Protein AF-A0A6J7C8T5-F1 (afdb_monomer)

Organism: NCBI:txid449393

InterPro domains:
  IPR000182 GNAT domain [PF00583] (188-233)
  IPR016181 Acyl-CoA N-acyltransferase [SSF55729] (185-236)

Sequence (479 aa):
MRAAEFSKDITLSQLYSDGLPDRDELFWEYVGSMDLDTPLEVRTMPKQTVMILLLSQYRVEHIDELTSRLNGERRRILQGYMKNPNLSNEVIVICDGRILDGNHRALAAALKGVSIQYVNLSDLESEEIDETVNDKLFWTGYDKKKPILDGQYVLVASAGYVGYGAKPDFKSKQFRIVAKSAKTGGEIGWVNFEINDNGFGPQNRKLEALDLVIQPEHRRRGIATEMYRFARELGNDIKPSTLQTSMGKKFWAKKDHSKEVAEEIIDEMPLPADWDATQYSPTVSYKQRLAYALERAKKIGSGSSRVAMTIEYQGRQTVLKVAKNKKGMAQNAVEAETLSDGYASQLGILIPIIDYDTQNPEPTWVHTELAQKASEKQLCAIMKCRNLQELVNLAHGITGKKSWYTYNGQVENMRIRGASEEDIETATEYANTLADLNNSFEIELGDFSRKANWGLYHGKPVILDVGFNSNVLQKHYSE

Solvent-accessible surface area (backbone atoms only — not comparable to full-atom values): 27120 Å² total; per-residue (Å²): 136,80,80,79,77,76,81,50,68,46,24,52,50,66,76,36,71,91,56,73,79,66,90,89,42,73,51,62,81,79,49,58,90,74,53,33,74,43,77,34,65,54,42,78,44,51,32,68,55,48,40,52,43,53,31,61,73,70,71,46,95,51,74,65,60,59,62,70,71,47,51,78,65,59,45,50,55,27,51,52,42,58,68,41,90,60,48,49,74,41,69,29,36,29,42,93,83,36,76,63,43,43,65,53,52,48,50,25,25,38,75,69,65,36,38,32,24,29,35,53,53,63,61,63,64,76,65,67,81,72,60,31,46,45,72,68,46,18,25,36,84,39,76,49,75,45,71,38,80,93,51,53,27,33,38,38,39,29,36,18,90,70,64,94,86,64,58,73,77,41,72,35,70,24,30,27,40,36,38,20,33,57,88,74,65,46,78,47,30,38,36,35,31,32,68,54,77,91,56,96,60,83,91,66,46,34,30,29,53,78,47,79,47,60,42,79,95,59,53,95,69,55,59,68,60,51,51,56,51,49,48,36,78,62,45,30,39,75,45,84,43,93,81,57,49,78,66,50,50,60,62,65,67,53,81,83,93,83,88,86,86,86,82,84,90,85,78,80,76,93,56,40,93,88,57,69,70,72,53,71,37,92,88,44,51,62,70,55,36,50,48,60,46,57,76,75,27,52,75,75,46,71,61,97,31,35,38,31,25,41,38,62,47,97,92,38,72,24,30,40,38,38,36,69,44,72,68,16,14,56,22,30,37,44,31,47,59,49,40,69,31,78,67,54,51,68,66,62,42,55,49,54,58,75,51,60,41,80,90,41,101,50,13,51,31,36,30,29,58,58,55,44,88,49,53,59,70,59,48,19,67,72,43,46,33,94,40,47,52,56,38,41,44,37,12,41,13,67,60,58,82,43,90,88,35,45,37,70,60,48,55,49,54,40,47,80,72,67,50,49,72,69,34,49,50,49,24,45,52,58,13,49,55,50,26,50,44,33,71,76,67,53,37,49,58,75,60,61,43,39,54,88,34,40,23,29,48,96,84,38,66,20,38,73,64,65,34,61,29,63,66,54,42,67,73,71,66,64,129

Radius of gyration: 31.09 Å; Cα contacts (8 Å, |Δi|>4): 750; chains: 1; bounding box: 86×59×72 Å

Nearest PDB structures (foldseek):
  3t90-assembly1_A-2  TM=6.837E-01  e=1.930E-03  Arabidopsis thaliana
  1i12-assembly2_D  TM=6.461E-01  e=1.644E-03  Saccharomyces cerevisiae
  1i1d-assembly2_B  TM=6.499E-01  e=2.147E-03  Saccharomyces cerevisiae
  1i21-assembly1_B  TM=6.337E-01  e=5.616E-03  Saccharomyces cerevisiae
  1i12-assembly1_C  TM=6.596E-01  e=9.082E-03  Saccharomyces cerevisiae

Foldseek 3Di:
DPDPDPFDWDFLCRLCVPNDDDPPACVVVLDDPVRRGPIFTKDKAALVLLVVLLCVQVVHPDLVVVQVPDDPVLNVVLVVLLPDPVLQAREFEEEPSHTRGDSSSSSSCNVVNHIHIYTYSVVVVVPPVLPLADQVLQAAPDWDWDQPDVNQKIKIKHHPDDPPPDDNGDGHQKIKIFIAGSVPRDTFWMWIWGFDPPDPDPVDTATETDDTDGHPVCPPPCPSVVNVVVNVVSPHHYDYDPPDDPVSCVVVPPPDDDDPPPDDDDDDDQDAPPDDPVCVDPPHDLVSNVVSDVVQWAFDDDDPFWTWTWHDTPNDIWIKIFTPDPLNLLLLQLCQVQQVDPVNVVLVQAFHWPDFDPVDPRTRMTITGDFAQDDQVLQCVQQLHPAQVLLLLCLCLVLCPDVVRHNVVSLVVCVVVPRDVVSNVSSNSSSVSLNCCCVVRVFDSVVRSDSVQWGADVNHIHGNGRSDHPVSCVPPVDD

Secondary structure (DSSP, 8-state):
--------EE-HHHHHTT-PPPTTSTHHHH--TTGGGS-EE-EEE-HHHHHHHHHHHHT-S-HHHHHHT--HHHHHHHHHHHH-TTGGG-EEEEETTEEEE-HHHHHHHHHHT--EEEEEGGGGGGG----SB-GGGGBTT--EEEEETTTTEEEEEEES-PPTT--TT-B-SEEEEEEEETTT--EEEEEEEEE---SSSGGG--EEEEEEEE-GGGTTSSHHHHHHHHHHHTTB-EE--TT--HHHHHHHTS--SSSS-SS-------S-TTS-GGGGSTTS-HHHHHHHHHHHSEEEEE-SSEEEEEEEETTEEEEEEEESSHHHHHHHHHHHHHHH-HHHHHTS-BPPEEEE--SSSS-SEEEEE-PEE--HHHHHHHHT-SSHHHHHHHHHHHH---TT--HHHHHHHHHHTT--HHHHHHHHHHHHHHHHHHHHH-B-GGGGGSGGGEEEETTEEEES----BHHHHHHHT--

Mean predicted aligned error: 20.45 Å

Structure (mmCIF, N/CA/C/O backbone):
data_AF-A0A6J7C8T5-F1
#
_entry.id   AF-A0A6J7C8T5-F1
#
loop_
_atom_site.group_PDB
_atom_site.id
_atom_site.type_symbol
_atom_site.label_atom_id
_atom_site.label_alt_id
_atom_site.label_comp_id
_atom_site.label_asym_id
_atom_site.label_entity_id
_atom_site.label_seq_id
_atom_site.pdbx_PDB_ins_code
_atom_site.Cartn_x
_atom_site.Cartn_y
_atom_site.Cartn_z
_atom_site.occupancy
_atom_site.B_iso_or_equiv
_atom_site.auth_seq_id
_atom_site.auth_comp_id
_atom_site.auth_asym_id
_atom_site.auth_atom_id
_atom_site.pdbx_PDB_model_num
ATOM 1 N N . MET A 1 1 ? -45.599 26.171 -9.124 1.00 32.31 1 MET A N 1
ATOM 2 C CA . MET A 1 1 ? -45.558 26.158 -7.648 1.00 32.31 1 MET A CA 1
ATOM 3 C C . MET A 1 1 ? -45.603 24.707 -7.200 1.00 32.31 1 MET A C 1
ATOM 5 O O . MET A 1 1 ? -46.667 24.111 -7.270 1.00 32.31 1 MET A O 1
ATOM 9 N N . ARG A 1 2 ? -44.457 24.102 -6.861 1.00 31.64 2 ARG A N 1
ATOM 10 C CA . ARG A 1 2 ? -44.452 22.829 -6.124 1.00 31.64 2 ARG A CA 1
ATOM 11 C C . ARG A 1 2 ? -44.634 23.184 -4.653 1.00 31.64 2 ARG A C 1
ATOM 13 O O . ARG A 1 2 ? -43.931 24.066 -4.168 1.00 31.64 2 ARG A O 1
ATOM 20 N N . ALA A 1 3 ? -45.635 22.582 -4.018 1.00 32.09 3 ALA A N 1
ATOM 21 C CA . ALA A 1 3 ? -45.851 22.700 -2.587 1.00 32.09 3 ALA A CA 1
ATOM 22 C C . ALA A 1 3 ? -44.585 22.210 -1.876 1.00 32.09 3 ALA A C 1
ATOM 24 O O . ALA A 1 3 ? -44.087 21.134 -2.199 1.00 32.09 3 ALA A O 1
ATOM 25 N N . ALA A 1 4 ? -44.044 23.030 -0.978 1.00 33.84 4 ALA A N 1
ATOM 26 C CA . ALA A 1 4 ? -43.029 22.581 -0.044 1.00 33.84 4 ALA A CA 1
ATOM 27 C C . ALA A 1 4 ? -43.690 21.522 0.845 1.00 33.84 4 ALA A C 1
ATOM 29 O O . ALA A 1 4 ? -44.626 21.835 1.584 1.00 33.84 4 ALA A O 1
ATOM 30 N N . GLU A 1 5 ? -43.277 20.266 0.702 1.00 41.22 5 GLU A N 1
ATOM 31 C CA . GLU A 1 5 ? -43.583 19.241 1.692 1.00 41.22 5 GLU A CA 1
ATOM 32 C C . GLU A 1 5 ? -42.916 19.692 2.992 1.00 41.22 5 GLU A C 1
ATOM 34 O O . GLU A 1 5 ? -41.698 19.840 3.066 1.00 41.22 5 GLU A O 1
ATOM 39 N N . PHE A 1 6 ? -43.733 20.026 3.988 1.00 42.47 6 PHE A N 1
ATOM 40 C CA . PHE A 1 6 ? -43.244 20.269 5.334 1.00 42.47 6 PHE A CA 1
ATOM 41 C C . PHE A 1 6 ? -42.702 18.937 5.860 1.00 42.47 6 PHE A C 1
ATOM 43 O O . PHE A 1 6 ? -43.489 18.031 6.140 1.00 42.47 6 PHE A O 1
ATOM 50 N N . SER A 1 7 ? -41.375 18.824 5.965 1.00 53.50 7 SER A N 1
ATOM 51 C CA . SER A 1 7 ? -40.721 17.792 6.772 1.00 53.50 7 SER A CA 1
ATOM 52 C C . SER A 1 7 ? -41.328 17.818 8.171 1.00 53.50 7 SER A C 1
ATOM 54 O O . SER A 1 7 ? -41.453 18.889 8.774 1.00 53.50 7 SER A O 1
ATOM 56 N N . LYS A 1 8 ? -41.754 16.656 8.666 1.00 76.56 8 LYS A N 1
ATOM 57 C CA . LYS A 1 8 ? -42.145 16.496 10.062 1.00 76.56 8 LYS A CA 1
ATOM 58 C C . LYS A 1 8 ? -40.995 15.792 10.760 1.00 76.56 8 LYS A C 1
ATOM 60 O O . LYS A 1 8 ? -40.736 14.630 10.468 1.00 76.56 8 LYS A O 1
ATOM 65 N N . ASP A 1 9 ? -40.362 16.488 11.688 1.00 85.19 9 ASP A N 1
ATOM 66 C CA . ASP A 1 9 ? -39.297 15.910 12.498 1.00 85.19 9 ASP A CA 1
ATOM 67 C C . ASP A 1 9 ? -39.916 15.224 13.731 1.00 85.19 9 ASP A C 1
ATOM 69 O O . ASP A 1 9 ? -40.935 15.682 14.267 1.00 85.19 9 ASP A O 1
ATOM 73 N N . ILE A 1 10 ? -39.335 14.107 14.165 1.00 89.12 10 ILE A N 1
ATOM 74 C CA . ILE A 1 10 ? -39.730 13.363 15.370 1.00 89.12 10 ILE A CA 1
ATOM 75 C C . ILE A 1 10 ? -38.480 12.915 16.128 1.00 89.12 10 ILE A C 1
ATOM 77 O O . ILE A 1 10 ? -37.477 12.597 15.504 1.00 89.12 10 ILE A O 1
ATOM 81 N N . THR A 1 11 ? -38.520 12.855 17.457 1.00 89.06 11 THR A N 1
ATOM 82 C CA . THR A 1 11 ? -37.438 12.225 18.239 1.00 89.06 11 THR A CA 1
ATOM 83 C C . THR A 1 11 ? -37.766 10.763 18.545 1.00 89.06 11 THR A C 1
ATOM 85 O O . THR A 1 11 ? -38.939 10.372 18.553 1.00 89.06 11 THR A O 1
ATOM 88 N N . LEU A 1 12 ? -36.764 9.931 18.839 1.00 84.75 12 LEU A N 1
ATOM 89 C CA . LEU A 1 12 ? -37.021 8.544 19.250 1.00 84.75 12 LEU A CA 1
ATOM 90 C C . LEU A 1 12 ? -37.808 8.494 20.572 1.00 84.75 12 LEU A C 1
ATOM 92 O O . LEU A 1 12 ? -38.727 7.688 20.702 1.00 84.75 12 LEU A O 1
ATOM 96 N N . SER A 1 13 ? -37.551 9.412 21.509 1.00 84.38 13 SER A N 1
ATOM 97 C CA . SER A 1 13 ? -38.344 9.582 22.736 1.00 84.38 13 SER A CA 1
ATOM 98 C C . SER A 1 13 ? -39.827 9.829 22.435 1.00 84.38 13 SER A C 1
ATOM 100 O O . SER A 1 13 ? -40.703 9.236 23.065 1.00 84.38 13 SER A O 1
ATOM 102 N N . GLN A 1 14 ? -40.132 10.669 21.438 1.00 87.88 14 GLN A N 1
ATOM 103 C CA . GLN A 1 14 ? -41.509 10.919 21.002 1.00 87.88 14 GLN A CA 1
ATOM 104 C C . GLN A 1 14 ? -42.124 9.693 20.317 1.00 87.88 14 GLN A C 1
ATOM 106 O O . GLN A 1 14 ? -43.292 9.384 20.557 1.00 87.88 14 GLN A O 1
ATOM 111 N N . LEU A 1 15 ? -41.345 8.986 19.491 1.00 85.88 15 LEU A N 1
ATOM 112 C CA . LEU A 1 15 ? -41.788 7.779 18.794 1.00 85.88 15 LEU A CA 1
ATOM 113 C C . LEU A 1 15 ? -42.182 6.664 19.774 1.00 85.88 15 LEU A C 1
ATOM 115 O O . LEU A 1 15 ? -43.188 5.991 19.556 1.00 85.88 15 LEU A O 1
ATOM 119 N N . TYR A 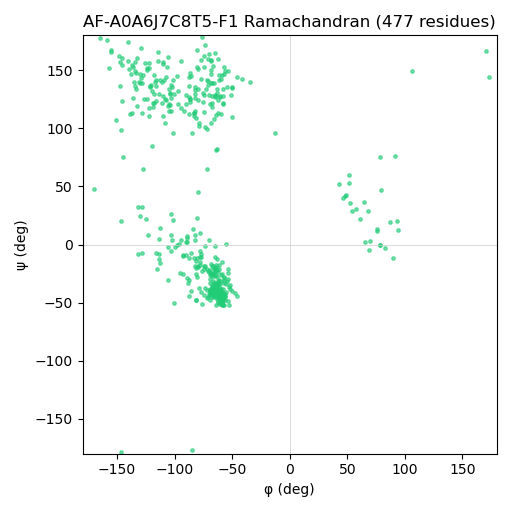1 16 ? -41.428 6.503 20.862 1.00 83.44 16 TYR A N 1
ATOM 120 C CA . TYR A 1 16 ? -41.639 5.431 21.835 1.00 83.44 16 TYR A CA 1
ATOM 121 C C . TYR A 1 16 ? -42.536 5.802 23.022 1.00 83.44 16 TYR A C 1
ATOM 123 O O . TYR A 1 16 ? -42.940 4.899 23.746 1.00 83.44 16 TYR A O 1
ATOM 131 N N . SER A 1 17 ? -42.914 7.078 23.200 1.00 64.06 17 SER A N 1
ATOM 132 C CA . SER A 1 17 ? -43.972 7.519 24.136 1.00 64.06 17 SER A CA 1
ATOM 133 C C . SER A 1 17 ? -43.918 6.803 25.509 1.00 64.06 17 SER A C 1
ATOM 135 O O . SER A 1 17 ? -44.909 6.219 25.945 1.00 64.06 17 SER A O 1
ATOM 137 N N . ASP A 1 18 ? -42.738 6.822 26.148 1.00 57.41 18 ASP A N 1
ATOM 138 C CA . ASP A 1 18 ? -42.365 6.206 27.445 1.00 57.41 18 ASP A CA 1
ATOM 139 C C . ASP A 1 18 ? -42.083 4.684 27.476 1.00 57.41 18 ASP A C 1
ATOM 141 O O . ASP A 1 18 ? -41.708 4.149 28.522 1.00 57.41 18 ASP A O 1
ATOM 145 N N . GLY A 1 19 ? -42.199 3.975 26.350 1.00 68.38 19 GLY A N 1
ATOM 146 C CA . GLY A 1 19 ? -41.909 2.541 26.230 1.00 68.38 19 GLY A CA 1
ATOM 147 C C . GLY A 1 19 ? -40.802 2.256 25.220 1.00 68.38 19 GLY A C 1
ATOM 148 O O . GLY A 1 19 ? -41.086 1.977 24.058 1.00 68.38 19 GLY A O 1
ATOM 149 N N . LEU A 1 20 ? -39.546 2.336 25.662 1.00 70.06 20 LEU A N 1
ATOM 150 C CA . LEU A 1 20 ? -38.392 2.014 24.821 1.00 70.06 20 LEU A CA 1
ATOM 151 C C . LEU A 1 20 ? -38.353 0.512 24.465 1.00 70.06 20 LEU A C 1
ATOM 153 O O . LEU A 1 20 ? -38.849 -0.297 25.255 1.00 70.06 20 LEU A O 1
ATOM 157 N N . PRO A 1 21 ? -37.737 0.132 23.328 1.00 69.06 21 PRO A N 1
ATOM 158 C CA . PRO A 1 21 ? -37.507 -1.270 22.980 1.00 69.06 21 PRO A CA 1
ATOM 159 C C . PRO A 1 21 ? -36.779 -2.040 24.090 1.00 69.06 21 PRO A C 1
ATOM 161 O O . PRO A 1 21 ? -35.962 -1.465 24.820 1.00 69.06 21 PRO A O 1
ATOM 164 N N . ASP A 1 22 ? -37.037 -3.344 24.213 1.00 62.25 22 ASP A N 1
ATOM 165 C CA . ASP A 1 22 ? -36.357 -4.185 25.204 1.00 62.25 22 ASP A CA 1
ATOM 166 C C . ASP A 1 22 ? -34.828 -4.165 24.982 1.00 62.25 22 ASP A C 1
ATOM 168 O O . ASP A 1 22 ? -34.336 -4.015 23.861 1.00 62.25 22 ASP A O 1
ATOM 172 N N . ARG A 1 23 ? -34.039 -4.247 26.067 1.00 56.81 23 ARG A N 1
ATOM 173 C CA . ARG A 1 23 ? -32.568 -4.056 26.030 1.00 56.81 23 ARG A CA 1
ATOM 174 C C . ARG A 1 23 ? -31.792 -5.113 25.235 1.00 56.81 23 ARG A C 1
ATOM 176 O O . ARG A 1 23 ? -30.595 -4.943 25.032 1.00 56.81 23 ARG A O 1
ATOM 183 N N . ASP A 1 24 ? -32.443 -6.199 24.846 1.00 49.16 24 ASP A N 1
ATOM 184 C CA . ASP A 1 24 ? -31.904 -7.296 24.044 1.00 49.16 24 ASP A CA 1
ATOM 185 C C . ASP A 1 24 ? -32.183 -7.147 22.536 1.00 49.16 24 ASP A C 1
ATOM 187 O O . ASP A 1 24 ? -31.806 -8.020 21.753 1.00 49.16 24 ASP A O 1
ATOM 191 N N . GLU A 1 25 ? -32.799 -6.043 22.105 1.00 59.78 25 GLU A N 1
ATOM 192 C CA . GLU A 1 25 ? -32.997 -5.736 20.690 1.00 59.78 25 GLU A CA 1
ATOM 193 C C . GLU A 1 25 ? -31.789 -5.018 20.067 1.00 59.78 25 GLU A C 1
ATOM 195 O O . GLU A 1 25 ? -31.169 -4.150 20.684 1.00 59.78 25 GLU A O 1
ATOM 200 N N . LEU A 1 26 ? -31.515 -5.325 18.788 1.00 62.53 26 LEU A N 1
ATOM 201 C CA . LEU A 1 26 ? -30.447 -4.704 17.985 1.00 62.53 26 LEU A CA 1
ATOM 202 C C . LEU A 1 26 ? -30.534 -3.170 17.963 1.00 62.53 26 LEU A C 1
ATOM 204 O O . LEU A 1 26 ? -29.534 -2.516 17.722 1.00 62.53 26 LEU A O 1
ATOM 208 N N . PHE A 1 27 ? -31.703 -2.587 18.249 1.00 71.81 27 PHE A N 1
ATOM 209 C CA . PHE A 1 27 ? -31.906 -1.144 18.394 1.00 71.81 27 PHE A CA 1
ATOM 210 C C . PHE A 1 27 ? -30.846 -0.470 19.286 1.00 71.81 27 PHE A C 1
ATOM 212 O O . PHE A 1 27 ? -30.327 0.584 18.926 1.00 71.81 27 PHE A O 1
ATOM 219 N N . TRP A 1 28 ? -30.473 -1.090 20.409 1.00 68.69 28 TRP A N 1
ATOM 220 C CA . TRP A 1 28 ? -29.510 -0.516 21.358 1.00 68.69 28 TRP A CA 1
ATOM 221 C C . TRP A 1 28 ? -28.049 -0.621 20.919 1.00 68.69 28 TRP A C 1
ATOM 223 O O . TRP A 1 28 ? -27.191 0.010 21.532 1.00 68.69 28 TRP A O 1
ATOM 233 N N . GLU A 1 29 ? -27.758 -1.387 19.866 1.00 67.38 29 GLU A N 1
ATOM 234 C CA . GLU A 1 29 ? -26.436 -1.388 19.231 1.00 67.38 29 GLU A CA 1
ATOM 235 C C . GLU A 1 29 ? -26.213 -0.118 18.392 1.00 67.38 29 GLU A C 1
ATOM 237 O O . GLU A 1 29 ? -25.067 0.256 18.166 1.00 67.38 29 GLU A O 1
ATOM 242 N N . TYR A 1 30 ? -27.294 0.569 17.990 1.00 63.09 30 TYR A N 1
ATOM 243 C CA . TYR A 1 30 ? -27.265 1.745 17.106 1.00 63.09 30 TYR A CA 1
ATOM 244 C C . TYR A 1 30 ? -27.710 3.052 17.776 1.00 63.09 30 TYR A C 1
ATOM 246 O O . TYR A 1 30 ? -27.623 4.107 17.159 1.00 63.09 30 TYR A O 1
ATOM 254 N N . VAL A 1 31 ? -28.237 3.003 19.005 1.00 66.25 31 VAL A N 1
ATOM 255 C CA . VAL A 1 31 ? -28.833 4.169 19.677 1.00 66.25 31 VAL A CA 1
ATOM 256 C C . VAL A 1 31 ? -28.227 4.349 21.063 1.00 66.25 31 VAL A C 1
ATOM 258 O O . VAL A 1 31 ? -28.450 3.547 21.974 1.00 66.25 31 VAL A O 1
ATOM 261 N N . GLY A 1 32 ? -27.484 5.438 21.238 1.00 65.19 32 GLY A N 1
ATOM 262 C CA . GLY A 1 32 ? -27.005 5.913 22.524 1.00 65.19 32 GLY A CA 1
ATOM 263 C C . GLY A 1 32 ? -28.072 6.697 23.290 1.00 65.19 32 GLY A C 1
ATOM 264 O O . GLY A 1 32 ? -29.101 7.118 22.767 1.00 65.19 32 GLY A O 1
ATOM 265 N N . SER A 1 33 ? -27.816 6.956 24.575 1.00 66.56 33 SER A N 1
ATOM 266 C CA . SER A 1 33 ? -28.755 7.711 25.418 1.00 66.56 33 SER A CA 1
ATOM 267 C C . SER A 1 33 ? -28.955 9.164 24.974 1.00 66.56 33 SER A C 1
ATOM 269 O O . SER A 1 33 ? -29.942 9.773 25.368 1.00 66.56 33 SER A O 1
ATOM 271 N N . MET A 1 34 ? -28.007 9.731 24.218 1.00 62.34 34 MET A N 1
ATOM 272 C CA . MET A 1 34 ? -28.089 11.105 23.708 1.00 62.34 34 MET A CA 1
ATOM 273 C C . MET A 1 34 ? -28.944 11.205 22.439 1.00 62.34 34 MET A C 1
ATOM 275 O O . MET A 1 34 ? -29.558 12.241 22.212 1.00 62.34 34 MET A O 1
ATOM 279 N N . ASP A 1 35 ? -29.060 10.118 21.677 1.00 75.88 35 ASP A N 1
ATOM 280 C CA . ASP A 1 35 ? -29.749 10.100 20.382 1.00 75.88 35 ASP A CA 1
ATOM 281 C C . ASP A 1 35 ? -31.275 10.060 20.513 1.00 75.88 35 ASP A C 1
ATOM 283 O O . ASP A 1 35 ? -32.012 10.318 19.562 1.00 75.88 35 ASP A O 1
ATOM 287 N N . LEU A 1 36 ? -31.770 9.741 21.713 1.00 78.69 36 LEU A N 1
ATOM 288 C CA . LEU A 1 36 ? -33.196 9.581 21.972 1.00 78.69 36 LEU A CA 1
ATOM 289 C C . LEU A 1 36 ? -33.985 10.877 21.739 1.00 78.69 36 LEU A C 1
ATOM 291 O O . LEU A 1 36 ? -35.121 10.836 21.262 1.00 78.69 36 LEU A O 1
ATOM 295 N N . ASP A 1 37 ? -33.369 12.023 22.024 1.00 82.88 37 ASP A N 1
ATOM 296 C CA . ASP A 1 37 ? -33.993 13.341 21.904 1.00 82.88 37 ASP A CA 1
ATOM 297 C C . ASP A 1 37 ? -33.560 14.106 20.641 1.00 82.88 37 ASP A C 1
ATOM 299 O O . ASP A 1 37 ? -33.996 15.241 20.430 1.00 82.88 37 ASP A O 1
ATOM 303 N N . THR A 1 38 ? -32.756 13.484 19.774 1.00 80.75 38 THR A N 1
ATOM 304 C CA . THR A 1 38 ? -32.316 14.076 18.506 1.00 80.75 38 THR A CA 1
ATOM 305 C C . THR A 1 38 ? -33.465 14.077 17.488 1.00 80.75 38 THR A C 1
ATOM 307 O O . THR A 1 38 ? -34.099 13.037 17.278 1.00 80.75 38 THR A O 1
ATOM 310 N N . PRO A 1 39 ? -33.784 15.224 16.850 1.00 86.56 39 PRO A N 1
ATOM 311 C CA . PRO A 1 39 ? -34.802 15.280 15.804 1.00 86.56 39 PRO A CA 1
ATOM 312 C C . PRO A 1 39 ? -34.392 14.474 14.567 1.00 86.56 39 PRO A C 1
ATOM 314 O O . PRO A 1 39 ? -33.320 14.687 14.009 1.00 86.56 39 PRO A O 1
ATOM 317 N N . LEU A 1 40 ? -35.278 13.591 14.113 1.00 85.62 40 LEU A N 1
ATOM 318 C CA . LEU A 1 40 ? -35.129 12.783 12.908 1.00 85.62 40 LEU A CA 1
ATOM 319 C C . LEU A 1 40 ? -36.190 13.135 11.872 1.00 85.62 40 LEU A C 1
ATOM 321 O O . LEU A 1 40 ? -37.376 13.249 12.194 1.00 85.62 40 LEU A O 1
ATOM 325 N N . GLU A 1 41 ? -35.765 13.251 10.615 1.00 90.56 41 GLU A N 1
ATOM 326 C CA . GLU A 1 41 ? -36.667 13.477 9.489 1.00 90.56 41 GLU A CA 1
ATOM 327 C C . GLU A 1 41 ? -37.548 12.240 9.263 1.00 90.56 41 GLU A C 1
ATOM 329 O O . GLU A 1 41 ? -37.060 11.137 8.996 1.00 90.56 41 GLU A O 1
ATOM 334 N N . VAL A 1 42 ? -38.870 12.422 9.317 1.00 91.31 42 VAL A N 1
ATOM 335 C CA . VAL A 1 42 ? -39.812 11.364 8.946 1.00 91.31 42 VAL A CA 1
ATOM 336 C C . VAL A 1 42 ? -39.997 11.353 7.434 1.00 91.31 42 VAL A C 1
ATOM 338 O O . VAL A 1 42 ? -40.602 12.253 6.849 1.00 91.31 42 VAL A O 1
ATOM 341 N N . ARG A 1 43 ? -39.537 10.278 6.797 1.00 92.31 43 ARG A N 1
ATOM 342 C CA . ARG A 1 43 ? -39.641 10.064 5.350 1.00 92.31 43 ARG A CA 1
ATOM 343 C C . ARG A 1 43 ? -40.710 9.028 5.024 1.00 92.31 43 ARG A C 1
ATOM 345 O O . ARG A 1 43 ? -41.116 8.234 5.866 1.00 92.31 43 ARG A O 1
ATOM 352 N N . THR A 1 44 ? -41.181 9.014 3.778 1.00 93.75 44 THR A N 1
ATOM 353 C CA . THR A 1 44 ? -42.150 8.011 3.301 1.00 93.75 44 THR A CA 1
ATOM 354 C C . THR A 1 44 ? -41.461 6.989 2.405 1.00 93.75 44 THR A C 1
ATOM 356 O O . THR A 1 44 ? -40.929 7.335 1.352 1.00 93.75 44 THR A O 1
ATOM 359 N N . MET A 1 45 ? -41.511 5.714 2.789 1.00 91.25 45 MET A N 1
ATOM 360 C CA . MET A 1 45 ? -40.985 4.603 2.003 1.00 91.25 45 MET A CA 1
ATOM 361 C C . MET A 1 45 ? -42.044 4.099 1.006 1.00 91.25 45 MET A C 1
ATOM 363 O O . MET A 1 45 ? -43.135 3.685 1.420 1.00 91.25 45 MET A O 1
ATOM 367 N N . PRO A 1 46 ? -41.754 4.090 -0.312 1.00 93.25 46 PRO A N 1
ATOM 368 C CA . PRO A 1 46 ? -42.659 3.531 -1.312 1.00 93.25 46 PRO A CA 1
ATOM 369 C C . PRO A 1 46 ? -42.911 2.035 -1.091 1.00 93.25 46 PRO A C 1
ATOM 371 O O . PRO A 1 46 ? -42.006 1.290 -0.721 1.00 93.25 46 PRO A O 1
ATOM 374 N N . LYS A 1 47 ? -44.126 1.564 -1.401 1.00 90.00 47 LYS A N 1
ATOM 375 C CA . LYS A 1 47 ? -44.550 0.165 -1.183 1.00 90.00 47 LYS A CA 1
ATOM 376 C C . LYS A 1 47 ? -43.610 -0.887 -1.795 1.00 90.00 47 LYS A C 1
ATOM 378 O O . LYS A 1 47 ? -43.418 -1.949 -1.212 1.00 90.00 47 LYS A O 1
ATOM 383 N N . GLN A 1 48 ? -43.024 -0.608 -2.963 1.00 88.25 48 GLN A N 1
ATOM 384 C CA . GLN A 1 48 ? -42.079 -1.517 -3.619 1.00 88.25 48 GLN A CA 1
ATOM 385 C C . GLN A 1 48 ? -40.770 -1.620 -2.831 1.00 88.25 48 GLN A C 1
ATOM 387 O O . GLN A 1 48 ? -40.225 -2.710 -2.691 1.00 88.25 48 GLN A O 1
ATOM 392 N N . THR A 1 49 ? -40.300 -0.502 -2.276 1.00 90.50 49 THR A N 1
ATOM 393 C CA . THR A 1 49 ? -39.083 -0.442 -1.465 1.00 90.50 49 THR A CA 1
ATOM 394 C C . THR A 1 49 ? -39.254 -1.211 -0.159 1.00 90.50 49 THR A C 1
ATOM 396 O O . THR A 1 49 ? -38.378 -1.995 0.182 1.00 90.50 49 THR A O 1
ATOM 399 N N . VAL A 1 50 ? -40.408 -1.084 0.513 1.00 91.69 50 VAL A N 1
ATOM 400 C CA . VAL A 1 50 ? -40.721 -1.867 1.729 1.00 91.69 50 VAL A CA 1
ATOM 401 C C . VAL A 1 50 ? -40.640 -3.372 1.449 1.00 91.69 50 VAL A C 1
ATOM 403 O O . VAL A 1 50 ? -40.070 -4.126 2.235 1.00 91.69 50 VAL A O 1
ATOM 406 N N . MET A 1 51 ? -41.185 -3.810 0.308 1.00 89.00 51 MET A N 1
ATOM 407 C CA . MET A 1 51 ? -41.140 -5.212 -0.112 1.00 89.00 51 MET A CA 1
ATOM 408 C C . MET A 1 51 ? -39.697 -5.690 -0.330 1.00 89.00 51 MET A C 1
ATOM 410 O O . MET A 1 51 ? -39.303 -6.709 0.228 1.00 89.00 51 MET A O 1
ATOM 414 N N . ILE A 1 52 ? -38.899 -4.942 -1.100 1.00 86.00 52 ILE A N 1
ATOM 415 C CA . ILE A 1 52 ? -37.490 -5.273 -1.380 1.00 86.00 52 ILE A CA 1
ATOM 416 C C . ILE A 1 52 ? -36.679 -5.355 -0.082 1.00 86.00 52 ILE A C 1
ATOM 418 O O . ILE A 1 52 ? -35.904 -6.294 0.098 1.00 86.00 52 ILE A O 1
ATOM 422 N N . LEU A 1 53 ? -36.895 -4.406 0.831 1.00 89.06 53 LEU A N 1
ATOM 423 C CA . LEU A 1 53 ? -36.208 -4.330 2.116 1.00 89.06 53 LEU A CA 1
ATOM 424 C C . LEU A 1 53 ? -36.435 -5.596 2.957 1.00 89.06 53 LEU A C 1
ATOM 426 O O . LEU A 1 53 ? -35.479 -6.208 3.426 1.00 89.06 53 LEU A O 1
ATOM 430 N N . LEU A 1 54 ? -37.691 -6.041 3.078 1.00 90.62 54 LEU A N 1
ATOM 431 C CA . LEU A 1 54 ? -38.055 -7.248 3.829 1.00 90.62 54 LEU A CA 1
ATOM 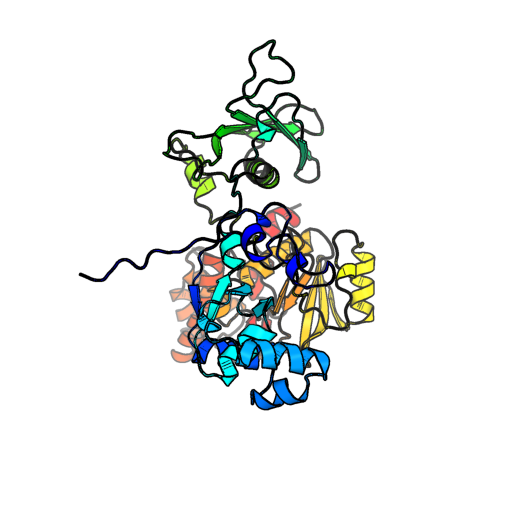432 C C . LEU A 1 54 ? -37.501 -8.532 3.199 1.00 90.62 54 LEU A C 1
ATOM 434 O O . LEU A 1 54 ? -36.966 -9.381 3.912 1.00 90.62 54 LEU A O 1
ATOM 438 N N . LEU A 1 55 ? -37.621 -8.685 1.876 1.00 87.12 55 LEU A N 1
ATOM 439 C CA . LEU A 1 55 ? -37.112 -9.868 1.173 1.00 87.12 55 LEU A CA 1
ATOM 440 C C . LEU A 1 55 ? -35.585 -9.976 1.308 1.00 87.12 55 LEU A C 1
ATOM 442 O O . LEU A 1 55 ? -35.068 -11.058 1.589 1.00 87.12 55 LEU A O 1
ATOM 446 N N . SER A 1 56 ? -34.880 -8.844 1.189 1.00 87.25 56 SER A N 1
ATOM 447 C CA . SER A 1 56 ? -33.426 -8.756 1.363 1.00 87.25 56 SER A CA 1
ATOM 448 C C . SER A 1 56 ? -32.999 -9.104 2.793 1.00 87.25 56 SER A C 1
ATOM 450 O O . SER A 1 56 ? -32.181 -10.003 2.997 1.00 87.25 56 SER A O 1
ATOM 452 N N . GLN A 1 57 ? -33.604 -8.460 3.797 1.00 90.50 57 GLN A N 1
ATOM 453 C CA . GLN A 1 57 ? -33.239 -8.635 5.205 1.00 90.50 57 GLN A CA 1
ATOM 454 C C . GLN A 1 57 ? -33.424 -10.075 5.694 1.00 90.50 57 GLN A C 1
ATOM 456 O O . GLN A 1 57 ? -32.593 -10.588 6.442 1.00 90.50 57 GLN A O 1
ATOM 461 N N . TYR A 1 58 ? -34.491 -10.747 5.258 1.00 88.31 58 TYR A N 1
ATOM 462 C CA . TYR A 1 58 ? -34.793 -12.115 5.680 1.00 88.31 58 TYR A CA 1
ATOM 463 C C . TYR A 1 58 ? -34.338 -13.196 4.692 1.00 88.31 58 TYR A C 1
ATOM 465 O O . TYR A 1 58 ? -34.515 -14.381 4.983 1.00 88.31 58 TYR A O 1
ATOM 473 N N . ARG A 1 59 ? -33.733 -12.802 3.562 1.00 88.81 59 ARG A N 1
ATOM 474 C CA . ARG A 1 59 ? -33.232 -13.690 2.501 1.00 88.81 59 ARG A CA 1
ATOM 475 C C . ARG A 1 59 ? -34.288 -14.693 2.027 1.00 88.81 59 ARG A C 1
ATOM 477 O O . ARG A 1 59 ? -34.055 -15.901 2.026 1.00 88.81 59 ARG A O 1
ATOM 484 N N . VAL A 1 60 ? -35.460 -14.181 1.664 1.00 88.00 60 VAL A N 1
ATOM 485 C CA . VAL A 1 60 ? -36.574 -14.972 1.117 1.00 88.00 60 VAL A CA 1
ATOM 486 C C . VAL A 1 60 ? -37.000 -14.422 -0.238 1.00 88.00 60 VAL A C 1
ATOM 488 O O . VAL A 1 60 ? -36.854 -13.229 -0.499 1.00 88.00 60 VAL A O 1
ATOM 491 N N . GLU A 1 61 ? -37.544 -15.280 -1.098 1.00 86.75 61 GLU A N 1
ATOM 492 C CA . GLU A 1 61 ? -37.971 -14.885 -2.446 1.00 86.75 61 GLU A CA 1
ATOM 493 C C . GLU A 1 61 ? -39.409 -14.349 -2.449 1.00 86.75 61 GLU A C 1
ATOM 495 O O . GLU A 1 61 ? -39.751 -13.458 -3.231 1.00 86.75 61 GLU A O 1
ATOM 500 N N . HIS A 1 62 ? -40.248 -14.849 -1.534 1.00 90.81 62 HIS A N 1
ATOM 501 C CA . HIS A 1 62 ? -41.659 -14.485 -1.447 1.00 90.81 62 HIS A CA 1
ATOM 502 C C . HIS A 1 62 ? -42.077 -14.043 -0.042 1.00 90.81 62 HIS A C 1
ATOM 504 O O . HIS A 1 62 ? -41.730 -14.657 0.966 1.00 90.81 62 HIS A O 1
ATOM 510 N N . ILE A 1 63 ? -42.910 -12.999 0.032 1.00 88.50 63 ILE A N 1
ATOM 511 C CA . ILE A 1 63 ? -43.381 -12.437 1.309 1.00 88.50 63 ILE A CA 1
ATOM 512 C C . ILE A 1 63 ? -44.215 -13.439 2.127 1.00 88.50 63 ILE A C 1
ATOM 514 O O . ILE A 1 63 ? -44.203 -13.408 3.359 1.00 88.50 63 ILE A O 1
ATOM 518 N N . ASP A 1 64 ? -44.883 -14.377 1.451 1.00 88.69 64 ASP A N 1
ATOM 519 C CA . ASP A 1 64 ? -45.669 -15.440 2.080 1.00 88.69 64 ASP A CA 1
ATOM 520 C C . ASP A 1 64 ? -44.801 -16.343 2.966 1.00 88.69 64 ASP A C 1
ATOM 522 O O . ASP A 1 64 ? -45.256 -16.796 4.023 1.00 88.69 64 ASP A O 1
ATOM 526 N N . GLU A 1 65 ? -43.521 -16.520 2.622 1.00 90.06 65 GLU A N 1
ATOM 527 C CA . GLU A 1 65 ? -42.570 -17.258 3.452 1.00 90.06 65 GLU A CA 1
ATOM 528 C C . GLU A 1 65 ? -42.401 -16.602 4.825 1.00 90.06 65 GLU A C 1
ATOM 530 O O . GLU A 1 65 ? -42.375 -17.304 5.836 1.00 90.06 65 GLU A O 1
ATOM 535 N N . LEU A 1 66 ? -42.378 -15.266 4.901 1.00 88.31 66 LEU A N 1
ATOM 536 C CA . LEU A 1 66 ? -42.301 -14.558 6.184 1.00 88.31 66 LEU A CA 1
ATOM 537 C C . LEU A 1 66 ? -43.568 -14.766 7.006 1.00 88.31 66 LEU A C 1
ATOM 539 O O . LEU A 1 66 ? -43.490 -15.035 8.204 1.00 88.31 66 LEU A O 1
ATOM 543 N N . THR A 1 67 ? -44.740 -14.710 6.370 1.00 88.12 67 THR A N 1
ATOM 544 C CA . THR A 1 67 ? -46.021 -14.890 7.074 1.00 88.12 67 THR A CA 1
ATOM 545 C C . THR A 1 67 ? -46.199 -16.305 7.632 1.00 88.12 67 THR A C 1
ATOM 547 O O . THR A 1 67 ? -46.782 -16.482 8.711 1.00 88.12 67 THR A O 1
ATOM 550 N N . SER A 1 68 ? -45.655 -17.313 6.941 1.00 88.56 68 SER A N 1
ATOM 551 C CA . SER A 1 68 ? -45.699 -18.711 7.381 1.00 88.56 68 SER A CA 1
ATOM 552 C C . SER A 1 68 ? -44.829 -18.969 8.617 1.00 88.56 68 SER A C 1
ATOM 554 O O . SER A 1 68 ? -45.198 -19.788 9.459 1.00 88.56 68 SER A O 1
ATOM 556 N N . ARG A 1 69 ? -43.737 -18.208 8.782 1.00 88.00 69 ARG A N 1
ATOM 557 C CA . ARG A 1 69 ? -42.818 -18.285 9.931 1.00 88.00 69 ARG A CA 1
ATOM 558 C C . ARG A 1 69 ? -43.351 -17.601 11.199 1.00 88.00 69 ARG A C 1
ATOM 560 O O . ARG A 1 69 ? -42.773 -17.775 12.270 1.00 88.00 69 ARG A O 1
ATOM 567 N N . LEU A 1 70 ? -44.443 -16.832 11.120 1.00 87.75 70 LEU A N 1
ATOM 568 C CA . LEU A 1 70 ? -45.011 -16.150 12.288 1.00 87.75 70 LEU A CA 1
ATOM 569 C C . LEU A 1 70 ? -45.772 -17.113 13.208 1.00 87.75 70 LEU A C 1
ATOM 571 O O . LEU A 1 70 ? -46.677 -17.833 12.779 1.00 87.75 70 LEU A O 1
ATOM 575 N N . ASN A 1 71 ? -45.464 -17.052 14.506 1.00 88.06 71 ASN A N 1
ATOM 576 C CA . ASN A 1 71 ? -46.224 -17.744 15.545 1.00 88.06 71 ASN A CA 1
ATOM 577 C C . ASN A 1 71 ? -47.586 -17.058 15.810 1.00 88.06 71 ASN A C 1
ATOM 579 O O . ASN A 1 71 ? -47.884 -15.980 15.287 1.00 88.06 71 ASN A O 1
ATOM 583 N N . GLY A 1 72 ? -48.441 -17.692 16.619 1.00 84.44 72 GLY A N 1
ATOM 584 C CA . GLY A 1 72 ? -49.819 -17.235 16.847 1.00 84.44 72 GLY A CA 1
ATOM 585 C C . GLY A 1 72 ? -49.941 -15.824 17.435 1.00 84.44 72 GLY A C 1
ATOM 586 O O . GLY A 1 72 ? -50.894 -15.119 17.114 1.00 84.44 72 GLY A O 1
ATOM 587 N N . GLU A 1 73 ? -48.982 -15.394 18.249 1.00 86.12 73 GLU A N 1
ATOM 588 C CA . GLU A 1 73 ? -48.949 -14.056 18.844 1.00 86.12 73 GLU A CA 1
ATOM 589 C C . GLU A 1 73 ? -48.521 -12.998 17.822 1.00 86.12 73 GLU A C 1
ATOM 591 O O . GLU A 1 73 ? -49.261 -12.046 17.565 1.00 86.12 73 GLU A O 1
ATOM 596 N N . ARG A 1 74 ? -47.402 -13.226 17.127 1.00 85.31 74 ARG A N 1
ATOM 597 C CA . ARG A 1 74 ? -46.906 -12.330 16.071 1.00 85.31 74 ARG A CA 1
ATOM 598 C C . ARG A 1 74 ? -47.896 -12.185 14.917 1.00 85.31 74 ARG A C 1
ATOM 600 O O . ARG A 1 74 ? -48.054 -11.101 14.358 1.00 85.31 74 ARG A O 1
ATOM 607 N N . ARG A 1 75 ? -48.642 -13.248 14.595 1.00 88.62 75 ARG A N 1
ATOM 608 C CA . ARG A 1 75 ? -49.721 -13.203 13.596 1.00 88.62 75 ARG A CA 1
ATOM 609 C C . ARG A 1 75 ? -50.887 -12.312 14.036 1.00 88.62 75 ARG A C 1
ATOM 611 O O . ARG A 1 75 ? -51.454 -11.624 13.192 1.00 88.62 75 ARG A O 1
ATOM 618 N N . ARG A 1 76 ? -51.240 -12.283 15.329 1.00 88.25 76 ARG A N 1
ATOM 619 C CA . ARG A 1 76 ? -52.268 -11.360 15.852 1.00 88.25 76 ARG A CA 1
ATOM 620 C C . ARG A 1 76 ? -51.804 -9.909 15.764 1.00 88.25 76 ARG A C 1
ATOM 622 O O . ARG A 1 76 ? -52.588 -9.068 15.334 1.00 88.25 76 ARG A O 1
ATOM 629 N N . ILE A 1 77 ? -50.541 -9.641 16.099 1.00 88.56 77 ILE A N 1
ATOM 630 C CA . ILE A 1 77 ? -49.932 -8.307 15.980 1.00 88.56 77 ILE A CA 1
ATOM 631 C C . ILE A 1 77 ? -49.967 -7.839 14.518 1.00 88.56 77 ILE A C 1
ATOM 633 O O . ILE A 1 77 ? -50.489 -6.763 14.225 1.00 88.56 77 ILE A O 1
ATOM 637 N N . LEU A 1 78 ? -49.518 -8.685 13.582 1.00 90.94 78 LEU A N 1
ATOM 638 C CA . LEU A 1 78 ? -49.577 -8.400 12.146 1.00 90.94 78 LEU A CA 1
ATOM 639 C C . LEU A 1 78 ? -51.011 -8.101 11.676 1.00 90.94 78 LEU A C 1
ATOM 641 O O . LEU A 1 78 ? -51.245 -7.110 10.987 1.00 90.94 78 LEU A O 1
ATOM 645 N N . GLN A 1 79 ? -51.988 -8.927 12.064 1.00 91.12 79 GLN A N 1
ATOM 646 C CA . GLN A 1 79 ? -53.395 -8.708 11.708 1.00 91.12 79 GLN A CA 1
ATOM 647 C C . GLN A 1 79 ? -53.956 -7.402 12.285 1.00 91.12 79 GLN A C 1
ATOM 649 O O . GLN A 1 79 ? -54.791 -6.768 11.638 1.00 91.12 79 GLN A O 1
ATOM 654 N N . GLY A 1 80 ? -53.507 -6.995 13.475 1.00 91.62 80 GLY A N 1
ATOM 655 C CA . GLY A 1 80 ? -53.830 -5.696 14.064 1.00 91.62 80 GLY A CA 1
ATOM 656 C C . GLY A 1 80 ? -53.398 -4.550 13.151 1.00 91.62 80 GLY A C 1
ATOM 657 O O . GLY A 1 80 ? -54.229 -3.733 12.755 1.00 91.62 80 GLY A O 1
ATOM 658 N N . TYR A 1 81 ? -52.138 -4.559 12.712 1.00 94.00 81 TYR A N 1
ATOM 659 C CA . TYR A 1 81 ? -51.622 -3.561 11.772 1.00 94.00 81 TYR A CA 1
ATOM 660 C C . TYR A 1 81 ? -52.300 -3.624 10.400 1.00 94.00 81 TYR A C 1
ATOM 662 O O . TYR A 1 81 ? -52.612 -2.588 9.817 1.00 94.00 81 TYR A O 1
ATOM 670 N N . MET A 1 82 ? -52.630 -4.817 9.896 1.00 92.00 82 MET A N 1
ATOM 671 C CA . MET A 1 82 ? -53.368 -4.938 8.635 1.00 92.00 82 MET A CA 1
ATOM 672 C C . MET A 1 82 ? -54.771 -4.305 8.704 1.00 92.00 82 MET A C 1
ATOM 674 O O . MET A 1 82 ? -55.270 -3.774 7.707 1.00 92.00 82 MET A O 1
ATOM 678 N N . LYS A 1 83 ? -55.413 -4.317 9.876 1.00 93.56 83 LYS A N 1
ATOM 679 C CA . LYS A 1 83 ? -56.715 -3.669 10.095 1.00 93.56 83 LYS A CA 1
ATOM 680 C C . LYS A 1 83 ? -56.611 -2.165 10.352 1.00 93.56 83 LYS A C 1
ATOM 682 O O . LYS A 1 83 ? -57.629 -1.488 10.247 1.00 93.56 83 LYS A O 1
ATOM 687 N N . ASN A 1 84 ? -55.419 -1.636 10.632 1.00 91.94 84 ASN A N 1
ATOM 688 C CA . ASN A 1 84 ? -55.214 -0.206 10.844 1.00 91.94 84 ASN A CA 1
ATOM 689 C C . ASN A 1 84 ? -55.449 0.569 9.524 1.00 91.94 84 ASN A C 1
ATOM 691 O O . ASN A 1 84 ? -54.744 0.319 8.533 1.00 91.94 84 ASN A O 1
ATOM 695 N N . PRO A 1 85 ? -56.438 1.487 9.461 1.00 91.25 85 PRO A N 1
ATOM 696 C CA . PRO A 1 85 ? -56.659 2.326 8.283 1.00 91.25 85 PRO A CA 1
ATOM 697 C C . PRO A 1 85 ? -55.542 3.361 8.080 1.00 91.25 85 PRO A C 1
ATOM 699 O O . PRO A 1 85 ? -55.321 3.781 6.950 1.00 91.25 85 PRO A O 1
ATOM 702 N N . ASN A 1 86 ? -54.801 3.705 9.136 1.00 92.62 86 ASN A N 1
ATOM 703 C CA . ASN A 1 86 ? -53.731 4.704 9.129 1.00 92.62 86 ASN A CA 1
ATOM 704 C C . ASN A 1 86 ? -52.329 4.082 9.066 1.00 92.62 86 ASN A C 1
ATOM 706 O O . ASN A 1 86 ? -51.357 4.739 9.418 1.00 92.62 86 ASN A O 1
ATOM 710 N N . LEU A 1 87 ? -52.207 2.831 8.606 1.00 92.25 87 LEU A N 1
ATOM 711 C CA . LEU A 1 87 ? -50.927 2.116 8.547 1.00 92.25 87 LEU A CA 1
ATOM 712 C C . LEU A 1 87 ? -49.830 2.888 7.791 1.00 92.25 87 LEU A C 1
ATOM 714 O O . LEU A 1 87 ? -48.660 2.761 8.122 1.00 92.25 87 LEU A O 1
ATOM 718 N N . SER A 1 88 ? -50.196 3.710 6.805 1.00 92.00 88 SER A N 1
ATOM 719 C CA . SER A 1 88 ? -49.236 4.532 6.059 1.00 92.00 88 SER A CA 1
ATOM 720 C C . SER A 1 88 ? -48.568 5.630 6.883 1.00 92.00 88 SER A C 1
ATOM 722 O O . SER A 1 88 ? -47.540 6.146 6.462 1.00 92.00 88 SER A O 1
ATOM 724 N N . ASN A 1 89 ? -49.161 5.990 8.022 1.00 92.25 89 ASN A N 1
ATOM 725 C CA . ASN A 1 89 ? -48.660 7.010 8.941 1.00 92.25 89 ASN A CA 1
ATOM 726 C C . ASN A 1 89 ? -47.919 6.390 10.133 1.00 92.25 89 ASN A C 1
ATOM 728 O O . ASN A 1 89 ? -47.445 7.116 11.000 1.00 92.25 89 ASN A O 1
ATOM 732 N N . GLU A 1 90 ? -47.868 5.059 10.209 1.00 92.75 90 GLU A N 1
ATOM 733 C CA . GLU A 1 90 ? -47.032 4.368 11.181 1.00 92.75 90 GLU A CA 1
ATOM 734 C C . GLU A 1 90 ? -45.570 4.514 10.768 1.00 92.75 90 GLU A C 1
ATOM 736 O O . GLU A 1 90 ? -45.246 4.441 9.580 1.00 92.75 90 GLU A O 1
ATOM 741 N N . VAL A 1 91 ? -44.700 4.699 11.757 1.00 92.81 91 VAL A N 1
ATOM 742 C CA . VAL A 1 91 ? -43.267 4.903 11.548 1.00 92.81 91 VAL A CA 1
ATOM 743 C C . VAL A 1 91 ? -42.521 3.604 11.860 1.00 92.81 91 VAL A C 1
ATOM 745 O O . VAL A 1 91 ? -42.811 2.927 12.850 1.00 92.81 91 VAL A O 1
ATOM 748 N N . ILE A 1 92 ? -41.574 3.239 11.000 1.00 92.88 92 ILE A N 1
ATOM 749 C CA . ILE A 1 92 ? -40.579 2.188 11.257 1.00 92.88 92 ILE A CA 1
ATOM 750 C C . ILE A 1 92 ? -39.192 2.804 11.439 1.00 92.88 92 ILE A C 1
ATOM 752 O O . ILE A 1 92 ? -38.928 3.900 10.944 1.00 92.88 92 ILE A O 1
ATOM 756 N N . VAL A 1 93 ? -38.300 2.090 12.120 1.00 90.62 93 VAL A N 1
ATOM 757 C CA . VAL A 1 93 ? -36.916 2.529 12.329 1.00 90.62 93 VAL A CA 1
ATOM 758 C C . VAL A 1 93 ? -35.999 1.675 11.467 1.00 90.62 93 VAL A C 1
ATOM 760 O O . VAL A 1 93 ? -36.030 0.444 11.561 1.00 90.62 93 VAL A O 1
ATOM 763 N N . ILE A 1 94 ? -35.195 2.320 10.623 1.00 88.44 94 ILE A N 1
ATOM 764 C CA . ILE A 1 94 ? -34.215 1.643 9.769 1.00 88.44 94 ILE A CA 1
ATOM 765 C C . ILE A 1 94 ? -32.800 2.158 10.034 1.00 88.44 94 ILE A C 1
ATOM 767 O O . ILE A 1 94 ? -32.641 3.283 10.487 1.00 88.44 94 ILE A O 1
ATOM 771 N N . CYS A 1 95 ? -31.791 1.353 9.721 1.00 83.50 95 CYS A N 1
ATOM 772 C CA . CYS A 1 95 ? -30.386 1.756 9.639 1.00 83.50 95 CYS A CA 1
ATOM 773 C C . CYS A 1 95 ? -29.708 0.909 8.557 1.00 83.50 95 CYS A C 1
ATOM 775 O O . CYS A 1 95 ? -30.004 -0.285 8.461 1.00 83.50 95 CYS A O 1
ATOM 777 N N . ASP A 1 96 ? -28.882 1.511 7.702 1.00 80.06 96 ASP A N 1
ATOM 778 C CA . ASP A 1 96 ? -28.091 0.827 6.660 1.00 80.06 96 ASP A CA 1
ATOM 779 C C . ASP A 1 96 ? -28.880 -0.172 5.802 1.00 80.06 96 ASP A C 1
ATOM 781 O O . ASP A 1 96 ? -28.458 -1.295 5.507 1.00 80.06 96 ASP A O 1
ATOM 785 N N . GLY A 1 97 ? -30.096 0.222 5.417 1.00 80.94 97 GLY A N 1
ATOM 786 C CA . GLY A 1 97 ? -30.970 -0.632 4.615 1.00 80.94 97 GLY A CA 1
ATOM 787 C C . GLY A 1 97 ? -31.469 -1.876 5.361 1.00 80.94 97 GLY A C 1
ATOM 788 O O . GLY A 1 97 ? -31.755 -2.893 4.728 1.00 80.94 97 GLY A O 1
ATOM 789 N N . ARG A 1 98 ? -31.604 -1.809 6.690 1.00 84.44 98 ARG A N 1
ATOM 790 C CA . ARG A 1 98 ? -32.225 -2.837 7.539 1.00 84.44 98 ARG A CA 1
ATOM 791 C C . ARG A 1 98 ? -33.276 -2.224 8.454 1.00 84.44 98 ARG A C 1
ATOM 793 O O . ARG A 1 98 ? -33.103 -1.125 8.960 1.00 84.44 98 ARG A O 1
ATOM 800 N N . ILE A 1 99 ? -34.361 -2.952 8.690 1.00 88.19 99 ILE A N 1
ATOM 801 C CA . ILE A 1 99 ? -35.405 -2.604 9.654 1.00 88.19 99 ILE A CA 1
ATOM 802 C C . ILE A 1 99 ? -34.949 -3.061 11.037 1.00 88.19 99 ILE A C 1
ATOM 804 O O . ILE A 1 99 ? -34.849 -4.268 11.290 1.00 88.19 99 ILE A O 1
ATOM 808 N N . LEU A 1 100 ? -34.705 -2.095 11.918 1.00 85.19 100 LEU A N 1
ATOM 809 C CA . LEU A 1 100 ? -34.320 -2.327 13.307 1.00 85.19 100 LEU A CA 1
ATOM 810 C C . LEU A 1 100 ? -35.551 -2.482 14.197 1.00 85.19 100 LEU A C 1
ATOM 812 O O . LEU A 1 100 ? -35.626 -3.432 14.968 1.00 85.19 100 LEU A O 1
ATOM 816 N N . ASP A 1 101 ? -36.552 -1.618 14.007 1.00 87.81 101 ASP A N 1
ATOM 817 C CA . ASP A 1 101 ? -37.844 -1.705 14.689 1.00 87.81 101 ASP A CA 1
ATOM 818 C C . ASP A 1 101 ? -39.020 -1.514 13.714 1.00 87.81 101 ASP A C 1
ATOM 820 O O . ASP A 1 101 ? -38.946 -0.804 12.708 1.00 87.81 101 ASP A O 1
ATOM 824 N N . GLY A 1 102 ? -40.142 -2.171 14.019 1.00 90.25 102 GLY A N 1
ATOM 825 C CA . GLY A 1 102 ? -41.372 -2.069 13.239 1.00 90.25 102 GLY A CA 1
ATOM 826 C C . GLY A 1 102 ? -41.529 -3.137 12.157 1.00 90.25 102 GLY A C 1
ATOM 827 O O . GLY A 1 102 ? -42.360 -2.976 11.263 1.00 90.25 102 GLY A O 1
ATOM 828 N N . ASN A 1 103 ? -40.817 -4.266 12.249 1.00 90.50 103 ASN A N 1
ATOM 829 C CA . ASN A 1 103 ? -40.902 -5.377 11.284 1.00 90.50 103 ASN A CA 1
ATOM 830 C C . ASN A 1 103 ? -42.347 -5.832 10.989 1.00 90.50 103 ASN A C 1
ATOM 832 O O . ASN A 1 103 ? -42.712 -6.060 9.837 1.00 90.50 103 ASN A O 1
ATOM 836 N N . HIS A 1 104 ? -43.216 -5.899 12.005 1.00 91.88 104 HIS A N 1
ATOM 837 C CA . HIS A 1 104 ? -44.629 -6.253 11.813 1.00 91.88 104 HIS A CA 1
ATOM 838 C C . HIS A 1 104 ? -45.431 -5.161 11.079 1.00 91.88 104 HIS A C 1
ATOM 840 O O . HIS A 1 104 ? -46.336 -5.491 10.310 1.00 91.88 104 HIS A O 1
ATOM 846 N N . ARG A 1 105 ? -45.096 -3.877 11.281 1.00 94.19 105 ARG A N 1
ATOM 847 C CA . ARG A 1 105 ? -45.705 -2.741 10.567 1.00 94.19 105 ARG A CA 1
ATOM 848 C C . ARG A 1 105 ? -45.286 -2.747 9.097 1.00 94.19 105 ARG A C 1
ATOM 850 O O . ARG A 1 105 ? -46.146 -2.686 8.221 1.00 94.19 105 ARG A O 1
ATOM 857 N N . ALA A 1 106 ? -43.989 -2.917 8.833 1.00 94.31 106 ALA A N 1
ATOM 858 C CA . ALA A 1 106 ? -43.439 -3.026 7.484 1.00 94.31 106 ALA A CA 1
ATOM 859 C C . ALA A 1 106 ? -44.041 -4.217 6.723 1.00 94.31 106 ALA A C 1
ATOM 861 O O . ALA A 1 106 ? -44.498 -4.066 5.589 1.00 94.31 106 ALA A O 1
ATOM 862 N N . LEU A 1 107 ? -44.128 -5.387 7.367 1.00 94.69 107 LEU A N 1
ATOM 863 C CA . LEU A 1 107 ? -44.742 -6.576 6.777 1.00 94.69 107 LEU A CA 1
ATOM 864 C C . LEU A 1 107 ? -46.233 -6.360 6.471 1.00 94.69 107 LEU A C 1
ATOM 866 O O . LEU A 1 107 ? -46.696 -6.723 5.391 1.00 94.69 107 LEU A O 1
ATOM 870 N N . ALA A 1 108 ? -46.990 -5.721 7.371 1.00 94.75 108 ALA A N 1
ATOM 871 C CA . ALA A 1 108 ? -48.387 -5.370 7.106 1.00 94.75 108 ALA A CA 1
ATOM 872 C C . ALA A 1 108 ? -48.525 -4.397 5.923 1.00 94.75 108 ALA A C 1
ATOM 874 O O . ALA A 1 108 ? -49.443 -4.546 5.111 1.00 94.75 108 ALA A O 1
ATOM 875 N N . ALA A 1 109 ? -47.625 -3.414 5.813 1.00 95.12 109 ALA A N 1
ATOM 876 C CA . ALA A 1 109 ? -47.638 -2.427 4.737 1.00 95.12 109 ALA A CA 1
ATOM 877 C C . ALA A 1 109 ? -47.333 -3.072 3.379 1.00 95.12 109 ALA A C 1
ATOM 879 O O . ALA A 1 109 ? -48.059 -2.829 2.411 1.00 95.12 109 ALA A O 1
ATOM 880 N N . ALA A 1 110 ? -46.342 -3.969 3.335 1.00 95.31 110 ALA A N 1
ATOM 881 C CA . ALA A 1 110 ? -46.005 -4.761 2.156 1.00 95.31 110 ALA A CA 1
ATOM 882 C C . ALA A 1 110 ? -47.191 -5.621 1.687 1.00 95.31 110 ALA A C 1
ATOM 884 O O . ALA A 1 110 ? -47.539 -5.594 0.507 1.00 95.31 110 ALA A O 1
ATOM 885 N N . LEU A 1 111 ? -47.872 -6.313 2.610 1.00 93.69 111 LEU A N 1
ATOM 886 C CA . LEU A 1 111 ? -49.039 -7.148 2.296 1.00 93.69 111 LEU A CA 1
ATOM 887 C C . LEU A 1 111 ? -50.260 -6.335 1.835 1.00 93.69 111 LEU A C 1
ATOM 889 O O . LEU A 1 111 ? -51.011 -6.790 0.974 1.00 93.69 111 LEU A O 1
ATOM 893 N N . LYS A 1 112 ? -50.473 -5.130 2.380 1.00 94.69 112 LYS A N 1
ATOM 894 C CA . LYS A 1 112 ? -51.550 -4.222 1.935 1.00 94.69 112 LYS A CA 1
ATOM 895 C C . LYS A 1 112 ? -51.199 -3.429 0.677 1.00 94.69 112 LYS A C 1
ATOM 897 O O . LYS A 1 112 ? -52.081 -2.784 0.112 1.00 94.69 112 LYS A O 1
ATOM 902 N N . GLY A 1 113 ? -49.937 -3.441 0.253 1.00 94.19 113 GLY A N 1
ATOM 903 C CA . GLY A 1 113 ? -49.457 -2.654 -0.878 1.00 94.19 113 GLY A CA 1
ATOM 904 C C . GLY A 1 113 ? -49.542 -1.144 -0.642 1.00 94.19 113 GLY A C 1
ATOM 905 O O . GLY A 1 113 ? -49.850 -0.403 -1.579 1.00 94.19 113 GLY A O 1
ATOM 906 N N . VAL A 1 114 ? -49.289 -0.690 0.589 1.00 94.69 114 VAL A N 1
ATOM 907 C CA . VAL A 1 114 ? -49.272 0.733 0.971 1.00 94.69 114 VAL A CA 1
ATOM 908 C C . VAL A 1 114 ? -47.848 1.199 1.284 1.00 94.69 114 VAL A C 1
ATOM 910 O O . VAL A 1 114 ? -46.983 0.386 1.602 1.00 94.69 114 VAL A O 1
ATOM 913 N N . SER A 1 115 ? -47.589 2.501 1.158 1.00 94.25 115 SER A N 1
ATOM 914 C CA . SER A 1 115 ? -46.364 3.117 1.685 1.00 94.25 115 SER A CA 1
ATOM 915 C C . SER A 1 115 ? -46.388 3.143 3.213 1.00 94.25 115 SER A C 1
ATOM 917 O O . SER A 1 115 ? -47.455 3.000 3.810 1.00 94.25 115 SER A O 1
ATOM 919 N N . ILE A 1 116 ? -45.232 3.355 3.834 1.00 95.69 116 ILE A N 1
ATOM 920 C CA . ILE A 1 116 ? -45.094 3.492 5.290 1.00 95.69 116 ILE A CA 1
ATOM 921 C C . ILE A 1 116 ? -44.101 4.606 5.617 1.00 95.69 116 ILE A C 1
ATOM 923 O O . ILE A 1 116 ? -43.210 4.877 4.810 1.00 95.69 116 ILE A O 1
ATOM 927 N N . GLN A 1 117 ? -44.253 5.266 6.762 1.00 95.75 117 GLN A N 1
ATOM 928 C CA . GLN A 1 117 ? -43.275 6.249 7.213 1.00 95.75 117 GLN A CA 1
ATOM 929 C C . GLN A 1 117 ? -42.075 5.555 7.852 1.00 95.75 117 GLN A C 1
ATOM 931 O O . GLN A 1 117 ? -42.194 4.463 8.405 1.00 95.75 117 GLN A O 1
ATOM 936 N N . TYR A 1 118 ? -40.908 6.179 7.772 1.00 94.25 118 TYR A N 1
ATOM 937 C CA . TYR A 1 118 ? -39.707 5.693 8.428 1.00 94.25 118 TYR A CA 1
ATOM 938 C C . TYR A 1 118 ? -38.831 6.841 8.910 1.00 94.25 118 TYR A C 1
ATOM 940 O O . TYR A 1 118 ? -38.859 7.934 8.344 1.00 94.25 118 TYR A O 1
ATOM 948 N N . VAL A 1 119 ? -38.036 6.548 9.931 1.00 91.50 119 VAL A N 1
ATOM 949 C CA . VAL A 1 119 ? -36.861 7.331 10.318 1.00 91.50 119 VAL A CA 1
ATOM 950 C C . VAL A 1 119 ? -35.620 6.485 10.058 1.00 91.50 119 VAL A C 1
ATOM 952 O O . VAL A 1 119 ? -35.653 5.262 10.236 1.00 91.50 119 VAL A O 1
ATOM 955 N N . ASN A 1 120 ? -34.550 7.117 9.585 1.00 87.25 120 ASN A N 1
ATOM 956 C CA . ASN A 1 120 ? -33.283 6.452 9.312 1.00 87.25 120 ASN A CA 1
ATOM 957 C C . ASN A 1 120 ? -32.272 6.815 10.399 1.00 87.25 120 ASN A C 1
ATOM 959 O O . ASN A 1 120 ? -31.958 7.988 10.558 1.00 87.25 120 ASN A O 1
ATOM 963 N N . LEU A 1 121 ? -31.767 5.831 11.138 1.00 80.12 121 LEU A N 1
ATOM 964 C CA . LEU A 1 121 ? -30.767 6.065 12.176 1.00 80.12 121 LEU A CA 1
ATOM 965 C C . LEU A 1 121 ? -29.396 6.408 11.595 1.00 80.12 121 LEU A C 1
ATOM 967 O O . LEU A 1 121 ? -28.657 7.107 12.270 1.00 80.12 121 LEU A O 1
ATOM 971 N N . SER A 1 122 ? -29.092 6.063 10.338 1.00 74.56 122 SER A N 1
ATOM 972 C CA . SER A 1 122 ? -27.903 6.615 9.667 1.00 74.56 122 SER A CA 1
ATOM 973 C C . SER A 1 122 ? -27.999 8.146 9.503 1.00 74.56 122 SER A C 1
ATOM 975 O O . SER A 1 122 ? -27.016 8.804 9.193 1.00 74.56 122 SER A O 1
ATOM 977 N N . ASP A 1 123 ? -29.175 8.757 9.723 1.00 69.12 123 ASP A N 1
ATOM 978 C CA . ASP A 1 123 ? -29.301 10.216 9.790 1.00 69.12 123 ASP A CA 1
ATOM 979 C C . ASP A 1 123 ? -28.892 10.760 11.185 1.00 69.12 123 ASP A C 1
ATOM 981 O O . ASP A 1 123 ? -28.533 11.934 11.287 1.00 69.12 123 ASP A O 1
ATOM 985 N N . LEU A 1 124 ? -28.878 9.931 12.246 1.00 60.56 124 LEU A N 1
ATOM 986 C CA . LEU A 1 124 ? -28.255 10.270 13.543 1.00 60.56 124 LEU A CA 1
ATOM 987 C C . LEU A 1 124 ? -26.730 10.354 13.431 1.00 60.56 124 LEU A C 1
ATOM 989 O O . LEU A 1 124 ? -26.104 11.097 14.180 1.00 60.56 124 LEU A O 1
ATOM 993 N N . GLU A 1 125 ? -26.138 9.667 12.452 1.00 47.12 125 GLU A N 1
ATOM 994 C CA . GLU A 1 125 ? -24.704 9.749 12.144 1.00 47.12 125 GLU A CA 1
ATOM 995 C C . GLU A 1 125 ? -24.305 11.109 11.531 1.00 47.12 125 GLU A C 1
ATOM 997 O O . GLU A 1 125 ? -23.144 11.333 11.200 1.00 47.12 125 GLU A O 1
ATOM 1002 N N . SER A 1 126 ? -25.239 12.067 11.420 1.00 40.38 126 SER A N 1
ATOM 1003 C CA . SER A 1 126 ? -24.956 13.428 10.942 1.00 40.38 126 SER A CA 1
ATOM 1004 C C . SER A 1 126 ? -24.560 14.447 12.020 1.00 40.38 126 SER A C 1
ATOM 1006 O O . SER A 1 126 ? -24.333 15.613 11.696 1.00 40.38 126 SER A O 1
ATOM 1008 N N . GLU A 1 127 ? -24.349 14.015 13.264 1.00 36.97 127 GLU A N 1
ATOM 1009 C CA . GLU A 1 127 ? -23.472 14.728 14.199 1.00 36.97 127 GLU A CA 1
ATOM 1010 C C . GLU A 1 127 ? -22.423 13.772 14.781 1.00 36.97 127 GLU A C 1
ATOM 1012 O O . GLU A 1 127 ? -22.323 13.569 15.992 1.00 36.97 127 GLU A O 1
ATOM 1017 N N . GLU A 1 128 ? -21.536 13.256 13.919 1.00 31.73 128 GLU A N 1
ATOM 1018 C CA . GLU A 1 128 ? -20.142 13.200 14.352 1.00 31.73 128 GLU A CA 1
ATOM 1019 C C . GLU A 1 128 ? -19.802 14.604 14.862 1.00 31.73 128 GLU A C 1
ATOM 1021 O O . GLU A 1 128 ? -19.736 15.575 14.101 1.00 31.73 128 GLU A O 1
ATOM 1026 N N . ILE A 1 129 ? -19.621 14.736 16.175 1.00 32.59 129 ILE A N 1
ATOM 1027 C CA . ILE A 1 129 ? -18.873 15.849 16.738 1.00 32.59 129 ILE A CA 1
ATOM 1028 C C . ILE A 1 129 ? -17.451 15.674 16.201 1.00 32.59 129 ILE A C 1
ATOM 1030 O O . ILE A 1 129 ? -16.572 15.131 16.867 1.00 32.59 129 ILE A O 1
ATOM 1034 N N . ASP A 1 130 ? -17.236 16.133 14.970 1.00 37.50 130 ASP A N 1
ATOM 1035 C CA . ASP A 1 130 ? -15.933 16.381 14.381 1.00 37.50 130 ASP A CA 1
ATOM 1036 C C . ASP A 1 130 ? -15.379 17.634 15.073 1.00 37.50 130 ASP A C 1
ATOM 1038 O O . ASP A 1 130 ? -15.211 18.717 14.498 1.00 37.50 130 ASP A O 1
ATOM 1042 N N . GLU A 1 131 ? -15.133 17.511 16.384 1.00 43.31 131 GLU A N 1
ATOM 1043 C CA . GLU A 1 131 ? -14.156 18.344 17.063 1.00 43.31 131 GLU A CA 1
ATOM 1044 C C . GLU A 1 131 ? -12.799 17.990 16.448 1.00 43.31 131 GLU A C 1
ATOM 1046 O O . GLU A 1 131 ? -11.974 17.267 16.999 1.00 43.31 131 GLU A O 1
ATOM 1051 N N . THR A 1 132 ? -12.554 18.591 15.287 1.00 61.28 132 THR A N 1
ATOM 1052 C CA . THR A 1 132 ? -11.293 18.659 14.543 1.00 61.28 132 THR A CA 1
ATOM 1053 C C . THR A 1 132 ? -10.140 19.233 15.388 1.00 61.28 132 THR A C 1
ATOM 1055 O O . THR A 1 132 ? -9.014 19.366 14.912 1.00 61.28 132 THR A O 1
ATOM 1058 N N . VAL A 1 133 ? -10.371 19.582 16.658 1.00 63.06 133 VAL A N 1
ATOM 1059 C CA . VAL A 1 133 ? -9.380 20.050 17.627 1.00 63.06 133 VAL A CA 1
ATOM 1060 C C . VAL A 1 133 ? -9.742 19.548 19.024 1.00 63.06 133 VAL A C 1
ATOM 1062 O O . VAL A 1 133 ? -10.785 19.896 19.566 1.00 63.06 133 VAL A O 1
ATOM 1065 N N . ASN A 1 134 ? -8.824 18.829 19.667 1.00 77.38 134 ASN A N 1
ATOM 1066 C CA . ASN A 1 134 ? -8.931 18.447 21.069 1.00 77.38 134 ASN A CA 1
ATOM 1067 C C . ASN A 1 134 ? -8.727 19.664 21.984 1.00 77.38 134 ASN A C 1
ATOM 1069 O O . ASN A 1 134 ? -7.606 20.050 22.337 1.00 77.38 134 ASN A O 1
ATOM 1073 N N . ASP A 1 135 ? -9.839 20.225 22.445 1.00 74.25 135 ASP A N 1
ATOM 1074 C CA . ASP A 1 135 ? -9.889 21.428 23.273 1.00 74.25 135 ASP A CA 1
ATOM 1075 C C . ASP A 1 135 ? -9.171 21.286 24.637 1.00 74.25 135 ASP A C 1
ATOM 1077 O O . ASP A 1 135 ? -8.805 22.289 25.263 1.00 74.25 135 ASP A O 1
ATOM 1081 N N . LYS A 1 136 ? -8.904 20.054 25.106 1.00 77.12 136 LYS A N 1
ATOM 1082 C CA . LYS A 1 136 ? -8.194 19.792 26.376 1.00 77.12 136 LYS A CA 1
ATOM 1083 C C . LYS A 1 136 ? -6.712 20.171 26.316 1.00 77.12 136 LYS A C 1
ATOM 1085 O O . LYS A 1 136 ? -6.128 20.468 27.355 1.00 77.12 136 LYS A O 1
ATOM 1090 N N . LEU A 1 137 ? -6.117 20.210 25.119 1.00 76.62 137 LEU A N 1
ATOM 1091 C CA . LEU A 1 137 ? -4.701 20.547 24.903 1.00 76.62 137 LEU A CA 1
ATOM 1092 C C . LEU A 1 137 ? -4.326 21.969 25.315 1.00 76.62 137 LEU A C 1
ATOM 1094 O O . LEU A 1 137 ? -3.158 22.275 25.558 1.00 76.62 137 LEU A O 1
ATOM 1098 N N . PHE A 1 138 ? -5.325 22.838 25.365 1.00 79.75 138 PHE A N 1
ATOM 1099 C CA . PHE A 1 138 ? -5.151 24.262 25.579 1.00 79.75 138 PHE A CA 1
ATOM 1100 C C . PHE A 1 138 ? -5.119 24.643 27.055 1.00 79.75 138 PHE A C 1
ATOM 1102 O O . PHE A 1 138 ? -4.738 25.763 27.381 1.00 79.75 138 PHE A O 1
ATOM 1109 N N . TRP A 1 139 ? -5.483 23.733 27.956 1.00 79.44 139 TRP A N 1
ATOM 1110 C CA . TRP A 1 139 ? -5.510 24.000 29.389 1.00 79.44 139 TRP A CA 1
ATOM 1111 C C . TRP A 1 139 ? -4.150 23.724 30.033 1.00 79.44 139 TRP A C 1
ATOM 1113 O O . TRP A 1 139 ? -3.493 22.715 29.753 1.00 79.44 139 TRP A O 1
ATOM 1123 N N . THR A 1 140 ? -3.709 24.621 30.917 1.00 67.06 140 THR A N 1
ATOM 1124 C CA . THR A 1 140 ? -2.523 24.378 31.745 1.00 67.06 140 THR A CA 1
ATOM 1125 C C . THR A 1 140 ? -2.692 23.095 32.569 1.00 67.06 140 THR A C 1
ATOM 1127 O O . THR A 1 140 ? -3.794 22.700 32.929 1.00 67.06 140 THR A O 1
ATOM 1130 N N . GLY A 1 141 ? -1.589 22.375 32.802 1.00 68.62 141 GLY A N 1
ATOM 1131 C CA . GLY A 1 141 ? -1.613 21.057 33.456 1.00 68.62 141 GLY A CA 1
ATOM 1132 C C . GLY A 1 141 ? -1.769 19.863 32.505 1.00 68.62 141 GLY A C 1
ATOM 1133 O O . GLY A 1 141 ? -1.511 18.734 32.922 1.00 68.62 141 GLY A O 1
ATOM 1134 N N . TYR A 1 142 ? -2.095 20.084 31.227 1.00 77.44 142 TYR A N 1
ATOM 1135 C CA . TYR A 1 142 ? -1.999 19.039 30.209 1.00 77.44 142 TYR A CA 1
ATOM 1136 C C . TYR A 1 142 ? -0.529 18.684 29.923 1.00 77.44 142 TYR A C 1
ATOM 1138 O O . TYR A 1 142 ? 0.250 19.541 29.502 1.00 77.44 142 TYR A O 1
ATOM 1146 N N . ASP A 1 143 ? -0.158 17.418 30.135 1.00 74.75 143 ASP A N 1
ATOM 1147 C CA . ASP A 1 143 ? 1.159 16.867 29.794 1.00 74.75 143 ASP A CA 1
ATOM 1148 C C . ASP A 1 143 ? 0.981 15.485 29.152 1.00 74.75 143 ASP A C 1
ATOM 1150 O O . ASP A 1 143 ? 0.547 14.521 29.795 1.00 74.75 143 ASP A O 1
ATOM 1154 N N . LYS A 1 144 ? 1.320 15.378 27.866 1.00 87.44 144 LYS A N 1
ATOM 1155 C CA . LYS A 1 144 ? 1.487 14.087 27.191 1.00 87.44 144 LYS A CA 1
ATOM 1156 C C . LYS A 1 144 ? 2.889 13.983 26.630 1.00 87.44 144 LYS A C 1
ATOM 1158 O O . LYS A 1 144 ? 3.404 14.905 26.000 1.00 87.44 144 LYS A O 1
ATOM 1163 N N . LYS A 1 145 ? 3.488 12.813 26.831 1.00 91.88 145 LYS A N 1
ATOM 1164 C CA . LYS A 1 145 ? 4.840 12.510 26.373 1.00 91.88 145 LYS A CA 1
ATOM 1165 C C . LYS A 1 145 ? 4.815 11.331 25.425 1.00 91.88 145 LYS A C 1
ATOM 1167 O O . LYS A 1 145 ? 4.149 10.338 25.705 1.00 91.88 145 LYS A O 1
ATOM 1172 N N . LYS A 1 146 ? 5.579 11.432 24.344 1.00 89.69 146 LYS A N 1
ATOM 1173 C CA . LYS A 1 146 ? 5.760 10.348 23.380 1.00 89.69 146 LYS A CA 1
ATOM 1174 C C . LYS A 1 146 ? 7.247 10.174 23.071 1.00 89.69 146 LYS A C 1
ATOM 1176 O O . LYS A 1 146 ? 7.868 11.126 22.591 1.00 89.69 146 LYS A O 1
ATOM 1181 N N . PRO A 1 147 ? 7.847 9.004 23.345 1.00 89.31 147 PRO A N 1
ATOM 1182 C CA . PRO A 1 147 ? 9.182 8.710 22.851 1.00 89.31 147 PRO A CA 1
ATOM 1183 C C . PRO A 1 147 ? 9.133 8.550 21.328 1.00 89.31 147 PRO A C 1
ATOM 1185 O O . PRO A 1 147 ? 8.211 7.942 20.789 1.00 89.31 147 PRO A O 1
ATOM 1188 N N . ILE A 1 148 ? 10.130 9.086 20.633 1.00 82.81 148 ILE A N 1
ATOM 1189 C CA . ILE A 1 148 ? 10.249 8.985 19.175 1.00 82.81 148 ILE A CA 1
ATOM 1190 C C . ILE A 1 148 ? 11.671 8.580 18.793 1.00 82.81 148 ILE A C 1
ATOM 1192 O O . ILE A 1 148 ? 12.604 8.760 19.581 1.00 82.81 148 ILE A O 1
ATOM 1196 N N . LEU A 1 149 ? 11.835 8.058 17.573 1.00 76.88 149 LEU A N 1
ATOM 1197 C CA . LEU A 1 149 ? 13.134 7.676 17.004 1.00 76.88 149 LEU A CA 1
ATOM 1198 C C . LEU A 1 149 ? 13.926 6.771 17.964 1.00 76.88 149 LEU A C 1
ATOM 1200 O O . LEU A 1 149 ? 15.000 7.136 18.440 1.00 76.88 149 LEU A O 1
ATOM 1204 N N . ASP A 1 150 ? 13.343 5.616 18.298 1.00 79.50 150 ASP A N 1
ATOM 1205 C CA . ASP A 1 150 ? 13.913 4.625 19.224 1.00 79.50 150 ASP A CA 1
ATOM 1206 C C . ASP A 1 150 ? 14.221 5.174 20.630 1.00 79.50 150 ASP A C 1
ATOM 1208 O O . ASP A 1 150 ? 15.150 4.734 21.304 1.00 79.50 150 ASP A O 1
ATOM 1212 N N . GLY A 1 151 ? 13.446 6.166 21.077 1.00 83.50 151 GLY A N 1
ATOM 1213 C CA . GLY A 1 151 ? 13.612 6.783 22.392 1.00 83.50 151 GLY A CA 1
ATOM 1214 C C . GLY A 1 151 ? 14.801 7.737 22.482 1.00 83.50 151 GLY A C 1
ATOM 1215 O O . GLY A 1 151 ? 15.141 8.168 23.578 1.00 83.50 151 GLY A O 1
ATOM 1216 N N . GLN A 1 152 ? 15.425 8.107 21.358 1.00 85.88 152 GLN A N 1
ATOM 1217 C CA . GLN A 1 152 ? 16.468 9.139 21.333 1.00 85.88 152 GLN A CA 1
ATOM 1218 C C . GLN A 1 152 ? 15.921 10.523 21.694 1.00 85.88 152 GLN A C 1
ATOM 1220 O O . GLN A 1 152 ? 16.656 11.367 22.218 1.00 85.88 152 GLN A O 1
ATOM 1225 N N . TYR A 1 153 ? 14.632 10.750 21.434 1.00 92.19 153 TYR A N 1
ATOM 1226 C CA . TYR A 1 153 ? 13.946 11.991 21.758 1.00 92.19 153 TYR A CA 1
ATOM 1227 C C . TYR A 1 153 ? 12.595 11.718 22.408 1.00 92.19 153 TYR A C 1
ATOM 1229 O O . TYR A 1 153 ? 11.988 10.663 22.223 1.00 92.19 153 TYR A O 1
ATOM 1237 N N . VAL A 1 154 ? 12.114 12.709 23.147 1.00 95.06 154 VAL A N 1
ATOM 1238 C CA . VAL A 1 154 ? 10.782 12.717 23.745 1.00 95.06 154 VAL A CA 1
ATOM 1239 C C . VAL A 1 154 ? 10.061 13.965 23.264 1.00 95.06 154 VAL A C 1
ATOM 1241 O O . VAL A 1 154 ? 10.569 15.077 23.420 1.00 95.06 154 VAL A O 1
ATOM 1244 N N . LEU A 1 155 ? 8.885 13.776 22.674 1.00 94.62 155 LEU A N 1
ATOM 1245 C CA . LEU A 1 155 ? 7.947 14.855 22.407 1.00 94.62 155 LEU A CA 1
ATOM 1246 C C . LEU A 1 155 ? 7.142 15.128 23.670 1.00 94.62 155 LEU A C 1
ATOM 1248 O O . LEU A 1 155 ? 6.649 14.191 24.294 1.00 94.62 155 LEU A O 1
ATOM 1252 N N . VAL A 1 156 ? 7.018 16.398 24.037 1.00 93.25 156 VAL A N 1
ATOM 1253 C CA . VAL A 1 156 ? 6.238 16.859 25.187 1.00 93.25 156 VAL A CA 1
ATOM 1254 C C . VAL A 1 156 ? 5.192 17.840 24.686 1.00 93.25 156 VAL A C 1
ATOM 1256 O O . VAL A 1 156 ? 5.540 18.879 24.132 1.00 93.25 156 VAL A O 1
ATOM 1259 N N . ALA A 1 157 ? 3.932 17.473 24.866 1.00 90.75 157 ALA A N 1
ATOM 1260 C CA . ALA A 1 157 ? 2.749 18.226 24.496 1.00 90.75 157 ALA A CA 1
ATOM 1261 C C . ALA A 1 157 ? 2.224 18.986 25.719 1.00 90.75 157 ALA A C 1
ATOM 1263 O O . ALA A 1 157 ? 1.876 18.356 26.716 1.00 90.75 157 ALA A O 1
ATOM 1264 N N . SER A 1 158 ? 2.144 20.315 25.634 1.00 87.62 158 SER A N 1
ATOM 1265 C CA . SER A 1 158 ? 1.629 21.177 26.704 1.00 87.62 158 SER A CA 1
ATOM 1266 C C . SER A 1 158 ? 0.888 22.393 26.150 1.00 87.62 158 SER A C 1
ATOM 1268 O O . SER A 1 158 ? 1.139 22.801 25.015 1.00 87.62 158 SER A O 1
ATOM 1270 N N . ALA A 1 159 ? 0.051 23.037 26.967 1.00 83.19 159 ALA A N 1
ATOM 1271 C CA . ALA A 1 159 ? -0.530 24.335 26.620 1.00 83.19 159 ALA A CA 1
ATOM 1272 C C . ALA A 1 159 ? 0.562 25.326 26.153 1.00 83.19 159 ALA A C 1
ATOM 1274 O O . ALA A 1 159 ? 1.648 25.407 26.736 1.00 83.19 159 ALA A O 1
ATOM 1275 N N . GLY A 1 160 ? 0.293 26.030 25.052 1.00 72.56 160 GLY A N 1
ATOM 1276 C CA . GLY A 1 160 ? 1.177 27.028 24.444 1.00 72.56 160 GLY A CA 1
ATOM 1277 C C . GLY A 1 160 ? 1.171 28.344 25.225 1.00 72.56 160 GLY A C 1
ATOM 1278 O O . GLY A 1 160 ? 0.453 28.453 26.213 1.00 72.56 160 GLY A O 1
ATOM 1279 N N . TYR A 1 161 ? 1.965 29.331 24.781 1.00 66.81 161 TYR A N 1
ATOM 1280 C CA . TYR A 1 161 ? 2.315 30.584 25.485 1.00 66.81 161 TYR A CA 1
ATOM 1281 C C . TYR A 1 161 ? 1.464 30.900 26.730 1.00 66.81 161 TYR A C 1
ATOM 1283 O O . TYR A 1 161 ? 0.381 31.480 26.648 1.00 66.81 161 TYR A O 1
ATOM 1291 N N . VAL A 1 162 ? 1.982 30.517 27.896 1.00 60.44 162 VAL A N 1
ATOM 1292 C CA . VAL A 1 162 ? 1.409 30.858 29.196 1.00 60.44 162 VAL A CA 1
ATOM 1293 C C . VAL A 1 162 ? 2.266 31.964 29.796 1.00 60.44 162 VAL A C 1
ATOM 1295 O O . VAL A 1 162 ? 3.471 31.781 29.974 1.00 60.44 162 VAL A O 1
ATOM 1298 N N . GLY A 1 163 ? 1.674 33.127 30.071 1.00 55.25 163 GLY A N 1
ATOM 1299 C CA . GLY A 1 163 ? 2.381 34.222 30.737 1.00 55.25 163 GLY A CA 1
ATOM 1300 C C . GLY A 1 163 ? 2.967 33.775 32.084 1.00 55.25 163 GLY A C 1
ATOM 1301 O O . GLY A 1 163 ? 2.418 32.896 32.753 1.00 55.25 163 GLY A O 1
ATOM 1302 N N . TYR A 1 164 ? 4.090 34.371 32.491 1.00 49.97 164 TYR A N 1
ATOM 1303 C CA . TYR A 1 164 ? 4.735 34.046 33.767 1.00 49.97 164 TYR A CA 1
ATOM 1304 C C . TYR A 1 164 ? 3.749 34.291 34.927 1.00 49.97 164 TYR A C 1
ATOM 1306 O O . TYR A 1 164 ? 3.250 35.403 35.082 1.00 49.97 164 TYR A O 1
ATOM 1314 N N . GLY A 1 165 ? 3.445 33.256 35.719 1.00 57.66 165 GLY A N 1
ATOM 1315 C CA . GLY A 1 165 ? 2.461 33.323 36.813 1.00 57.66 165 GLY A CA 1
ATOM 1316 C C . GLY A 1 165 ? 1.028 32.891 36.463 1.00 57.66 165 GLY A C 1
ATOM 1317 O O . GLY A 1 165 ? 0.117 33.136 37.253 1.00 57.66 165 GLY A O 1
ATOM 1318 N N . ALA A 1 166 ? 0.802 32.254 35.308 1.00 58.06 166 ALA A N 1
ATOM 1319 C CA . ALA A 1 166 ? -0.505 31.699 34.955 1.00 58.06 166 ALA A CA 1
ATOM 1320 C C . ALA A 1 166 ? -0.975 30.606 35.935 1.00 58.06 166 ALA A C 1
ATOM 1322 O O . ALA A 1 166 ? -0.187 29.786 36.411 1.00 58.06 166 ALA A O 1
ATOM 1323 N N . LYS A 1 167 ? -2.280 30.598 36.228 1.00 60.69 167 LYS A N 1
ATOM 1324 C CA . LYS A 1 167 ? -2.912 29.621 37.121 1.00 60.69 167 LYS A CA 1
ATOM 1325 C C . LYS A 1 167 ? -2.982 28.214 36.476 1.00 60.69 167 LYS A C 1
ATOM 1327 O O . LYS A 1 167 ? -2.902 28.106 35.248 1.00 60.69 167 LYS A O 1
ATOM 1332 N N . PRO A 1 168 ? -3.138 27.133 37.270 1.00 57.34 168 PRO A N 1
ATOM 1333 C CA . PRO A 1 168 ? -3.229 25.745 36.781 1.00 57.34 168 PRO A CA 1
ATOM 1334 C C . PRO A 1 168 ? -4.459 25.409 35.915 1.00 57.34 168 PRO A C 1
ATOM 1336 O O . PRO A 1 168 ? -4.578 24.276 35.473 1.00 57.34 168 PRO A O 1
ATOM 1339 N N . ASP A 1 169 ? -5.353 26.368 35.682 1.00 63.44 169 ASP A N 1
ATOM 1340 C CA . ASP A 1 169 ? -6.611 26.267 34.932 1.00 63.44 169 ASP A CA 1
ATOM 1341 C C . ASP A 1 169 ? -6.705 27.297 33.787 1.00 63.44 169 ASP A C 1
ATOM 1343 O O . ASP A 1 169 ? -7.784 27.661 33.329 1.00 63.44 169 ASP A O 1
ATOM 1347 N N . PHE A 1 170 ? -5.575 27.819 33.318 1.00 70.31 170 PHE A N 1
ATOM 1348 C CA . PHE A 1 170 ? -5.538 28.793 32.235 1.00 70.31 170 PHE A CA 1
ATOM 1349 C C . PHE A 1 170 ? -5.696 28.106 30.869 1.00 70.31 170 PHE A C 1
ATOM 1351 O O . PHE A 1 170 ? -4.897 27.240 30.514 1.00 70.31 170 PHE A O 1
ATOM 1358 N N . LYS A 1 171 ? -6.689 28.531 30.076 1.00 75.19 171 LYS A N 1
ATOM 1359 C CA . LYS A 1 171 ? -6.863 28.112 28.675 1.00 75.19 171 LYS A CA 1
ATOM 1360 C C . LYS A 1 171 ? -6.063 29.029 27.743 1.00 75.19 171 LYS A C 1
ATOM 1362 O O . LYS A 1 171 ? -6.381 30.208 27.595 1.00 75.19 171 LYS A O 1
ATOM 1367 N N . SER A 1 172 ? -5.030 28.489 27.110 1.00 75.50 172 SER A N 1
ATOM 1368 C CA . SER A 1 172 ? -4.268 29.140 26.044 1.00 75.50 172 SER A CA 1
ATOM 1369 C C . SER A 1 172 ? -5.037 29.110 24.717 1.00 75.50 172 SER A C 1
ATOM 1371 O O . SER A 1 172 ? -5.912 28.277 24.514 1.00 75.50 172 SER A O 1
ATOM 1373 N N . LYS A 1 173 ? -4.705 30.002 23.780 1.00 73.69 173 LYS A N 1
ATOM 1374 C CA . LYS A 1 173 ? -5.155 29.877 22.375 1.00 73.69 173 LYS A CA 1
ATOM 1375 C C . LYS A 1 173 ? -4.234 28.987 21.544 1.00 73.69 173 LYS A C 1
ATOM 1377 O O . LYS A 1 173 ? -4.525 28.683 20.390 1.00 73.69 173 LYS A O 1
ATOM 1382 N N . GLN A 1 174 ? -3.113 28.589 22.140 1.00 83.19 174 GLN A N 1
ATOM 1383 C CA . GLN A 1 174 ? -2.065 27.831 21.493 1.00 83.19 174 GLN A CA 1
ATOM 1384 C C . GLN A 1 174 ? -1.761 26.562 22.274 1.00 83.19 174 GLN A C 1
ATOM 1386 O O . GLN A 1 174 ? -1.948 26.481 23.487 1.00 83.19 174 GLN A O 1
ATOM 1391 N N . PHE A 1 175 ? -1.217 25.588 21.570 1.00 87.75 175 PHE A N 1
ATOM 1392 C CA . PHE A 1 175 ? -0.678 24.360 22.120 1.00 87.75 175 PHE A CA 1
ATOM 1393 C C . PHE A 1 175 ? 0.720 24.144 21.531 1.00 87.75 175 PHE A C 1
ATOM 1395 O O . PHE A 1 175 ? 0.958 24.434 20.359 1.00 87.75 175 PHE A O 1
ATOM 1402 N N . ARG A 1 176 ? 1.670 23.677 22.345 1.00 90.88 176 ARG A N 1
ATOM 1403 C CA . ARG A 1 176 ? 3.073 23.519 21.949 1.00 90.88 176 ARG A CA 1
ATOM 1404 C C . ARG A 1 176 ? 3.516 22.072 22.098 1.00 90.88 176 ARG A C 1
ATOM 1406 O O . ARG A 1 176 ? 3.308 21.452 23.139 1.00 90.88 176 ARG A O 1
ATOM 1413 N N . ILE A 1 177 ? 4.220 21.577 21.084 1.00 92.88 177 ILE A N 1
ATOM 1414 C CA . ILE A 1 177 ? 4.992 20.335 21.174 1.00 92.88 177 ILE A CA 1
ATOM 1415 C C . ILE A 1 177 ? 6.473 20.686 21.189 1.00 92.88 177 ILE A C 1
ATOM 1417 O O . ILE A 1 177 ? 6.970 21.342 20.276 1.00 92.88 177 ILE A O 1
ATOM 1421 N N . VAL A 1 178 ? 7.190 20.217 22.206 1.00 94.25 178 VAL A N 1
ATOM 1422 C CA . VAL A 1 178 ? 8.642 20.372 22.340 1.00 94.25 178 VAL A CA 1
ATOM 1423 C C . VAL A 1 178 ? 9.319 19.022 22.143 1.00 94.25 178 VAL A C 1
ATOM 1425 O O . VAL A 1 178 ? 8.981 18.059 22.827 1.00 94.25 178 VAL A O 1
ATOM 1428 N N . ALA A 1 179 ? 10.306 18.946 21.249 1.00 94.75 179 ALA A N 1
ATOM 1429 C CA . ALA A 1 179 ? 11.221 17.812 21.179 1.00 94.75 179 ALA A CA 1
ATOM 1430 C C . ALA A 1 179 ? 12.384 18.038 22.142 1.00 94.75 179 ALA A C 1
ATOM 1432 O O . ALA A 1 179 ? 13.102 19.039 22.059 1.00 94.75 179 ALA A O 1
ATOM 1433 N N . LYS A 1 180 ? 12.603 17.066 23.024 1.00 95.31 180 LYS A N 1
ATOM 1434 C CA . LYS A 1 180 ? 13.735 17.035 23.948 1.00 95.31 180 LYS A CA 1
ATOM 1435 C C . LYS A 1 180 ? 14.624 15.840 23.652 1.00 95.31 180 LYS A C 1
ATOM 1437 O O . LYS A 1 180 ? 14.135 14.753 23.355 1.00 95.31 180 LYS A O 1
ATOM 1442 N N . SER A 1 181 ? 15.932 16.030 23.760 1.00 92.44 181 SER A N 1
ATOM 1443 C CA . SER A 1 181 ? 16.903 14.934 23.772 1.00 92.44 181 SER A CA 1
ATOM 1444 C C . SER A 1 181 ? 16.647 14.043 24.984 1.00 92.44 181 SER A C 1
ATOM 1446 O O . SER A 1 181 ? 16.678 14.525 26.114 1.00 92.44 181 SER A O 1
ATOM 1448 N N . ALA A 1 182 ? 16.438 12.742 24.780 1.00 86.75 182 ALA A N 1
ATOM 1449 C CA . ALA A 1 182 ? 16.262 11.808 25.892 1.00 86.75 182 ALA A CA 1
ATOM 1450 C C . ALA A 1 182 ? 17.544 11.658 26.729 1.00 86.75 182 ALA A C 1
ATOM 1452 O O . ALA A 1 182 ? 17.482 11.361 27.917 1.00 86.75 182 ALA A O 1
ATOM 1453 N N . LYS A 1 183 ? 18.711 11.911 26.118 1.00 86.19 183 LYS A N 1
ATOM 1454 C CA . LYS A 1 183 ? 20.021 11.820 26.776 1.00 86.19 183 LYS A CA 1
ATOM 1455 C C . LYS A 1 183 ? 20.322 13.019 27.674 1.00 86.19 183 LYS A C 1
ATOM 1457 O O . LYS A 1 183 ? 20.923 12.852 28.727 1.00 86.19 183 LYS A O 1
ATOM 1462 N N . THR A 1 184 ? 19.982 14.228 27.229 1.00 89.56 184 THR A N 1
ATOM 1463 C CA . THR A 1 184 ? 20.385 15.473 27.912 1.00 89.56 184 THR A CA 1
ATOM 1464 C C . THR A 1 184 ? 19.214 16.239 28.516 1.00 89.56 184 THR A C 1
ATOM 1466 O O . THR A 1 184 ? 19.434 17.194 29.250 1.00 89.56 184 THR A O 1
ATOM 1469 N N . GLY A 1 185 ? 17.973 15.884 28.174 1.00 89.50 185 GLY A N 1
ATOM 1470 C CA . GLY A 1 185 ? 16.769 16.648 28.515 1.00 89.50 185 GLY A CA 1
ATOM 1471 C C . GLY A 1 185 ? 16.650 17.994 27.789 1.00 89.50 185 GLY A C 1
ATOM 1472 O O . GLY A 1 185 ? 15.628 18.666 27.923 1.00 89.50 185 GLY A O 1
ATOM 1473 N N . GLY A 1 186 ? 17.673 18.385 27.019 1.00 92.81 186 GLY A N 1
ATOM 1474 C CA . GLY A 1 186 ? 17.733 19.661 26.317 1.00 92.81 186 GLY A CA 1
ATOM 1475 C C . GLY A 1 186 ? 16.697 19.749 25.203 1.00 92.81 186 GLY A C 1
ATOM 1476 O O . GLY A 1 186 ? 16.477 18.780 24.473 1.00 92.81 186 GLY A O 1
ATOM 1477 N N . GLU A 1 187 ? 16.071 20.915 25.078 1.00 94.94 187 GLU A N 1
ATOM 1478 C CA . GLU A 1 187 ? 15.175 21.241 23.972 1.00 94.94 187 GLU A CA 1
ATOM 1479 C C . GLU A 1 187 ? 15.969 21.347 22.668 1.00 94.94 187 GLU A C 1
ATOM 1481 O O . GLU A 1 187 ? 16.968 22.060 22.593 1.00 94.94 187 GLU A O 1
ATOM 1486 N N . ILE A 1 188 ? 15.515 20.622 21.648 1.00 93.44 188 ILE A N 1
ATOM 1487 C CA . ILE A 1 188 ? 16.151 20.571 20.324 1.00 93.44 188 ILE A CA 1
ATOM 1488 C C . ILE A 1 188 ? 15.255 21.125 19.212 1.00 93.44 188 ILE A C 1
ATOM 1490 O O . ILE A 1 188 ? 15.677 21.267 18.061 1.00 93.44 188 ILE A O 1
ATOM 1494 N N . GLY A 1 189 ? 14.002 21.423 19.542 1.00 91.88 189 GLY A N 1
ATOM 1495 C CA . GLY A 1 189 ? 13.042 22.005 18.626 1.00 91.88 189 GLY A CA 1
ATOM 1496 C C . GLY A 1 189 ? 11.633 22.028 19.193 1.00 91.88 189 GLY A C 1
ATOM 1497 O O . GLY A 1 189 ? 11.332 21.351 20.177 1.00 91.88 189 GLY A O 1
ATOM 1498 N N . TRP A 1 190 ? 10.764 22.790 18.547 1.00 93.44 19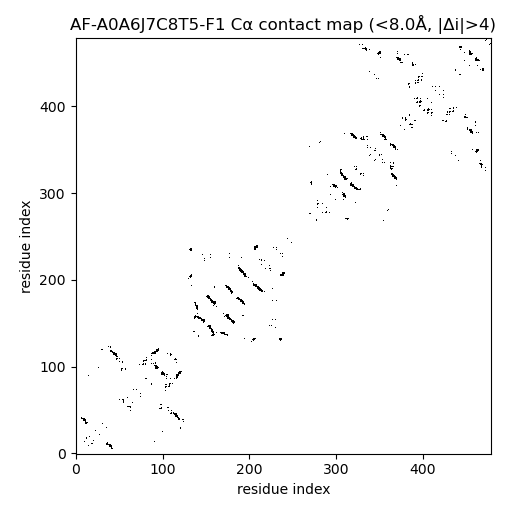0 TRP A N 1
ATOM 1499 C CA . TRP A 1 190 ? 9.370 22.944 18.924 1.00 93.44 190 TRP A CA 1
ATOM 1500 C C . TRP A 1 190 ? 8.479 23.192 17.710 1.00 93.44 190 TRP A C 1
ATOM 1502 O O . TRP A 1 190 ? 8.947 23.594 16.643 1.00 93.44 190 TRP A O 1
ATOM 1512 N N . VAL A 1 191 ? 7.182 22.979 17.910 1.00 90.12 191 VAL A N 1
ATOM 1513 C CA . VAL A 1 191 ? 6.124 23.506 17.053 1.00 90.12 191 VAL A CA 1
ATOM 1514 C C . VAL A 1 191 ? 5.022 24.126 17.908 1.00 90.12 191 VAL A C 1
ATOM 1516 O O . VAL A 1 191 ? 4.604 23.530 18.903 1.00 90.12 191 VAL A O 1
ATOM 1519 N N . ASN A 1 192 ? 4.569 25.320 17.527 1.00 89.00 192 ASN A N 1
ATOM 1520 C CA . ASN A 1 192 ? 3.379 25.956 18.094 1.00 89.00 192 ASN A CA 1
ATOM 1521 C C . ASN A 1 192 ? 2.191 25.773 17.148 1.00 89.00 192 ASN A C 1
ATOM 1523 O O . ASN A 1 192 ? 2.292 26.090 15.961 1.00 89.00 192 ASN A O 1
ATOM 1527 N N . PHE A 1 193 ? 1.076 25.295 17.690 1.00 87.31 193 PHE A N 1
ATOM 1528 C CA . PHE A 1 193 ? -0.213 25.205 17.018 1.00 87.31 193 PHE A CA 1
ATOM 1529 C C . PHE A 1 193 ? -1.178 26.223 17.613 1.00 87.31 193 PHE A C 1
ATOM 1531 O O . PHE A 1 193 ? -1.192 26.420 18.827 1.00 87.31 193 PHE A O 1
ATOM 1538 N N . GLU A 1 194 ? -1.995 26.843 16.774 1.00 85.50 194 GLU A N 1
ATOM 1539 C CA . GLU A 1 194 ? -3.039 27.778 17.186 1.00 85.50 194 GLU A CA 1
ATOM 1540 C C . GLU A 1 194 ? -4.383 27.376 16.586 1.00 85.50 194 GLU A C 1
ATOM 1542 O O . GLU A 1 194 ? -4.452 26.872 15.459 1.00 85.50 194 GLU A O 1
ATOM 1547 N N . ILE A 1 195 ? -5.450 27.613 17.347 1.00 79.12 195 ILE A N 1
ATOM 1548 C CA . ILE A 1 195 ? -6.812 27.515 16.833 1.00 79.12 195 ILE A CA 1
ATOM 1549 C C . ILE A 1 195 ? -7.069 28.738 15.952 1.00 79.12 195 ILE A C 1
ATOM 1551 O O . ILE A 1 195 ? -7.111 29.870 16.434 1.00 79.12 195 ILE A O 1
ATOM 1555 N N . ASN A 1 196 ? -7.249 28.518 14.653 1.00 65.81 196 ASN A N 1
ATOM 1556 C CA . ASN A 1 196 ? -7.593 29.592 13.731 1.00 65.81 196 ASN A CA 1
ATOM 1557 C C . ASN A 1 196 ? -9.118 29.820 13.739 1.00 65.81 196 ASN A C 1
ATOM 1559 O O . ASN A 1 196 ? -9.848 29.139 13.024 1.00 65.81 196 ASN A O 1
ATOM 1563 N N . ASP A 1 197 ? -9.582 30.789 14.536 1.00 61.56 197 ASP A N 1
ATOM 1564 C CA . ASP A 1 197 ? -11.001 31.172 14.673 1.00 61.56 197 ASP A CA 1
ATOM 1565 C C . ASP A 1 197 ? -11.483 32.165 13.578 1.00 61.56 197 ASP A C 1
ATOM 1567 O O . ASP A 1 197 ? -12.548 32.766 13.698 1.00 61.56 197 ASP A O 1
ATOM 1571 N N . ASN A 1 198 ? -10.723 32.377 12.493 1.00 50.28 198 ASN A N 1
ATOM 1572 C CA . ASN A 1 198 ? -11.020 33.425 11.498 1.00 50.28 198 ASN A CA 1
ATOM 1573 C C . ASN A 1 198 ? -12.081 33.039 10.437 1.00 50.28 198 ASN A C 1
ATOM 1575 O O . ASN A 1 198 ? -12.262 33.770 9.463 1.00 50.28 198 ASN A O 1
ATOM 1579 N N . GLY A 1 199 ? -12.763 31.898 10.582 1.00 43.69 199 GLY A N 1
ATOM 1580 C CA . GLY A 1 199 ? -13.805 31.415 9.666 1.00 43.69 199 GLY A CA 1
ATOM 1581 C C . GLY A 1 199 ? -15.168 31.324 10.353 1.00 43.69 199 GLY A C 1
ATOM 1582 O O . GLY A 1 199 ? -15.255 30.921 11.507 1.00 43.69 199 GLY A O 1
ATOM 1583 N N . PHE A 1 200 ? -16.236 31.714 9.655 1.00 37.56 200 PHE A N 1
ATOM 1584 C CA . PHE A 1 200 ? -17.609 31.646 10.161 1.00 37.56 200 PHE A CA 1
ATOM 1585 C C . PHE A 1 200 ? -18.003 30.200 10.517 1.00 37.56 200 PHE A C 1
ATOM 1587 O O . PHE A 1 200 ? -18.178 29.373 9.627 1.00 37.56 200 PHE A O 1
ATOM 1594 N N . GLY A 1 201 ? -18.193 29.934 11.812 1.00 43.00 201 GLY A N 1
ATOM 1595 C CA . GLY A 1 201 ? -18.846 28.733 12.342 1.00 43.00 201 GLY A CA 1
ATOM 1596 C C . GLY A 1 201 ? -17.905 27.701 12.995 1.00 43.00 201 GLY A C 1
ATOM 1597 O O . GLY A 1 201 ? -16.753 27.571 12.588 1.00 43.00 201 GLY A O 1
ATOM 1598 N N . PRO A 1 202 ? -18.388 26.945 14.004 1.00 46.78 202 PRO A N 1
ATOM 1599 C CA . PRO A 1 202 ? -17.607 25.930 14.727 1.00 46.78 202 PRO A CA 1
ATOM 1600 C C . PRO A 1 202 ? -17.143 24.751 13.851 1.00 46.78 202 PRO A C 1
ATOM 1602 O O . PRO A 1 202 ? -16.159 24.102 14.187 1.00 46.78 202 PRO A O 1
ATOM 1605 N N . GLN A 1 203 ? -17.778 24.527 12.697 1.00 43.25 203 GLN A N 1
ATOM 1606 C CA . GLN A 1 203 ? -17.547 23.379 11.807 1.00 43.25 203 GLN A CA 1
ATOM 1607 C C . GLN A 1 203 ? -16.309 23.500 10.888 1.00 43.25 203 GLN A C 1
ATOM 1609 O O . GLN A 1 203 ? -16.246 22.897 9.822 1.00 43.25 203 GLN A O 1
ATOM 1614 N N . ASN A 1 204 ? -15.321 24.326 11.245 1.00 49.75 204 ASN A N 1
ATOM 1615 C CA . ASN A 1 204 ? -14.103 24.508 10.439 1.00 49.75 204 ASN A CA 1
ATOM 1616 C C . ASN A 1 204 ? -12.843 24.775 11.285 1.00 49.75 204 ASN A C 1
ATOM 1618 O O . ASN A 1 204 ? -11.848 25.336 10.802 1.00 49.75 204 ASN A O 1
ATOM 1622 N N . ARG A 1 205 ? -12.884 24.405 12.570 1.00 61.84 205 ARG A N 1
ATOM 1623 C CA . ARG A 1 205 ? -11.796 24.639 13.521 1.00 61.84 205 ARG A CA 1
ATOM 1624 C C . ARG A 1 205 ? -10.642 23.681 13.238 1.00 61.84 205 ARG A C 1
ATOM 1626 O O . ARG A 1 205 ? -10.681 22.536 13.623 1.00 61.84 205 ARG A O 1
ATOM 1633 N N . LYS A 1 206 ? -9.575 24.134 12.580 1.00 70.06 206 LYS A N 1
ATOM 1634 C CA . LYS A 1 206 ? -8.358 23.318 12.377 1.00 70.06 206 LYS A CA 1
ATOM 1635 C C . LYS A 1 206 ? -7.157 23.962 13.036 1.00 70.06 206 LYS A C 1
ATOM 1637 O O . LYS A 1 206 ? -7.035 25.192 13.020 1.00 70.06 206 LYS A O 1
ATOM 1642 N N . LEU A 1 207 ? -6.240 23.139 13.544 1.00 79.06 207 LEU A N 1
ATOM 1643 C CA . LEU A 1 207 ? -4.969 23.628 14.063 1.00 79.06 207 LEU A CA 1
ATOM 1644 C C . LEU A 1 207 ? -4.081 24.114 12.927 1.00 79.06 207 LEU A C 1
ATOM 1646 O O . LEU A 1 207 ? -3.815 23.400 11.958 1.00 79.06 207 LEU A O 1
ATOM 1650 N N . GLU A 1 208 ? -3.574 25.330 13.077 1.00 82.38 208 GLU A N 1
ATOM 1651 C CA . GLU A 1 208 ? -2.562 25.891 12.197 1.00 82.38 208 GLU A CA 1
ATOM 1652 C C . GLU A 1 208 ? -1.204 25.873 12.901 1.00 82.38 208 GLU A C 1
ATOM 1654 O O . GLU A 1 208 ? -1.073 26.331 14.034 1.00 82.38 208 GLU A O 1
ATOM 1659 N N . ALA A 1 209 ? -0.180 25.337 12.234 1.00 81.44 209 ALA A N 1
ATOM 1660 C CA . ALA A 1 209 ? 1.184 25.352 12.754 1.00 81.44 209 ALA A CA 1
ATOM 1661 C C . ALA A 1 209 ? 1.852 26.705 12.473 1.00 81.44 209 ALA A C 1
ATOM 1663 O O . ALA A 1 209 ? 2.198 26.997 11.329 1.00 81.44 209 ALA A O 1
ATOM 1664 N N . LEU A 1 210 ? 2.055 27.514 13.510 1.00 76.69 210 LEU A N 1
ATOM 1665 C CA . LEU A 1 210 ? 2.571 28.879 13.384 1.00 76.69 210 LEU A CA 1
ATOM 1666 C C . LEU A 1 210 ? 4.096 28.955 13.355 1.00 76.69 210 LEU A C 1
ATOM 1668 O O . LEU A 1 210 ? 4.666 29.745 12.607 1.00 76.69 210 LEU A O 1
ATOM 1672 N N . ASP A 1 211 ? 4.761 28.154 14.185 1.00 81.25 211 ASP A N 1
ATOM 1673 C CA . ASP A 1 211 ? 6.201 28.283 14.401 1.00 81.25 211 ASP A CA 1
ATOM 1674 C C . ASP A 1 211 ? 6.834 26.917 14.646 1.00 81.25 211 ASP A C 1
ATOM 1676 O O . ASP A 1 211 ? 6.747 26.381 15.748 1.00 81.25 211 ASP A O 1
ATOM 1680 N N . LEU A 1 212 ? 7.427 26.345 13.593 1.00 85.12 212 LEU A N 1
ATOM 1681 C CA . LEU A 1 212 ? 8.177 25.091 13.629 1.00 85.12 212 LEU A CA 1
ATOM 1682 C C . LEU A 1 212 ? 9.674 25.391 13.557 1.00 85.12 212 LEU A C 1
ATOM 1684 O O . LEU A 1 212 ? 10.189 25.794 12.508 1.00 85.12 212 LEU A O 1
ATOM 1688 N N . VAL A 1 213 ? 10.394 25.068 14.627 1.00 85.75 213 VAL A N 1
ATOM 1689 C CA . VAL A 1 213 ? 11.849 25.201 14.695 1.00 85.75 213 VAL A CA 1
ATOM 1690 C C . VAL A 1 213 ? 12.459 23.880 15.121 1.00 85.75 213 VAL A C 1
ATOM 1692 O O . VAL A 1 213 ? 12.151 23.350 16.177 1.00 85.75 213 VAL A O 1
ATOM 1695 N N . ILE A 1 214 ? 13.390 23.371 14.318 1.00 86.25 214 ILE A N 1
ATOM 1696 C CA . ILE A 1 214 ? 14.294 22.287 14.711 1.00 86.25 214 ILE A CA 1
ATOM 1697 C C . ILE A 1 214 ? 15.719 22.826 14.602 1.00 86.25 214 ILE A C 1
ATOM 1699 O O . ILE A 1 214 ? 16.071 23.438 13.580 1.00 86.25 214 ILE A O 1
ATOM 1703 N N . GLN A 1 215 ? 16.536 22.606 15.631 1.00 84.44 215 GLN A N 1
ATOM 1704 C CA . GLN A 1 215 ? 17.953 22.973 15.622 1.00 84.44 215 GLN A CA 1
ATOM 1705 C C . GLN A 1 215 ? 18.662 22.354 14.400 1.00 84.44 215 GLN A C 1
ATOM 1707 O O . GLN A 1 215 ? 18.379 21.198 14.066 1.00 84.44 215 GLN A O 1
ATOM 1712 N N . PRO A 1 216 ? 19.518 23.104 13.676 1.00 78.94 216 PRO A N 1
ATOM 1713 C CA . PRO A 1 216 ? 20.124 22.672 12.411 1.00 78.94 216 PRO A CA 1
ATOM 1714 C C . PRO A 1 216 ? 20.694 21.244 12.395 1.00 78.94 216 PRO A C 1
ATOM 1716 O O . PRO A 1 216 ? 20.425 20.486 11.464 1.00 78.94 216 PRO A O 1
ATOM 1719 N N . GLU A 1 217 ? 21.410 20.858 13.444 1.00 79.00 217 GLU A N 1
ATOM 1720 C CA . GLU A 1 217 ? 22.050 19.558 13.668 1.00 79.00 217 GLU A CA 1
ATOM 1721 C C . GLU A 1 217 ? 21.060 18.383 13.813 1.00 79.00 217 GLU A C 1
ATOM 1723 O O . GLU A 1 217 ? 21.415 17.218 13.590 1.00 79.00 217 GLU A O 1
ATOM 1728 N N . HIS A 1 218 ? 19.800 18.688 14.134 1.00 76.94 218 HIS A N 1
ATOM 1729 C CA . HIS A 1 218 ? 18.711 17.734 14.346 1.00 76.94 218 HIS A CA 1
ATOM 1730 C C . HIS A 1 218 ? 17.693 17.703 13.190 1.00 76.94 218 HIS A C 1
ATOM 1732 O O . HIS A 1 218 ? 16.764 16.891 13.193 1.00 76.94 218 HIS A O 1
ATOM 1738 N N . ARG A 1 219 ? 17.865 18.542 12.158 1.00 76.50 219 ARG A N 1
ATOM 1739 C CA . ARG A 1 219 ? 16.994 18.560 10.969 1.00 76.50 219 ARG A CA 1
ATOM 1740 C C . ARG A 1 219 ? 17.156 17.293 10.122 1.00 76.50 219 ARG A C 1
ATOM 1742 O O . ARG A 1 219 ? 18.178 16.618 10.170 1.00 76.50 219 ARG A O 1
ATOM 1749 N N . ARG A 1 220 ? 16.142 16.997 9.296 1.00 69.56 220 ARG A N 1
ATOM 1750 C CA . ARG A 1 220 ? 16.081 15.831 8.380 1.00 69.56 220 ARG A CA 1
ATOM 1751 C C . ARG A 1 220 ? 16.139 14.455 9.063 1.00 69.56 220 ARG A C 1
ATOM 1753 O O . ARG A 1 220 ? 16.436 13.463 8.413 1.00 69.56 220 ARG A O 1
ATOM 1760 N N . ARG A 1 221 ? 15.799 14.385 10.352 1.00 73.56 221 ARG A N 1
ATOM 1761 C CA . ARG A 1 221 ? 15.710 13.132 11.125 1.00 73.56 221 ARG A CA 1
ATOM 1762 C C . ARG A 1 221 ? 14.272 12.650 11.366 1.00 73.56 221 ARG A C 1
ATOM 1764 O O . ARG A 1 221 ? 14.066 11.755 12.164 1.00 73.56 221 ARG A O 1
ATOM 1771 N N . GLY A 1 222 ? 13.275 13.277 10.735 1.00 75.69 222 GLY A N 1
ATOM 1772 C CA . GLY A 1 222 ? 11.852 12.950 10.931 1.00 75.69 222 GLY A CA 1
ATOM 1773 C C . GLY A 1 222 ? 11.187 13.596 12.156 1.00 75.69 222 GLY A C 1
ATOM 1774 O O . GLY A 1 222 ? 9.982 13.480 12.311 1.00 75.69 222 GLY A O 1
ATOM 1775 N N . ILE A 1 223 ? 11.924 14.346 12.985 1.00 79.25 223 ILE A N 1
ATOM 1776 C CA . ILE A 1 223 ? 11.407 14.950 14.233 1.00 79.25 223 ILE A CA 1
ATOM 1777 C C . ILE A 1 223 ? 10.204 15.868 13.982 1.00 79.25 223 ILE A C 1
ATOM 1779 O O . ILE A 1 223 ? 9.212 15.785 14.696 1.00 79.25 223 ILE A O 1
ATOM 1783 N N . ALA A 1 224 ? 10.269 16.709 12.945 1.00 79.00 224 ALA A N 1
ATOM 1784 C CA . ALA A 1 224 ? 9.141 17.554 12.563 1.00 79.00 224 ALA A CA 1
ATOM 1785 C C . ALA A 1 224 ? 7.916 16.707 12.179 1.00 79.00 224 ALA A C 1
ATOM 1787 O O . ALA A 1 224 ? 6.835 16.952 12.693 1.00 79.00 224 ALA A O 1
ATOM 1788 N N . THR A 1 225 ? 8.082 15.672 11.350 1.00 79.06 225 THR A N 1
ATOM 1789 C CA . THR A 1 225 ? 6.994 14.753 10.975 1.00 79.06 225 THR A CA 1
ATOM 1790 C C . THR A 1 225 ? 6.349 14.107 12.201 1.00 79.06 225 THR A C 1
ATOM 1792 O O . THR A 1 225 ? 5.126 14.101 12.309 1.00 79.06 225 THR A O 1
ATOM 1795 N N . GLU A 1 226 ? 7.153 13.643 13.159 1.00 82.00 226 GLU A N 1
ATOM 1796 C CA . GLU A 1 226 ? 6.644 13.067 14.408 1.00 82.00 226 GLU A CA 1
ATOM 1797 C C . GLU A 1 226 ? 5.902 14.087 15.279 1.00 82.00 226 GLU A C 1
ATOM 1799 O O . GLU A 1 226 ? 4.929 13.722 15.927 1.00 82.00 226 GLU A O 1
ATOM 1804 N N . MET A 1 227 ? 6.298 15.365 15.277 1.00 85.25 227 MET A N 1
ATOM 1805 C CA . MET A 1 227 ? 5.551 16.419 15.975 1.00 85.25 227 MET A CA 1
ATOM 1806 C C . MET A 1 227 ? 4.150 16.621 15.385 1.00 85.25 227 MET A C 1
ATOM 1808 O O . MET A 1 227 ? 3.188 16.720 16.142 1.00 85.25 227 MET A O 1
ATOM 1812 N N . TYR A 1 228 ? 4.012 16.640 14.054 1.00 82.56 228 TYR A N 1
ATOM 1813 C CA . TYR A 1 228 ? 2.698 16.738 13.402 1.00 82.56 228 TYR A CA 1
ATOM 1814 C C . TYR A 1 228 ? 1.860 15.477 13.616 1.00 82.56 228 TYR A C 1
ATOM 1816 O O . TYR A 1 228 ? 0.676 15.583 13.923 1.00 82.56 228 TYR A O 1
ATOM 1824 N N . ARG A 1 229 ? 2.468 14.287 13.514 1.00 80.44 229 ARG A N 1
ATOM 1825 C CA . ARG A 1 229 ? 1.775 13.027 13.809 1.00 80.44 229 ARG A CA 1
ATOM 1826 C C . ARG A 1 229 ? 1.284 13.001 15.252 1.00 80.44 229 ARG A C 1
ATOM 1828 O O . ARG A 1 229 ? 0.131 12.676 15.487 1.00 80.44 229 ARG A O 1
ATOM 1835 N N . PHE A 1 230 ? 2.129 13.398 16.201 1.00 86.19 230 PHE A N 1
ATOM 1836 C CA . PHE A 1 230 ? 1.756 13.432 17.608 1.00 86.19 230 PHE A CA 1
ATOM 1837 C C . PHE A 1 230 ? 0.614 14.419 17.864 1.00 86.19 230 PHE A C 1
ATOM 1839 O O . PHE A 1 230 ? -0.319 14.075 18.571 1.00 86.19 230 PHE A O 1
ATOM 1846 N N . ALA A 1 231 ? 0.611 15.600 17.239 1.00 83.44 231 ALA A N 1
ATOM 1847 C CA . ALA A 1 231 ? -0.534 16.508 17.324 1.00 83.44 231 ALA A CA 1
ATOM 1848 C C . ALA A 1 231 ? -1.838 15.874 16.790 1.00 83.44 231 ALA A C 1
ATOM 1850 O O . ALA A 1 231 ? -2.878 16.049 17.420 1.00 83.44 231 ALA A O 1
ATOM 1851 N N . ARG A 1 232 ? -1.792 15.075 15.712 1.00 78.06 232 ARG A N 1
ATOM 1852 C CA . ARG A 1 232 ? -2.970 14.333 15.219 1.00 78.06 232 ARG A CA 1
ATOM 1853 C C . ARG A 1 232 ? -3.416 13.209 16.145 1.00 78.06 232 ARG A C 1
ATOM 1855 O O . ARG A 1 232 ? -4.599 13.105 16.429 1.00 78.06 232 ARG A O 1
ATOM 1862 N N . GLU A 1 233 ? -2.478 12.420 16.668 1.00 76.81 233 GLU A N 1
ATOM 1863 C CA . GLU A 1 233 ? -2.744 11.361 17.661 1.00 76.81 233 GLU A CA 1
ATOM 1864 C C . GLU A 1 233 ? -3.390 11.905 18.939 1.00 76.81 233 GLU A C 1
ATOM 1866 O O . GLU A 1 233 ? -4.087 11.186 19.649 1.00 76.81 233 GLU A O 1
ATOM 1871 N N . LEU A 1 234 ? -3.168 13.184 19.239 1.00 80.38 234 LEU A N 1
ATOM 1872 C CA . LEU A 1 234 ? -3.851 13.881 20.319 1.00 80.38 234 LEU A CA 1
ATOM 1873 C C . LEU A 1 234 ? -5.284 14.310 19.951 1.00 80.38 234 LEU A C 1
ATOM 1875 O O . LEU A 1 234 ? -5.875 15.060 20.722 1.00 80.38 234 LEU A O 1
ATOM 1879 N N . GLY A 1 235 ? -5.831 13.855 18.821 1.00 77.19 235 GLY A N 1
ATOM 1880 C CA . GLY A 1 235 ? -7.188 14.141 18.349 1.00 77.19 235 GLY A CA 1
ATOM 1881 C C . GLY A 1 235 ? -7.311 15.511 17.691 1.00 77.19 235 GLY A C 1
ATOM 1882 O O . GLY A 1 235 ? -8.173 16.288 18.077 1.00 77.19 235 GLY A O 1
ATOM 1883 N N . ASN A 1 236 ? -6.395 15.870 16.784 1.00 78.12 236 ASN A N 1
ATOM 1884 C CA . ASN A 1 236 ? -6.452 17.174 16.114 1.00 78.12 236 ASN A CA 1
ATOM 1885 C C . ASN A 1 236 ? -6.221 17.068 14.618 1.00 78.12 236 ASN A C 1
ATOM 1887 O O . ASN A 1 236 ? -5.244 16.486 14.151 1.00 78.12 236 ASN A O 1
ATOM 1891 N N . ASP A 1 237 ? -7.040 17.791 13.888 1.00 76.88 237 ASP A N 1
ATOM 1892 C CA . ASP A 1 237 ? -6.920 18.047 12.476 1.00 76.88 237 ASP A CA 1
ATOM 1893 C C . ASP A 1 237 ? -6.017 19.261 12.239 1.00 76.88 237 ASP A C 1
ATOM 1895 O O . ASP A 1 237 ? -6.213 20.355 12.778 1.00 76.88 237 ASP A O 1
ATOM 1899 N N . ILE A 1 238 ? -4.977 19.067 11.426 1.00 77.31 238 ILE A N 1
ATOM 1900 C CA . ILE A 1 238 ? -3.925 20.067 11.218 1.00 77.31 238 ILE A CA 1
ATOM 1901 C C . ILE A 1 238 ? -3.909 20.492 9.762 1.00 77.31 238 ILE A C 1
ATOM 1903 O O . ILE A 1 238 ? -3.778 19.655 8.865 1.00 77.31 238 ILE A O 1
ATOM 1907 N N . LYS A 1 239 ? -3.937 21.804 9.532 1.00 77.56 239 LYS A N 1
ATOM 1908 C CA . LYS A 1 239 ? -3.774 22.402 8.208 1.00 77.56 239 LYS A CA 1
ATOM 1909 C C . LYS A 1 239 ? -2.405 23.077 8.050 1.00 77.56 239 LYS A C 1
ATOM 1911 O O . LYS A 1 239 ? -1.819 23.546 9.033 1.00 77.56 239 LYS A O 1
ATOM 1916 N N . PRO A 1 240 ? -1.880 23.165 6.816 1.00 70.81 240 PRO A N 1
ATOM 1917 C CA . PRO A 1 240 ? -0.719 23.994 6.529 1.00 70.81 240 PRO A CA 1
ATOM 1918 C C . PRO A 1 240 ? -0.994 25.460 6.872 1.00 70.81 240 PRO A C 1
ATOM 1920 O O . PRO A 1 240 ? -2.087 25.967 6.619 1.00 70.81 240 PRO A O 1
ATOM 1923 N N . SER A 1 241 ? 0.016 26.156 7.401 1.00 73.81 241 SER A N 1
ATOM 1924 C CA . SER A 1 241 ? -0.102 27.596 7.619 1.00 73.81 241 SER A CA 1
ATOM 1925 C C . SER A 1 241 ? -0.145 28.378 6.312 1.00 73.81 241 SER A C 1
ATOM 1927 O O . SER A 1 241 ? 0.520 28.040 5.332 1.00 73.81 241 SER A O 1
ATOM 1929 N N . THR A 1 242 ? -0.885 29.481 6.316 1.00 69.00 242 THR A N 1
ATOM 1930 C CA . THR A 1 242 ? -0.880 30.443 5.206 1.00 69.00 242 THR A CA 1
ATOM 1931 C C . THR A 1 242 ? 0.463 31.179 5.059 1.00 69.00 242 THR A C 1
ATOM 1933 O O . THR A 1 242 ? 0.776 31.675 3.977 1.00 69.00 242 THR A O 1
ATOM 1936 N N . LEU A 1 243 ? 1.304 31.186 6.103 1.00 72.19 243 LEU A N 1
ATOM 1937 C CA . LEU A 1 243 ? 2.596 31.887 6.164 1.00 72.19 243 LEU A CA 1
ATOM 1938 C C . LEU A 1 243 ? 3.814 30.960 5.988 1.00 72.19 243 LEU A C 1
ATOM 1940 O O . LEU A 1 243 ? 4.914 31.242 6.463 1.00 72.19 243 LEU A O 1
ATOM 1944 N N . GLN A 1 244 ? 3.647 29.832 5.296 1.00 71.31 244 GLN A N 1
ATOM 1945 C CA . GLN A 1 244 ? 4.725 28.862 5.087 1.00 71.31 244 GLN A CA 1
ATOM 1946 C C . GLN A 1 244 ? 5.966 29.445 4.394 1.00 71.31 244 GLN A C 1
ATOM 1948 O O . GLN A 1 244 ? 5.898 30.036 3.312 1.00 71.31 244 GLN A O 1
ATOM 1953 N N . THR A 1 245 ? 7.139 29.117 4.941 1.00 70.94 245 THR A N 1
ATOM 1954 C CA . THR A 1 245 ? 8.419 29.270 4.236 1.00 70.94 245 THR A CA 1
ATOM 1955 C C . THR A 1 245 ? 8.495 28.341 3.017 1.00 70.94 245 THR A C 1
ATOM 1957 O O . THR A 1 245 ? 7.759 27.357 2.911 1.00 70.94 245 THR A O 1
ATOM 1960 N N . SER A 1 246 ? 9.440 28.585 2.104 1.00 66.69 246 SER A N 1
ATOM 1961 C CA . SER A 1 246 ? 9.697 27.687 0.963 1.00 66.69 246 SER A CA 1
ATOM 1962 C C . SER A 1 246 ? 9.981 26.240 1.397 1.00 66.69 246 SER A C 1
ATOM 1964 O O . SER A 1 246 ? 9.579 25.294 0.721 1.00 66.69 246 SER A O 1
ATOM 1966 N N . MET A 1 247 ? 10.626 26.058 2.552 1.00 61.25 247 MET A N 1
ATOM 1967 C CA . MET A 1 247 ? 10.877 24.749 3.154 1.00 61.25 247 MET A CA 1
ATOM 1968 C C . MET A 1 247 ? 9.601 24.134 3.750 1.00 61.25 247 MET A C 1
ATOM 1970 O O . MET A 1 247 ? 9.388 22.935 3.600 1.00 61.25 247 MET A O 1
ATOM 1974 N N . GLY A 1 248 ? 8.727 24.949 4.351 1.00 63.00 248 GLY A N 1
ATOM 1975 C CA . GLY A 1 248 ? 7.405 24.526 4.824 1.00 63.00 248 GLY A CA 1
ATOM 1976 C C . GLY A 1 248 ? 6.497 24.048 3.689 1.00 63.00 248 GLY A C 1
ATOM 1977 O O . GLY A 1 248 ? 5.907 22.978 3.794 1.00 63.00 248 GLY A O 1
ATOM 1978 N N . LYS A 1 249 ? 6.467 24.762 2.557 1.00 71.81 249 LYS A N 1
ATOM 1979 C CA . LYS A 1 249 ? 5.723 24.328 1.360 1.00 71.81 249 LYS A CA 1
ATOM 1980 C C . LYS A 1 249 ? 6.215 22.974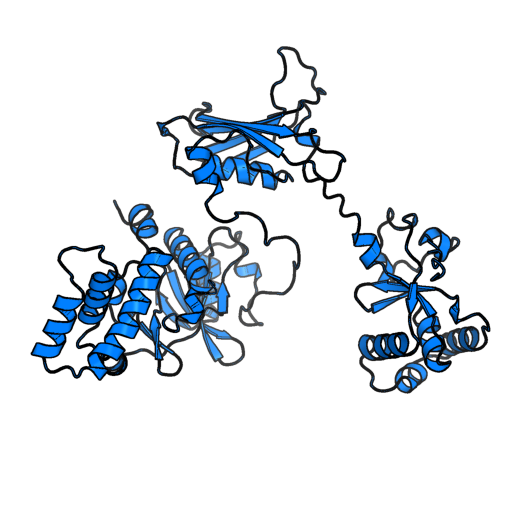 0.844 1.00 71.81 249 LYS A C 1
ATOM 1982 O O . LYS A 1 249 ? 5.409 22.101 0.558 1.00 71.81 249 LYS A O 1
ATOM 1987 N N . LYS A 1 250 ? 7.537 22.762 0.787 1.00 67.38 250 LYS A N 1
ATOM 1988 C CA . LYS A 1 250 ? 8.134 21.472 0.388 1.00 67.38 250 LYS A CA 1
ATOM 1989 C C . LYS A 1 250 ? 7.834 20.335 1.367 1.00 67.38 250 LYS A C 1
ATOM 1991 O O . LYS A 1 250 ? 7.720 19.194 0.937 1.00 67.38 250 LYS A O 1
ATOM 1996 N N . PHE A 1 251 ? 7.737 20.633 2.663 1.00 65.19 251 PHE A N 1
ATOM 1997 C CA . PHE A 1 251 ? 7.342 19.657 3.681 1.00 65.19 251 PHE A CA 1
ATOM 1998 C C . PHE A 1 251 ? 5.896 19.186 3.466 1.00 65.19 251 PHE A C 1
ATOM 2000 O O . PHE A 1 251 ? 5.654 17.986 3.485 1.00 65.19 251 PHE A O 1
ATOM 2007 N N . TRP A 1 252 ? 4.976 20.112 3.180 1.00 66.56 252 TRP A N 1
ATOM 2008 C CA . TRP A 1 252 ? 3.554 19.818 2.966 1.00 66.56 252 TRP A CA 1
ATOM 2009 C C . TRP A 1 252 ? 3.194 19.329 1.552 1.00 66.56 252 TRP A C 1
ATOM 2011 O O . TRP A 1 252 ? 2.139 18.739 1.372 1.00 66.56 252 TRP A O 1
ATOM 2021 N N . ALA A 1 253 ? 4.045 19.554 0.546 1.00 60.19 253 ALA A N 1
ATOM 2022 C CA . ALA A 1 253 ? 3.805 19.121 -0.837 1.00 60.19 253 ALA A CA 1
ATOM 2023 C C . ALA A 1 253 ? 4.057 17.619 -1.085 1.00 60.19 253 ALA A C 1
ATOM 2025 O O . ALA A 1 253 ? 3.769 17.123 -2.172 1.00 60.19 253 ALA A O 1
ATOM 2026 N N . LYS A 1 254 ? 4.607 16.887 -0.110 1.00 56.03 254 LYS A N 1
ATOM 2027 C CA . LYS A 1 254 ? 4.660 15.420 -0.158 1.00 56.03 254 LYS A CA 1
ATOM 2028 C C . LYS A 1 254 ? 3.253 14.896 0.149 1.00 56.03 254 LYS A C 1
ATOM 2030 O O . LYS A 1 254 ? 2.702 15.279 1.176 1.00 56.03 254 LYS A O 1
ATOM 2035 N N . LYS A 1 255 ? 2.674 14.104 -0.766 1.00 40.25 255 LYS A N 1
ATOM 2036 C CA . LYS A 1 255 ? 1.282 13.611 -0.725 1.00 40.25 255 LYS A CA 1
ATOM 2037 C C . LYS A 1 255 ? 0.896 13.065 0.668 1.00 40.25 255 LYS A C 1
ATOM 2039 O O . LYS A 1 255 ? 1.727 12.514 1.387 1.00 40.25 255 LYS A O 1
ATOM 2044 N N . ASP A 1 256 ? -0.367 13.317 0.993 1.00 42.19 256 ASP A N 1
ATOM 2045 C CA . ASP A 1 256 ? -1.081 13.249 2.274 1.00 42.19 256 ASP A CA 1
ATOM 2046 C C . ASP A 1 256 ? -0.650 12.141 3.261 1.00 42.19 256 ASP A C 1
ATOM 2048 O O . ASP A 1 256 ? -0.361 11.018 2.872 1.00 42.19 256 ASP A O 1
ATOM 2052 N N . HIS A 1 257 ? -0.595 12.458 4.558 1.00 45.22 257 HIS A N 1
ATOM 2053 C CA . HIS A 1 257 ? -0.103 11.565 5.626 1.00 45.22 257 HIS A CA 1
ATOM 2054 C C . HIS A 1 257 ? -1.207 11.110 6.603 1.00 45.22 257 HIS A C 1
ATOM 2056 O O . HIS A 1 257 ? -0.866 10.659 7.698 1.00 45.22 257 HIS A O 1
ATOM 2062 N N . SER A 1 258 ? -2.503 11.282 6.301 1.00 40.66 258 SER A N 1
ATOM 2063 C CA . SER A 1 258 ? -3.560 10.936 7.277 1.00 40.66 258 SER A CA 1
ATOM 2064 C C . SER A 1 258 ? -5.011 10.944 6.755 1.00 40.66 258 SER A C 1
ATOM 2066 O O . SER A 1 258 ? -5.856 11.536 7.421 1.00 40.66 258 SER A O 1
ATOM 2068 N N . LYS A 1 259 ? -5.351 10.340 5.607 1.00 32.97 259 LYS A N 1
ATOM 2069 C CA . LYS A 1 259 ? -6.759 10.345 5.138 1.00 32.97 259 LYS A CA 1
ATOM 2070 C C . LYS A 1 259 ? -7.393 9.005 4.727 1.00 32.97 259 LYS A C 1
ATOM 2072 O O . LYS A 1 259 ? -8.390 9.021 4.024 1.00 32.97 259 LYS A O 1
ATOM 2077 N N . GLU A 1 260 ? -6.904 7.874 5.233 1.00 34.09 260 GLU A N 1
ATOM 2078 C CA . GLU A 1 260 ? -7.521 6.547 4.991 1.00 34.09 260 GLU A CA 1
ATOM 2079 C C . GLU A 1 260 ? -7.722 5.705 6.273 1.00 34.09 260 GLU A C 1
ATOM 2081 O O . GLU A 1 260 ? -7.602 4.490 6.231 1.00 34.09 260 GLU A O 1
ATOM 2086 N N . VAL A 1 261 ? -7.979 6.303 7.448 1.00 34.78 261 VAL A N 1
ATOM 2087 C CA . VAL A 1 261 ? -8.057 5.521 8.714 1.00 34.78 261 VAL A CA 1
ATOM 2088 C C . VAL A 1 261 ? -9.333 5.772 9.526 1.00 34.78 261 VAL A C 1
ATOM 2090 O O . VAL A 1 261 ? -9.316 5.709 10.748 1.00 34.78 261 VAL A O 1
ATOM 2093 N N . ALA A 1 262 ? -10.459 6.050 8.881 1.00 28.92 262 ALA A N 1
ATOM 2094 C CA . ALA A 1 262 ? -11.737 6.088 9.590 1.00 28.92 262 ALA A CA 1
ATOM 2095 C C . ALA A 1 262 ? -12.848 5.560 8.686 1.00 28.92 262 ALA A C 1
ATOM 2097 O O . ALA A 1 262 ? -13.548 6.341 8.063 1.00 28.92 262 ALA A O 1
ATOM 2098 N N . GLU A 1 263 ? -12.878 4.238 8.519 1.00 28.16 263 GLU A N 1
ATOM 2099 C CA . GLU A 1 263 ? -14.064 3.366 8.545 1.00 28.16 263 GLU A CA 1
ATOM 2100 C C . GLU A 1 263 ? -13.638 1.941 8.140 1.00 28.16 263 GLU A C 1
ATOM 2102 O O . GLU A 1 263 ? -12.726 1.770 7.338 1.00 28.16 263 GLU A O 1
ATOM 2107 N N . GLU A 1 264 ? -14.265 0.939 8.765 1.00 26.45 264 GLU A N 1
ATOM 2108 C CA . GLU A 1 264 ? -13.970 -0.511 8.739 1.00 26.45 264 GLU A CA 1
ATOM 2109 C C . GLU A 1 264 ? -12.797 -1.002 9.616 1.00 26.45 264 GLU A C 1
ATOM 2111 O O . GLU A 1 264 ? -11.727 -1.411 9.167 1.00 26.45 264 GLU A O 1
ATOM 2116 N N . ILE A 1 265 ? -13.052 -1.061 10.930 1.00 30.97 265 ILE A N 1
ATOM 2117 C CA . ILE A 1 265 ? -12.401 -2.032 11.818 1.00 30.97 265 ILE A CA 1
ATOM 2118 C C . ILE A 1 265 ? -13.286 -3.288 11.851 1.00 30.97 265 ILE A C 1
ATOM 2120 O O . ILE A 1 265 ? -14.428 -3.228 12.301 1.00 30.97 265 ILE A O 1
ATOM 2124 N N . ILE A 1 266 ? -12.684 -4.409 11.434 1.00 29.09 266 ILE A N 1
ATOM 2125 C CA . ILE A 1 266 ? -13.198 -5.788 11.291 1.00 29.09 266 ILE A CA 1
ATOM 2126 C C . ILE A 1 266 ? -13.781 -6.096 9.899 1.00 29.09 266 ILE A C 1
ATOM 2128 O O . ILE A 1 266 ? -14.979 -6.294 9.733 1.00 29.09 266 ILE A O 1
ATOM 2132 N N . ASP A 1 267 ? -12.889 -6.297 8.930 1.00 26.00 267 ASP A N 1
ATOM 2133 C CA . ASP A 1 267 ? -12.828 -7.622 8.312 1.00 26.00 267 ASP A CA 1
ATOM 2134 C C . ASP A 1 267 ? -11.372 -8.102 8.296 1.00 26.00 267 ASP A C 1
ATOM 2136 O O . ASP A 1 267 ? -10.418 -7.329 8.182 1.00 26.00 267 ASP A O 1
ATOM 2140 N N . GLU A 1 268 ? -11.223 -9.381 8.589 1.00 33.72 268 GLU A N 1
ATOM 2141 C CA . GLU A 1 268 ? -9.990 -10.028 8.994 1.00 33.72 268 GLU A CA 1
ATOM 2142 C C . GLU A 1 268 ? -9.021 -10.227 7.820 1.00 33.72 268 GLU A C 1
ATOM 2144 O O . GLU A 1 268 ? -9.391 -10.368 6.657 1.00 33.72 268 GLU A O 1
ATOM 2149 N N . MET A 1 269 ? -7.737 -10.262 8.174 1.00 31.58 269 MET A N 1
ATOM 2150 C CA . MET A 1 269 ? -6.595 -10.561 7.315 1.00 31.58 269 MET A CA 1
ATOM 2151 C C . MET A 1 269 ? -6.839 -11.733 6.336 1.00 31.58 269 MET A C 1
ATOM 2153 O O . MET A 1 269 ? -7.305 -12.791 6.752 1.00 31.58 269 MET A O 1
ATOM 2157 N N . PRO A 1 270 ? -6.326 -11.675 5.099 1.00 43.69 270 PRO A N 1
ATOM 2158 C CA . PRO A 1 270 ? -6.136 -12.815 4.218 1.00 43.69 270 PRO A CA 1
ATOM 2159 C C . PRO A 1 270 ? -4.861 -13.596 4.586 1.00 43.69 270 PRO A C 1
ATOM 2161 O O . PRO A 1 270 ? -4.085 -14.011 3.723 1.00 43.69 270 PRO A O 1
ATOM 2164 N N . LEU A 1 271 ? -4.633 -13.849 5.879 1.00 57.16 271 LEU A N 1
ATOM 2165 C CA . LEU A 1 271 ? -3.888 -15.058 6.223 1.00 57.16 271 LEU A CA 1
ATOM 2166 C C . LEU A 1 271 ? -4.780 -16.264 5.880 1.00 57.16 271 LEU A C 1
ATOM 2168 O O . LEU A 1 271 ? -5.997 -16.113 5.747 1.00 57.16 271 LEU A O 1
ATOM 2172 N N . PRO A 1 272 ? -4.217 -17.468 5.677 1.00 59.91 272 PRO A N 1
ATOM 2173 C CA . PRO A 1 272 ? -5.044 -18.657 5.510 1.00 59.91 272 PRO A CA 1
ATOM 2174 C C . PRO A 1 272 ? -6.060 -18.716 6.662 1.00 59.91 272 PRO A C 1
ATOM 2176 O O . PRO A 1 272 ? -5.690 -18.439 7.799 1.00 59.91 272 PRO A O 1
ATOM 2179 N N . ALA A 1 273 ? -7.332 -19.009 6.376 1.00 58.66 273 ALA A N 1
ATOM 2180 C CA . ALA A 1 273 ? -8.427 -18.854 7.347 1.00 58.66 273 ALA A CA 1
ATOM 2181 C C . ALA A 1 273 ? -8.241 -19.674 8.645 1.00 58.66 273 ALA A C 1
ATOM 2183 O O . ALA A 1 273 ? -8.923 -19.450 9.638 1.00 58.66 273 ALA A O 1
ATOM 2184 N N . ASP A 1 274 ? -7.323 -20.641 8.641 1.00 65.38 274 ASP A N 1
ATOM 2185 C CA . ASP A 1 274 ? -6.919 -21.460 9.781 1.00 65.38 274 ASP A CA 1
ATOM 2186 C C . ASP A 1 274 ? -5.756 -20.866 10.611 1.00 65.38 274 ASP A C 1
ATOM 2188 O O . ASP A 1 274 ? -5.299 -21.496 11.570 1.00 65.38 274 ASP A O 1
ATOM 2192 N N . TRP A 1 275 ? -5.249 -19.678 10.263 1.00 70.88 275 TRP A N 1
ATOM 2193 C CA . TRP A 1 275 ? -4.142 -19.007 10.951 1.00 70.88 275 TRP A CA 1
ATOM 2194 C C . TRP A 1 275 ? -4.653 -17.970 11.955 1.00 70.88 275 TRP A C 1
ATOM 2196 O O . TRP A 1 275 ? -5.469 -17.109 11.648 1.00 70.88 275 TRP A O 1
ATOM 2206 N N . ASP A 1 276 ? -4.106 -18.017 13.167 1.00 69.94 276 ASP A N 1
ATOM 2207 C CA . ASP A 1 276 ? -4.430 -17.099 14.257 1.00 69.94 276 ASP A CA 1
ATOM 2208 C C . ASP A 1 276 ? -3.706 -15.758 14.056 1.00 69.94 276 ASP A C 1
ATOM 2210 O O . ASP A 1 276 ? -2.500 -15.632 14.300 1.00 69.94 276 ASP A O 1
ATOM 2214 N N . ALA A 1 277 ? -4.460 -14.745 13.622 1.00 64.88 277 ALA A N 1
ATOM 2215 C CA . ALA A 1 277 ? -3.984 -13.383 13.390 1.00 64.88 277 ALA A CA 1
ATOM 2216 C C . ALA A 1 277 ? -3.281 -12.768 14.614 1.00 64.88 277 ALA A C 1
ATOM 2218 O O . ALA A 1 277 ? -2.319 -12.007 14.469 1.00 64.88 277 ALA A O 1
ATOM 2219 N N . THR A 1 278 ? -3.684 -13.146 15.833 1.00 67.88 278 THR A N 1
ATOM 2220 C CA . THR A 1 278 ? -3.094 -12.607 17.067 1.00 67.88 278 THR A CA 1
ATOM 2221 C C . THR A 1 278 ? -1.625 -13.002 17.234 1.00 67.88 278 THR A C 1
ATOM 2223 O O . THR A 1 278 ? -0.847 -12.253 17.839 1.00 67.88 278 THR A O 1
ATOM 2226 N N . GLN A 1 279 ? -1.200 -14.114 16.616 1.00 69.44 279 GLN A N 1
ATOM 2227 C CA . GLN A 1 279 ? 0.196 -14.558 16.613 1.00 69.44 279 GLN A CA 1
ATOM 2228 C C . GLN A 1 279 ? 1.115 -13.590 15.873 1.00 69.44 279 GLN A C 1
ATOM 2230 O O . GLN A 1 279 ? 2.313 -13.588 16.138 1.00 69.44 279 GLN A O 1
ATOM 2235 N N . TYR A 1 280 ? 0.581 -12.747 14.987 1.00 63.41 280 TYR A N 1
ATOM 2236 C CA . TYR A 1 280 ? 1.347 -11.774 14.207 1.00 63.41 280 TYR A CA 1
ATOM 2237 C C . TYR A 1 280 ? 1.363 -10.373 14.821 1.00 63.41 280 TYR A C 1
ATOM 2239 O O . TYR A 1 280 ? 2.041 -9.488 14.301 1.00 63.41 280 TYR A O 1
ATOM 2247 N N . SER A 1 281 ? 0.711 -10.191 15.971 1.00 60.34 281 SER A N 1
ATOM 2248 C CA . SER A 1 281 ? 0.637 -8.905 16.660 1.00 60.34 281 SER A CA 1
ATOM 2249 C C . SER A 1 281 ? 2.015 -8.372 17.107 1.00 60.34 281 SER A C 1
ATOM 2251 O O . SER A 1 281 ? 2.979 -9.141 17.267 1.00 60.34 281 SER A O 1
ATOM 2253 N N . PRO A 1 282 ? 2.138 -7.052 17.362 1.00 50.50 282 PRO A N 1
ATOM 2254 C CA . PRO A 1 282 ? 3.406 -6.425 17.747 1.00 50.50 282 PRO A CA 1
ATOM 2255 C C . PRO A 1 282 ? 3.976 -6.950 19.075 1.00 50.50 282 PRO A C 1
ATOM 2257 O O . PRO A 1 282 ? 5.184 -6.874 19.305 1.00 50.50 282 PRO A O 1
ATOM 2260 N N . THR A 1 283 ? 3.121 -7.493 19.947 1.00 54.66 283 THR A N 1
ATOM 2261 C CA . THR A 1 283 ? 3.480 -8.022 21.272 1.00 54.66 283 THR A CA 1
ATOM 2262 C C . THR A 1 283 ? 4.097 -9.422 21.215 1.00 54.66 283 THR A C 1
ATOM 2264 O O . THR A 1 283 ? 4.783 -9.825 22.157 1.00 54.66 283 THR A O 1
ATOM 2267 N N . VAL A 1 284 ? 3.915 -10.155 20.111 1.00 55.75 284 VAL A N 1
ATOM 2268 C CA . VAL A 1 284 ? 4.504 -11.483 19.909 1.00 55.75 284 VAL A CA 1
ATOM 2269 C C . VAL A 1 284 ? 5.944 -11.342 19.422 1.00 55.75 284 VAL A C 1
ATOM 2271 O O . VAL A 1 284 ? 6.266 -10.531 18.552 1.00 55.75 284 VAL A O 1
ATOM 2274 N N . SER A 1 285 ? 6.867 -12.128 19.978 1.00 55.97 285 SER A N 1
ATOM 2275 C CA . SER A 1 285 ? 8.265 -12.047 19.553 1.00 55.97 285 SER A CA 1
ATOM 2276 C C . SER A 1 285 ? 8.444 -12.567 18.122 1.00 55.97 285 SER A C 1
ATOM 2278 O O . SER A 1 285 ? 7.781 -13.511 17.694 1.00 55.97 285 SER A O 1
ATOM 2280 N N . TYR A 1 286 ? 9.424 -12.030 17.391 1.00 57.59 286 TYR A N 1
ATOM 2281 C CA . TYR A 1 286 ? 9.780 -12.538 16.059 1.00 57.59 286 TYR A CA 1
ATOM 2282 C C . TYR A 1 286 ? 10.037 -14.057 16.047 1.00 57.59 286 TYR A C 1
ATOM 2284 O O . TYR A 1 286 ? 9.637 -14.747 15.112 1.00 57.59 286 TYR A O 1
ATOM 2292 N N . LYS A 1 287 ? 10.678 -14.595 17.095 1.00 54.16 287 LYS A N 1
ATOM 2293 C CA . LYS A 1 287 ? 10.948 -16.034 17.206 1.00 54.16 287 LYS A CA 1
ATOM 2294 C C . LYS A 1 287 ? 9.649 -16.846 17.256 1.00 54.16 287 LYS A C 1
ATOM 2296 O O . LYS A 1 287 ? 9.593 -17.901 16.636 1.00 54.16 287 LYS A O 1
ATOM 2301 N N . GLN A 1 288 ? 8.632 -16.350 17.960 1.00 61.31 288 GLN A N 1
ATOM 2302 C CA . GLN A 1 288 ? 7.314 -16.982 18.046 1.00 61.31 288 GLN A CA 1
ATOM 2303 C C . GLN A 1 288 ? 6.540 -16.844 16.731 1.00 61.31 288 GLN A C 1
ATOM 2305 O O . GLN A 1 288 ? 6.081 -17.860 16.220 1.00 61.31 288 GLN A O 1
ATOM 2310 N N . ARG A 1 289 ? 6.516 -15.649 16.117 1.00 63.44 289 ARG A N 1
ATOM 2311 C CA . ARG A 1 289 ? 5.930 -15.430 14.777 1.00 63.44 289 ARG A CA 1
ATOM 2312 C C . ARG A 1 289 ? 6.506 -16.383 13.736 1.00 63.44 289 ARG A C 1
ATOM 2314 O O . ARG A 1 289 ? 5.777 -17.034 12.996 1.00 63.44 289 ARG A O 1
ATOM 2321 N N . LEU A 1 290 ? 7.834 -16.488 13.692 1.00 63.12 290 LEU A N 1
ATOM 2322 C CA . LEU A 1 290 ? 8.512 -17.357 12.739 1.00 63.12 290 LEU A CA 1
ATOM 2323 C C . LEU A 1 290 ? 8.269 -18.841 13.035 1.00 63.12 290 LEU A C 1
ATOM 2325 O O . LEU A 1 290 ? 8.100 -19.608 12.094 1.00 63.12 290 LEU A O 1
ATOM 2329 N N . ALA A 1 291 ? 8.281 -19.257 14.304 1.00 66.31 291 ALA A N 1
ATOM 2330 C CA . ALA A 1 291 ? 8.010 -20.645 14.674 1.00 66.31 291 ALA A CA 1
ATOM 2331 C C . ALA A 1 291 ? 6.588 -21.056 14.269 1.00 66.31 291 ALA A C 1
ATOM 2333 O O . ALA A 1 291 ? 6.430 -22.052 13.570 1.00 66.31 291 ALA A O 1
ATOM 2334 N N . TYR A 1 292 ? 5.593 -20.232 14.605 1.00 71.25 292 TYR A N 1
ATOM 2335 C CA . TYR A 1 292 ? 4.194 -20.452 14.243 1.00 71.25 292 TYR A CA 1
ATOM 2336 C C . TYR A 1 292 ? 4.005 -20.598 12.727 1.00 71.25 292 TYR A C 1
ATOM 2338 O O . TYR A 1 292 ? 3.350 -21.532 12.259 1.00 71.25 292 TYR A O 1
ATOM 2346 N N . ALA A 1 293 ? 4.652 -19.717 11.960 1.00 68.25 293 ALA A N 1
ATOM 2347 C CA . ALA A 1 293 ? 4.590 -19.730 10.508 1.00 68.25 293 ALA A CA 1
ATOM 2348 C C . ALA A 1 293 ? 5.316 -20.949 9.898 1.00 68.25 293 ALA A C 1
ATOM 2350 O O . ALA A 1 293 ? 4.800 -21.587 8.988 1.00 68.25 293 ALA A O 1
ATOM 2351 N N . LEU A 1 294 ? 6.496 -21.326 10.409 1.00 67.94 294 LEU A N 1
ATOM 2352 C CA . LEU A 1 294 ? 7.262 -22.483 9.915 1.00 67.94 294 LEU A CA 1
ATOM 2353 C C . LEU A 1 294 ? 6.637 -23.840 10.264 1.00 67.94 294 LEU A C 1
ATOM 2355 O O . LEU A 1 294 ? 6.921 -24.817 9.576 1.00 67.94 294 LEU A O 1
ATOM 2359 N N . GLU A 1 295 ? 5.808 -23.917 11.304 1.00 73.75 295 GLU A N 1
ATOM 2360 C CA . GLU A 1 295 ? 5.011 -25.116 11.605 1.00 73.75 295 GLU A CA 1
ATOM 2361 C C . GLU A 1 295 ? 3.936 -25.383 10.543 1.00 73.75 295 GLU A C 1
ATOM 2363 O O . GLU A 1 295 ? 3.548 -26.531 10.340 1.00 73.75 295 GLU A O 1
ATOM 2368 N N . ARG A 1 296 ? 3.464 -24.329 9.868 1.00 73.50 296 ARG A N 1
ATOM 2369 C CA . ARG A 1 296 ? 2.305 -24.364 8.959 1.00 73.50 296 ARG A CA 1
ATOM 2370 C C . ARG A 1 296 ? 2.672 -24.141 7.495 1.00 73.50 296 ARG A C 1
ATOM 2372 O O . ARG A 1 296 ? 1.877 -24.440 6.612 1.00 73.50 296 ARG A O 1
ATOM 2379 N N . ALA A 1 297 ? 3.872 -23.636 7.223 1.00 79.31 297 ALA A N 1
ATOM 2380 C CA . ALA A 1 297 ? 4.289 -23.217 5.894 1.00 79.31 297 ALA A CA 1
ATOM 2381 C C . ALA A 1 297 ? 5.638 -23.799 5.484 1.00 79.31 297 ALA A C 1
ATOM 2383 O O . ALA A 1 297 ? 6.582 -23.936 6.270 1.00 79.31 297 ALA A O 1
ATOM 2384 N N . LYS A 1 298 ? 5.777 -24.063 4.184 1.00 81.62 298 LYS A N 1
ATOM 2385 C CA . LYS A 1 298 ? 7.038 -24.537 3.622 1.00 81.62 298 LYS A CA 1
ATOM 2386 C C . LYS A 1 298 ? 7.967 -23.359 3.372 1.00 81.62 298 LYS A C 1
ATOM 2388 O O . LYS A 1 298 ? 7.731 -22.535 2.495 1.00 81.62 298 LYS A O 1
ATOM 2393 N N . LYS A 1 299 ? 9.086 -23.305 4.088 1.00 82.81 299 LYS A N 1
ATOM 2394 C CA . LYS A 1 299 ? 10.150 -22.327 3.830 1.00 82.81 299 LYS A CA 1
ATOM 2395 C C . LYS A 1 299 ? 10.718 -22.489 2.413 1.00 82.81 299 LYS A C 1
ATOM 2397 O O . LYS A 1 299 ? 11.190 -23.568 2.059 1.00 82.81 299 LYS A O 1
ATOM 2402 N N . ILE A 1 300 ? 10.747 -21.401 1.645 1.00 82.56 300 ILE A N 1
ATOM 2403 C CA . ILE A 1 300 ? 11.307 -21.366 0.279 1.00 82.56 300 ILE A CA 1
ATOM 2404 C C . ILE A 1 300 ? 12.530 -20.461 0.150 1.00 82.56 300 ILE A C 1
ATOM 2406 O O . ILE A 1 300 ? 13.343 -20.645 -0.753 1.00 82.56 300 ILE A O 1
ATOM 2410 N N . GLY A 1 301 ? 12.705 -19.517 1.076 1.00 70.12 301 GLY A N 1
ATOM 2411 C CA . GLY A 1 301 ? 13.828 -18.592 1.065 1.00 70.12 301 GLY A CA 1
ATOM 2412 C C . GLY A 1 301 ? 14.111 -18.024 2.448 1.00 70.12 301 GLY A C 1
ATOM 2413 O O . GLY A 1 301 ? 13.240 -17.930 3.309 1.00 70.12 301 GLY A O 1
ATOM 2414 N N . SER A 1 302 ? 15.363 -17.661 2.701 1.00 69.19 302 SER A N 1
ATOM 2415 C CA . SER A 1 302 ? 15.742 -16.972 3.933 1.00 69.19 302 SER A CA 1
ATOM 2416 C C . SER A 1 302 ? 16.946 -16.091 3.675 1.00 69.19 302 SER A C 1
ATOM 2418 O O . SER A 1 302 ? 18.059 -16.596 3.562 1.00 69.19 302 SER A O 1
ATOM 2420 N N . GLY A 1 303 ? 16.710 -14.785 3.640 1.00 66.50 303 GLY A N 1
ATOM 2421 C CA . GLY A 1 303 ? 17.759 -13.775 3.621 1.00 66.50 303 GLY A CA 1
ATOM 2422 C C . GLY A 1 303 ? 18.245 -13.431 5.029 1.00 66.50 303 GLY A C 1
ATOM 2423 O O . GLY A 1 303 ? 17.791 -13.994 6.029 1.00 66.50 303 GLY A O 1
ATOM 2424 N N . SER A 1 304 ? 19.156 -12.467 5.125 1.00 64.25 304 SER A N 1
ATOM 2425 C CA . SER A 1 304 ? 19.585 -11.877 6.402 1.00 64.25 304 SER A CA 1
ATOM 2426 C C . SER A 1 304 ? 18.474 -11.050 7.070 1.00 64.25 304 SER A C 1
ATOM 2428 O O . SER A 1 304 ? 18.449 -10.920 8.293 1.00 64.25 304 SER A O 1
ATOM 2430 N N . SER A 1 305 ? 17.533 -10.528 6.281 1.00 72.12 305 SER A N 1
ATOM 2431 C CA . SER A 1 305 ? 16.468 -9.618 6.713 1.00 72.12 305 SER A CA 1
ATOM 2432 C C . SER A 1 305 ? 15.081 -10.257 6.799 1.00 72.12 305 SER A C 1
ATOM 2434 O O . SER A 1 305 ? 14.292 -9.833 7.638 1.00 72.12 305 SER A O 1
ATOM 2436 N N . ARG A 1 306 ? 14.763 -11.262 5.967 1.00 79.38 306 ARG A N 1
ATOM 2437 C CA . ARG A 1 306 ? 13.408 -11.844 5.833 1.00 79.38 306 ARG A CA 1
ATOM 2438 C C . ARG A 1 306 ? 13.422 -13.367 5.668 1.00 79.38 306 ARG A C 1
ATOM 2440 O O . ARG A 1 306 ? 14.434 -13.950 5.261 1.00 79.38 306 ARG A O 1
ATOM 2447 N N . VAL A 1 307 ? 12.310 -14.023 5.993 1.00 77.44 307 VAL A N 1
ATOM 2448 C CA . VAL A 1 307 ? 12.016 -15.420 5.626 1.00 77.44 307 VAL A CA 1
ATOM 2449 C C . VAL A 1 307 ? 10.846 -15.425 4.657 1.00 77.44 307 VAL A C 1
ATOM 2451 O O . VAL A 1 307 ? 9.820 -14.830 4.955 1.00 77.44 307 VAL A O 1
ATOM 2454 N N . ALA A 1 308 ? 10.997 -16.116 3.531 1.00 86.44 308 ALA A N 1
ATOM 2455 C CA . ALA A 1 308 ? 9.920 -16.357 2.583 1.00 86.44 308 ALA A CA 1
ATOM 2456 C C . ALA A 1 308 ? 9.447 -17.808 2.707 1.00 86.44 308 ALA A C 1
ATOM 2458 O O . ALA A 1 308 ? 10.260 -18.745 2.746 1.00 86.44 308 ALA A O 1
ATOM 2459 N N . MET A 1 309 ? 8.138 -17.993 2.754 1.00 86.00 309 MET A N 1
ATOM 2460 C CA . MET A 1 309 ? 7.484 -19.290 2.858 1.00 86.00 309 MET A CA 1
ATOM 2461 C C . MET A 1 309 ? 6.306 -19.370 1.899 1.00 86.00 309 MET A C 1
ATOM 2463 O O . MET A 1 309 ? 5.717 -18.351 1.550 1.00 86.00 309 MET A O 1
ATOM 2467 N N . THR A 1 310 ? 5.984 -20.581 1.467 1.00 90.00 310 THR A N 1
ATOM 2468 C CA . THR A 1 310 ? 4.778 -20.839 0.692 1.00 90.00 310 THR A CA 1
ATOM 2469 C C . THR A 1 310 ? 3.633 -21.175 1.633 1.00 90.00 310 THR A C 1
ATOM 2471 O O . THR A 1 310 ? 3.790 -22.053 2.487 1.00 90.00 310 THR A O 1
ATOM 2474 N N . ILE A 1 311 ? 2.513 -20.477 1.462 1.00 86.69 311 ILE A N 1
ATOM 2475 C CA . ILE A 1 311 ? 1.259 -20.688 2.190 1.00 86.69 311 ILE A CA 1
ATOM 2476 C C . ILE A 1 311 ? 0.132 -20.972 1.195 1.00 86.69 311 ILE A C 1
ATOM 2478 O O . ILE A 1 311 ? 0.189 -20.545 0.039 1.00 86.69 311 ILE A O 1
ATOM 2482 N N . GLU A 1 312 ? -0.881 -21.713 1.626 1.00 85.56 312 GLU A N 1
ATOM 2483 C CA . GLU A 1 312 ? -2.098 -21.895 0.841 1.00 85.56 312 GLU A CA 1
ATOM 2484 C C . GLU A 1 312 ? -3.080 -20.769 1.153 1.00 85.56 312 GLU A C 1
ATOM 2486 O O . GLU A 1 312 ? -3.396 -20.531 2.308 1.00 85.56 312 GLU A O 1
ATOM 2491 N N . TYR A 1 313 ? -3.562 -20.078 0.129 1.00 83.19 313 TYR A N 1
ATOM 2492 C CA . TYR A 1 313 ? -4.553 -19.022 0.263 1.00 83.19 313 TYR A CA 1
ATOM 2493 C C . TYR A 1 313 ? -5.601 -19.201 -0.830 1.00 83.19 313 TYR A C 1
ATOM 2495 O O . TYR A 1 313 ? -5.244 -19.338 -1.999 1.00 83.19 313 TYR A O 1
ATOM 2503 N N . GLN A 1 314 ? -6.881 -19.269 -0.453 1.00 81.81 314 GLN A N 1
ATOM 2504 C CA . GLN A 1 314 ? -8.004 -19.496 -1.376 1.00 81.81 314 GLN A CA 1
ATOM 2505 C C . GLN A 1 314 ? -7.787 -20.692 -2.336 1.00 81.81 314 GLN A C 1
ATOM 2507 O O . GLN A 1 314 ? -8.049 -20.608 -3.536 1.00 81.81 314 GLN A O 1
ATOM 2512 N N . GLY A 1 315 ? -7.266 -21.812 -1.816 1.00 80.56 315 GLY A N 1
ATOM 2513 C CA . GLY A 1 315 ? -7.059 -23.052 -2.578 1.00 80.56 315 GLY A CA 1
ATOM 2514 C C . GLY A 1 315 ? -5.867 -23.041 -3.544 1.00 80.56 315 GLY A C 1
ATOM 2515 O O . GLY A 1 315 ? -5.758 -23.920 -4.401 1.00 80.56 315 GLY A O 1
ATOM 2516 N N . ARG A 1 316 ? -4.964 -22.058 -3.441 1.00 86.06 316 ARG A N 1
ATOM 2517 C CA . ARG A 1 316 ? -3.756 -21.953 -4.278 1.00 86.06 316 ARG A CA 1
ATOM 2518 C C . ARG A 1 316 ? -2.528 -21.560 -3.463 1.00 86.06 316 ARG A C 1
ATOM 2520 O O . ARG A 1 316 ? -2.617 -20.946 -2.407 1.00 86.06 316 ARG A O 1
ATOM 2527 N N . GLN A 1 317 ? -1.353 -21.936 -3.959 1.00 90.31 317 GLN A N 1
ATOM 2528 C CA . GLN A 1 317 ? -0.081 -21.651 -3.296 1.00 90.31 317 GLN A CA 1
ATOM 2529 C C . GLN A 1 317 ? 0.351 -20.203 -3.561 1.00 90.31 317 GLN A C 1
ATOM 2531 O O . GLN A 1 317 ? 0.329 -19.741 -4.699 1.00 90.31 317 GLN A O 1
ATOM 2536 N N . THR A 1 318 ? 0.778 -19.512 -2.511 1.00 93.38 318 THR A N 1
ATOM 2537 C CA . THR A 1 318 ? 1.161 -18.091 -2.494 1.00 93.38 318 THR A CA 1
ATOM 2538 C C . THR A 1 318 ? 2.392 -17.899 -1.607 1.00 93.38 318 THR A C 1
ATOM 2540 O O . THR A 1 318 ? 2.872 -18.861 -1.004 1.00 93.38 318 THR A O 1
ATOM 2543 N N . VAL A 1 319 ? 2.963 -16.695 -1.545 1.00 92.75 319 VAL A N 1
ATOM 2544 C CA . VAL A 1 319 ? 4.200 -16.424 -0.797 1.00 92.75 319 VAL A CA 1
ATOM 2545 C C . VAL A 1 319 ? 3.953 -15.443 0.337 1.00 92.75 319 VAL A C 1
ATOM 2547 O O . VAL A 1 319 ? 3.570 -14.306 0.098 1.00 92.75 319 VAL A O 1
ATOM 2550 N N . LEU A 1 320 ? 4.294 -15.849 1.558 1.00 90.31 320 LEU A N 1
ATOM 2551 C CA . LEU A 1 320 ? 4.367 -14.966 2.718 1.00 90.31 320 LEU A CA 1
ATOM 2552 C C . LEU A 1 320 ? 5.832 -14.642 3.030 1.00 90.31 320 LEU A C 1
ATOM 2554 O O . LEU A 1 320 ? 6.664 -15.539 3.213 1.00 90.31 320 LEU A O 1
ATOM 2558 N N . LYS A 1 321 ? 6.164 -13.353 3.105 1.00 89.94 321 LYS A N 1
ATOM 2559 C CA . LYS A 1 321 ? 7.493 -12.848 3.465 1.00 89.94 321 LYS A CA 1
ATOM 2560 C C . LYS A 1 321 ? 7.434 -12.189 4.837 1.00 89.94 321 LYS A C 1
ATOM 2562 O O . LYS A 1 321 ? 6.885 -11.105 4.981 1.00 89.94 321 LYS A O 1
ATOM 2567 N N . VAL A 1 322 ? 8.053 -12.806 5.840 1.00 81.88 322 VAL A N 1
ATOM 2568 C CA . VAL A 1 322 ? 8.061 -12.314 7.227 1.00 81.88 322 VAL A CA 1
ATOM 2569 C C . VAL A 1 322 ? 9.410 -11.675 7.561 1.00 81.88 322 VAL A C 1
ATOM 2571 O O . VAL A 1 322 ? 10.473 -12.267 7.336 1.00 81.88 322 VAL A O 1
ATOM 2574 N N . ALA A 1 323 ? 9.381 -10.466 8.119 1.00 80.69 323 ALA A N 1
ATOM 2575 C CA . ALA A 1 323 ? 10.563 -9.724 8.532 1.00 80.69 323 ALA A CA 1
ATOM 2576 C C . ALA A 1 323 ? 11.236 -10.330 9.773 1.00 80.69 323 ALA A C 1
ATOM 2578 O O . ALA A 1 323 ? 10.586 -10.684 10.755 1.00 80.69 323 ALA A O 1
ATOM 2579 N N . LYS A 1 324 ? 12.574 -10.405 9.746 1.00 71.88 324 LYS A N 1
ATOM 2580 C CA . LYS A 1 324 ? 13.407 -10.859 10.873 1.00 71.88 324 LYS A CA 1
ATOM 2581 C C . LYS A 1 324 ? 13.832 -9.754 11.819 1.00 71.88 324 LYS A C 1
ATOM 2583 O O . LYS A 1 324 ? 14.159 -10.002 12.975 1.00 71.88 324 LYS A O 1
ATOM 2588 N N . ASN A 1 325 ? 13.951 -8.553 11.278 1.00 69.94 325 ASN A N 1
ATOM 2589 C CA . ASN A 1 325 ? 14.539 -7.393 11.922 1.00 69.94 325 ASN A CA 1
ATOM 2590 C C . ASN A 1 325 ? 14.031 -6.122 11.233 1.00 69.94 325 ASN A C 1
ATOM 2592 O O . ASN A 1 325 ? 13.359 -6.197 10.205 1.00 69.94 325 ASN A O 1
ATOM 2596 N N . LYS A 1 326 ? 14.416 -4.957 11.765 1.00 73.25 326 LYS A N 1
ATOM 2597 C CA . LYS A 1 326 ? 14.086 -3.640 11.195 1.00 73.25 326 LYS A CA 1
ATOM 2598 C C . LYS A 1 326 ? 14.445 -3.508 9.711 1.00 73.25 326 LYS A C 1
ATOM 2600 O O . LYS A 1 326 ? 13.686 -2.919 8.959 1.00 73.25 326 LYS A O 1
ATOM 2605 N N . LYS A 1 327 ? 15.544 -4.128 9.251 1.00 73.06 327 LYS A N 1
ATOM 2606 C CA . LYS A 1 327 ? 15.900 -4.120 7.819 1.00 73.06 327 LYS A CA 1
ATOM 2607 C C . LYS A 1 327 ? 14.847 -4.844 6.979 1.00 73.06 327 LYS A C 1
ATOM 2609 O O . LYS A 1 327 ? 14.533 -4.403 5.884 1.00 73.06 327 LYS A O 1
ATOM 2614 N N . GLY A 1 328 ? 14.313 -5.955 7.485 1.00 77.12 328 GLY A N 1
ATOM 2615 C CA . GLY A 1 328 ? 13.227 -6.689 6.839 1.00 77.12 328 GLY A CA 1
ATOM 2616 C C . GLY A 1 328 ? 11.910 -5.921 6.826 1.00 77.12 328 GLY A C 1
ATOM 2617 O O . GLY A 1 328 ? 11.233 -5.945 5.809 1.00 77.12 328 GLY A O 1
ATOM 2618 N N . MET A 1 329 ? 11.579 -5.215 7.912 1.00 78.44 329 MET A N 1
ATOM 2619 C CA . MET A 1 329 ? 10.361 -4.393 7.982 1.00 78.44 329 MET A CA 1
ATOM 2620 C C . MET A 1 329 ? 10.444 -3.202 7.020 1.00 78.44 329 MET A C 1
ATOM 2622 O O . MET A 1 329 ? 9.509 -2.957 6.271 1.00 78.44 329 MET A O 1
ATOM 2626 N N . ALA A 1 330 ? 11.606 -2.548 6.926 1.00 81.44 330 ALA A N 1
ATOM 2627 C CA . ALA A 1 330 ? 11.843 -1.499 5.936 1.00 81.44 330 ALA A CA 1
ATOM 2628 C C . ALA A 1 330 ? 11.734 -2.014 4.486 1.00 81.44 330 ALA A C 1
ATOM 2630 O O . ALA A 1 330 ? 11.149 -1.346 3.641 1.00 81.44 330 ALA A O 1
ATOM 2631 N N . GLN A 1 331 ? 12.258 -3.213 4.195 1.00 82.38 331 GLN A N 1
ATOM 2632 C CA . GLN A 1 331 ? 12.087 -3.844 2.877 1.00 82.38 331 GLN A CA 1
ATOM 2633 C C . GLN A 1 331 ? 10.617 -4.154 2.578 1.00 82.38 331 GLN A C 1
ATOM 2635 O O . GLN A 1 331 ? 10.161 -3.937 1.461 1.00 82.38 331 GLN A O 1
ATOM 2640 N N . ASN A 1 332 ? 9.884 -4.654 3.572 1.00 88.56 332 ASN A N 1
ATOM 2641 C CA . ASN A 1 332 ? 8.460 -4.935 3.453 1.00 88.56 332 ASN A CA 1
ATOM 2642 C C . ASN A 1 332 ? 7.633 -3.663 3.243 1.00 88.56 332 ASN A C 1
ATOM 2644 O O . ASN A 1 332 ? 6.725 -3.690 2.428 1.00 88.56 332 ASN A O 1
ATOM 2648 N N . ALA A 1 333 ? 7.969 -2.557 3.914 1.00 86.88 333 ALA A N 1
ATOM 2649 C CA . ALA A 1 333 ? 7.315 -1.266 3.709 1.00 86.88 333 ALA A CA 1
ATOM 2650 C C . ALA A 1 333 ? 7.430 -0.800 2.251 1.00 86.88 333 ALA A C 1
ATOM 2652 O O . ALA A 1 333 ? 6.427 -0.459 1.636 1.00 86.88 333 ALA A O 1
ATOM 2653 N N . VAL A 1 334 ? 8.641 -0.860 1.682 1.00 87.81 334 VAL A N 1
ATOM 2654 C CA . VAL A 1 334 ? 8.889 -0.486 0.279 1.00 87.81 334 VAL A CA 1
ATOM 2655 C C . VAL A 1 334 ? 8.155 -1.419 -0.682 1.00 87.81 334 VAL A C 1
ATOM 2657 O O . VAL A 1 334 ? 7.585 -0.955 -1.668 1.00 87.81 334 VAL A O 1
ATOM 2660 N N . GLU A 1 335 ? 8.153 -2.730 -0.412 1.00 89.50 335 GLU A N 1
ATOM 2661 C CA . GLU A 1 335 ? 7.389 -3.680 -1.226 1.00 89.50 335 GLU A CA 1
ATOM 2662 C C . GLU A 1 335 ? 5.887 -3.417 -1.155 1.00 89.50 335 GLU A C 1
ATOM 2664 O O . GLU A 1 335 ? 5.256 -3.377 -2.202 1.00 89.50 335 GLU A O 1
ATOM 2669 N N . ALA A 1 336 ? 5.323 -3.211 0.035 1.00 89.44 336 ALA A N 1
ATOM 2670 C CA . ALA A 1 336 ? 3.905 -2.914 0.192 1.00 89.44 336 ALA A CA 1
ATOM 2671 C C . ALA A 1 336 ? 3.531 -1.643 -0.579 1.00 89.44 336 ALA A C 1
ATOM 2673 O O . ALA A 1 336 ? 2.665 -1.712 -1.439 1.00 89.44 336 ALA A O 1
ATOM 2674 N N . GLU A 1 337 ? 4.255 -0.539 -0.361 1.00 86.38 337 GLU A N 1
ATOM 2675 C CA . GLU A 1 337 ? 4.036 0.744 -1.046 1.00 86.38 337 GLU A CA 1
ATOM 2676 C C . GLU A 1 337 ? 4.127 0.618 -2.573 1.00 86.38 337 GLU A C 1
ATOM 2678 O O . GLU A 1 337 ? 3.295 1.157 -3.295 1.00 86.38 337 GLU A O 1
ATOM 2683 N N . THR A 1 338 ? 5.124 -0.111 -3.081 1.00 86.19 338 THR A N 1
ATOM 2684 C CA . THR A 1 338 ? 5.323 -0.255 -4.531 1.00 86.19 338 THR A CA 1
ATOM 2685 C C . THR A 1 338 ? 4.287 -1.183 -5.156 1.00 86.19 338 THR A C 1
ATOM 2687 O O . THR A 1 338 ? 3.799 -0.913 -6.247 1.00 86.19 338 THR A O 1
ATOM 2690 N N . LEU A 1 339 ? 3.991 -2.318 -4.521 1.00 88.75 339 LEU A N 1
ATOM 2691 C CA . LEU A 1 339 ? 3.144 -3.348 -5.119 1.00 88.75 339 LEU A CA 1
ATOM 2692 C C . LEU A 1 339 ? 1.649 -3.028 -4.984 1.00 88.75 339 LEU A C 1
ATOM 2694 O O . LEU A 1 339 ? 0.878 -3.476 -5.832 1.00 88.75 339 LEU A O 1
ATOM 2698 N N . SER A 1 340 ? 1.238 -2.280 -3.952 1.00 84.94 340 SER A N 1
ATOM 2699 C CA . SER A 1 340 ? -0.151 -1.826 -3.788 1.00 84.94 340 SER A CA 1
ATOM 2700 C C . SER A 1 340 ? -0.473 -0.560 -4.588 1.00 84.94 340 SER A C 1
ATOM 2702 O O . SER A 1 340 ? -1.646 -0.225 -4.748 1.00 84.94 340 SER A O 1
ATOM 2704 N N . ASP A 1 341 ? 0.535 0.126 -5.141 1.00 85.38 341 ASP A N 1
ATOM 2705 C CA . ASP A 1 341 ? 0.313 1.305 -5.973 1.00 85.38 341 ASP A CA 1
ATOM 2706 C C . ASP A 1 341 ? -0.455 0.952 -7.263 1.00 85.38 341 ASP A C 1
ATOM 2708 O O . ASP A 1 341 ? -0.100 0.057 -8.044 1.00 85.38 341 ASP A O 1
ATOM 2712 N N . GLY A 1 342 ? -1.543 1.689 -7.498 1.00 74.38 342 GLY A N 1
ATOM 2713 C CA . GLY A 1 342 ? -2.452 1.448 -8.616 1.00 74.38 342 GLY A CA 1
ATOM 2714 C C . GLY A 1 342 ? -1.814 1.651 -9.993 1.00 74.38 342 GLY A C 1
ATOM 2715 O O . GLY A 1 342 ? -2.253 1.026 -10.953 1.00 74.38 342 GLY A O 1
ATOM 2716 N N . TYR A 1 343 ? -0.776 2.484 -10.110 1.00 76.25 343 TYR A N 1
ATOM 2717 C CA . TYR A 1 343 ? -0.028 2.652 -11.355 1.00 76.25 343 TYR A CA 1
ATOM 2718 C C . TYR A 1 343 ? 1.011 1.536 -11.525 1.00 76.25 343 TYR A C 1
ATOM 2720 O O . TYR A 1 343 ? 1.069 0.904 -12.580 1.00 76.25 343 TYR A O 1
ATOM 2728 N N . ALA A 1 344 ? 1.792 1.240 -10.484 1.00 80.50 344 ALA A N 1
ATOM 2729 C CA . ALA A 1 344 ? 2.827 0.207 -10.513 1.00 80.50 344 ALA A CA 1
ATOM 2730 C C . ALA A 1 344 ? 2.265 -1.187 -10.827 1.00 80.50 344 ALA A C 1
ATOM 2732 O O . ALA A 1 344 ? 2.835 -1.924 -11.632 1.00 80.50 344 ALA A O 1
ATOM 2733 N N . SER A 1 345 ? 1.124 -1.542 -10.233 1.00 76.81 3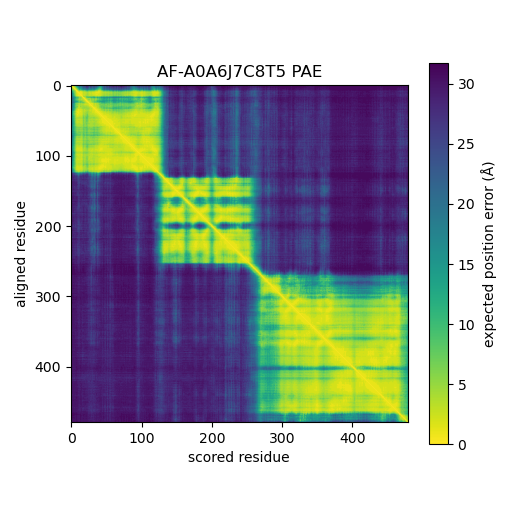45 SER A N 1
ATOM 2734 C CA . SER A 1 345 ? 0.447 -2.823 -10.475 1.00 76.81 345 SER A CA 1
ATOM 2735 C C . SER A 1 345 ? -0.001 -2.997 -11.935 1.00 76.81 345 SER A C 1
ATOM 2737 O O . SER A 1 345 ? 0.053 -4.106 -12.473 1.00 76.81 345 SER A O 1
ATOM 2739 N N . GLN A 1 346 ? -0.361 -1.906 -12.620 1.00 81.00 346 GLN A N 1
ATOM 2740 C CA . GLN A 1 346 ? -0.780 -1.920 -14.028 1.00 81.00 346 GLN A CA 1
ATOM 2741 C C . GLN A 1 346 ? 0.380 -2.113 -15.011 1.00 81.00 346 GLN A C 1
ATOM 2743 O O . GLN A 1 346 ? 0.152 -2.534 -16.145 1.00 81.00 346 GLN A O 1
ATOM 2748 N N . LEU A 1 347 ? 1.625 -1.878 -14.583 1.00 84.25 347 LEU A N 1
ATOM 2749 C CA . LEU A 1 347 ? 2.815 -2.087 -15.411 1.00 84.25 347 LEU A CA 1
ATOM 2750 C C . LEU A 1 347 ? 3.029 -3.561 -15.795 1.00 84.25 347 LEU A C 1
ATOM 2752 O O . LEU A 1 347 ? 3.791 -3.859 -16.712 1.00 84.25 347 LEU A O 1
ATOM 2756 N N . GLY A 1 348 ? 2.392 -4.502 -15.088 1.00 86.81 348 GLY A N 1
ATOM 2757 C CA . GLY A 1 348 ? 2.363 -5.923 -15.454 1.00 86.81 348 GLY A CA 1
ATOM 2758 C C . GLY A 1 348 ? 3.693 -6.677 -15.310 1.00 86.81 348 GLY A C 1
ATOM 2759 O O . GLY A 1 348 ? 3.749 -7.860 -15.644 1.00 86.81 348 GLY A O 1
ATOM 2760 N N . ILE A 1 349 ? 4.744 -6.018 -14.810 1.00 93.62 349 ILE A N 1
ATOM 2761 C CA . ILE A 1 349 ? 6.075 -6.597 -14.562 1.00 93.62 349 ILE A CA 1
ATOM 2762 C C . ILE A 1 349 ? 6.328 -6.895 -13.078 1.00 93.62 349 ILE A C 1
ATOM 2764 O O . ILE A 1 349 ? 7.366 -7.449 -12.729 1.00 93.62 349 ILE A O 1
ATOM 2768 N N . LEU A 1 350 ? 5.417 -6.517 -12.183 1.00 94.06 350 LEU A N 1
ATOM 2769 C CA . LEU A 1 350 ? 5.534 -6.758 -10.746 1.00 94.06 350 LEU A CA 1
ATOM 2770 C C . LEU A 1 350 ? 4.737 -8.001 -10.349 1.00 94.06 350 LEU A C 1
ATOM 2772 O O . LEU A 1 350 ? 3.682 -8.282 -10.920 1.00 94.06 350 LEU A O 1
ATOM 2776 N N . ILE A 1 351 ? 5.238 -8.756 -9.370 1.00 95.06 351 ILE A N 1
ATOM 2777 C CA . ILE A 1 351 ? 4.450 -9.826 -8.756 1.00 95.06 351 ILE A CA 1
ATOM 2778 C C . ILE A 1 351 ? 3.221 -9.212 -8.066 1.00 95.06 351 ILE A C 1
ATOM 2780 O O . ILE A 1 351 ? 3.393 -8.263 -7.299 1.00 95.06 351 ILE A O 1
ATOM 2784 N N . PRO A 1 352 ? 1.993 -9.712 -8.296 1.00 92.12 352 PRO A N 1
ATOM 2785 C CA . PRO A 1 352 ? 0.837 -9.144 -7.620 1.00 92.12 352 PRO A CA 1
ATOM 2786 C C . PRO A 1 352 ? 0.931 -9.334 -6.106 1.00 92.12 352 PRO A C 1
ATOM 2788 O O . PRO A 1 352 ? 1.255 -10.424 -5.614 1.00 92.12 352 PRO A O 1
ATOM 2791 N N . ILE A 1 353 ? 0.651 -8.255 -5.381 1.00 92.94 353 ILE A N 1
ATOM 2792 C CA . ILE A 1 353 ? 0.420 -8.302 -3.943 1.00 92.94 353 ILE A CA 1
ATOM 2793 C C . ILE A 1 353 ? -0.983 -8.844 -3.683 1.00 92.94 353 ILE A C 1
ATOM 2795 O O . ILE A 1 353 ? -1.914 -8.582 -4.442 1.00 92.94 353 ILE A O 1
ATOM 2799 N N . ILE A 1 354 ? -1.100 -9.648 -2.634 1.00 89.38 354 ILE A N 1
ATOM 2800 C CA . ILE A 1 354 ? -2.374 -10.142 -2.118 1.00 89.38 354 ILE A CA 1
ATOM 2801 C C . ILE A 1 354 ? -2.748 -9.296 -0.910 1.00 89.38 354 ILE A C 1
ATOM 2803 O O . ILE A 1 354 ? -3.854 -8.773 -0.873 1.00 89.38 354 ILE A O 1
ATOM 2807 N N . ASP A 1 355 ? -1.809 -9.135 0.029 1.00 87.75 355 ASP A N 1
ATOM 2808 C CA . ASP A 1 355 ? -1.981 -8.288 1.207 1.00 87.75 355 ASP A CA 1
ATOM 2809 C C . ASP A 1 355 ? -0.650 -7.986 1.915 1.00 87.75 355 ASP A C 1
ATOM 2811 O O . ASP A 1 355 ? 0.415 -8.481 1.528 1.00 87.75 355 ASP A O 1
ATOM 2815 N N . TYR A 1 356 ? -0.689 -7.177 2.968 1.00 88.69 356 TYR A N 1
ATOM 2816 C CA . TYR A 1 356 ? 0.439 -6.879 3.836 1.00 88.69 356 TYR A CA 1
ATOM 2817 C C . TYR A 1 356 ? -0.014 -6.442 5.234 1.00 88.69 356 TYR A C 1
ATOM 2819 O O . TYR A 1 356 ? -1.167 -6.121 5.487 1.00 88.69 356 TYR A O 1
ATOM 2827 N N . ASP A 1 357 ? 0.936 -6.393 6.164 1.00 81.75 357 ASP A N 1
ATOM 2828 C CA . ASP A 1 357 ? 0.685 -5.927 7.526 1.00 81.75 357 ASP A CA 1
ATOM 2829 C C . ASP A 1 357 ? 0.381 -4.421 7.581 1.00 81.75 357 ASP A C 1
ATOM 2831 O O . ASP A 1 357 ? 1.292 -3.595 7.491 1.00 81.75 357 ASP A O 1
ATOM 2835 N N . THR A 1 358 ? -0.892 -4.076 7.774 1.00 78.62 358 THR A N 1
ATOM 2836 C CA . THR A 1 358 ? -1.388 -2.702 7.969 1.00 78.62 358 THR A CA 1
ATOM 2837 C C . THR A 1 358 ? -1.485 -2.294 9.441 1.00 78.62 358 THR A C 1
ATOM 2839 O O . THR A 1 358 ? -1.678 -1.119 9.750 1.00 78.62 358 THR A O 1
ATOM 2842 N N . GLN A 1 359 ? -1.315 -3.237 10.374 1.00 71.56 359 GLN A N 1
ATOM 2843 C CA . GLN A 1 359 ? -1.433 -2.981 11.814 1.00 71.56 359 GLN A CA 1
ATOM 2844 C C . GLN A 1 359 ? -0.171 -2.337 12.398 1.00 71.56 359 GLN A C 1
ATOM 2846 O O . GLN A 1 359 ? -0.200 -1.754 13.485 1.00 71.56 359 GLN A O 1
ATOM 2851 N N . ASN A 1 360 ? 0.954 -2.456 11.692 1.00 64.62 360 ASN A N 1
ATOM 2852 C CA . ASN A 1 360 ? 2.237 -1.903 12.096 1.00 64.62 360 ASN A CA 1
ATOM 2853 C C . ASN A 1 360 ? 2.658 -0.741 11.182 1.00 64.62 360 ASN A C 1
ATOM 2855 O O . ASN A 1 360 ? 2.562 -0.860 9.964 1.00 64.62 360 ASN A O 1
ATOM 2859 N N . PRO A 1 361 ? 3.235 0.349 11.736 1.00 71.06 361 PRO A N 1
ATOM 2860 C CA . PRO A 1 361 ? 3.784 1.445 10.931 1.00 71.06 361 PRO A CA 1
ATOM 2861 C C . PRO A 1 361 ? 4.856 1.008 9.920 1.00 71.06 361 PRO A C 1
ATOM 2863 O O . PRO A 1 361 ? 5.039 1.663 8.899 1.00 71.06 361 PRO A O 1
ATOM 2866 N N . GLU A 1 362 ? 5.584 -0.073 10.218 1.00 77.12 362 GLU A N 1
ATOM 2867 C CA . GLU A 1 362 ? 6.429 -0.779 9.254 1.00 77.12 362 GLU A CA 1
ATOM 2868 C C . GLU A 1 362 ? 5.914 -2.223 9.124 1.00 77.12 362 GLU A C 1
ATOM 2870 O O . GLU A 1 362 ? 5.952 -2.953 10.123 1.00 77.12 362 GLU A O 1
ATOM 2875 N N . PRO A 1 363 ? 5.471 -2.664 7.931 1.00 83.81 363 PRO A N 1
ATOM 2876 C CA . PRO A 1 363 ? 4.877 -3.982 7.753 1.00 83.81 363 PRO A CA 1
ATOM 2877 C C . PRO A 1 363 ? 5.811 -5.121 8.182 1.00 83.81 363 PRO A C 1
ATOM 2879 O O . PRO A 1 363 ? 6.914 -5.311 7.653 1.00 83.81 363 PRO A O 1
ATOM 2882 N N . THR A 1 364 ? 5.370 -5.942 9.133 1.00 79.94 364 THR A N 1
ATOM 2883 C CA . THR A 1 364 ? 6.134 -7.106 9.602 1.00 79.94 364 THR A CA 1
ATOM 2884 C C . THR A 1 364 ? 6.048 -8.288 8.638 1.00 79.94 364 THR A C 1
ATOM 2886 O O . THR A 1 364 ? 6.917 -9.169 8.667 1.00 79.94 364 THR A O 1
ATOM 2889 N N . TRP A 1 365 ? 5.070 -8.285 7.732 1.00 87.38 365 TRP A N 1
ATOM 2890 C CA . TRP A 1 365 ? 4.923 -9.264 6.663 1.00 87.38 365 TRP A CA 1
ATOM 2891 C C . TRP A 1 365 ? 4.304 -8.658 5.393 1.00 87.38 365 TRP A C 1
ATOM 2893 O O . TRP A 1 365 ? 3.641 -7.626 5.446 1.00 87.38 365 TRP A O 1
ATOM 2903 N N . VAL A 1 366 ? 4.565 -9.305 4.253 1.00 91.25 366 VAL A N 1
ATOM 2904 C CA . VAL A 1 366 ? 3.944 -9.032 2.942 1.00 91.25 366 VAL A CA 1
ATOM 2905 C C . VAL A 1 366 ? 3.566 -10.366 2.305 1.00 91.25 366 VAL A C 1
ATOM 2907 O O . VAL A 1 366 ? 4.326 -11.336 2.399 1.00 91.25 366 VAL A O 1
ATOM 2910 N N . HIS A 1 367 ? 2.406 -10.418 1.662 1.00 91.62 367 HIS A N 1
ATOM 2911 C CA . HIS A 1 367 ? 1.834 -11.592 1.015 1.00 91.62 367 HIS A CA 1
ATOM 2912 C C . HIS A 1 367 ? 1.659 -11.325 -0.479 1.00 91.62 367 HIS A C 1
ATOM 2914 O O . HIS A 1 367 ? 0.984 -10.385 -0.885 1.00 91.62 367 HIS A O 1
ATOM 2920 N N . THR A 1 368 ? 2.285 -12.148 -1.315 1.00 94.88 368 THR A N 1
ATOM 2921 C CA . THR A 1 368 ? 2.250 -12.005 -2.774 1.00 94.88 368 THR A CA 1
ATOM 2922 C C . THR A 1 368 ? 1.861 -13.306 -3.448 1.00 94.88 368 THR A C 1
ATOM 2924 O O . THR A 1 368 ? 1.909 -14.395 -2.867 1.00 94.88 368 THR A O 1
ATOM 2927 N N . GLU A 1 369 ? 1.583 -13.203 -4.738 1.00 94.56 369 GLU A N 1
ATOM 2928 C CA . GLU A 1 369 ? 1.494 -14.352 -5.623 1.00 94.56 369 GLU A CA 1
ATOM 2929 C C . GLU A 1 369 ? 2.772 -15.201 -5.637 1.00 94.56 369 GLU A C 1
ATOM 2931 O O . GLU A 1 369 ? 3.888 -14.716 -5.411 1.00 94.56 369 GLU A O 1
ATOM 2936 N N . LEU A 1 370 ? 2.609 -16.494 -5.933 1.00 93.75 370 LEU A N 1
ATOM 2937 C CA . LEU A 1 370 ? 3.727 -17.405 -6.167 1.00 93.75 370 LEU A CA 1
ATOM 2938 C C . LEU A 1 370 ? 4.073 -17.444 -7.659 1.00 93.75 370 LEU A C 1
ATOM 2940 O O . LEU A 1 370 ? 3.318 -17.966 -8.478 1.00 93.75 370 LEU A O 1
ATOM 2944 N N . ALA A 1 371 ? 5.267 -16.969 -8.009 1.00 94.44 371 ALA A N 1
ATOM 2945 C CA . ALA A 1 371 ? 5.806 -17.125 -9.355 1.00 94.44 371 ALA A CA 1
ATOM 2946 C C . ALA A 1 371 ? 6.548 -18.455 -9.535 1.00 94.44 371 ALA A C 1
ATOM 2948 O O . ALA A 1 371 ? 7.234 -18.956 -8.638 1.00 94.44 371 ALA A O 1
ATOM 2949 N N . GLN A 1 372 ? 6.488 -18.991 -10.751 1.00 93.94 372 GLN A N 1
ATOM 2950 C CA . GLN A 1 372 ? 7.310 -20.119 -11.163 1.00 93.94 372 GLN A CA 1
ATOM 2951 C C . GLN A 1 372 ? 8.766 -19.677 -11.322 1.00 93.94 372 GLN A C 1
ATOM 2953 O O . GLN A 1 372 ? 9.064 -18.602 -11.846 1.00 93.94 372 GLN A O 1
ATOM 2958 N N . LYS A 1 373 ? 9.700 -20.532 -10.901 1.00 92.44 373 LYS A N 1
ATOM 2959 C CA . LYS A 1 373 ? 11.129 -20.258 -11.052 1.00 92.44 373 LYS A CA 1
ATOM 2960 C C . LYS A 1 373 ? 11.505 -20.219 -12.534 1.00 92.44 373 LYS A C 1
ATOM 2962 O O . LYS A 1 373 ? 11.272 -21.186 -13.254 1.00 92.44 373 LYS A O 1
ATOM 2967 N N . ALA A 1 374 ? 12.155 -19.139 -12.953 1.00 93.06 374 ALA A N 1
ATOM 2968 C CA . ALA A 1 374 ? 12.602 -18.949 -14.326 1.00 93.06 374 ALA A CA 1
ATOM 2969 C C . ALA A 1 374 ? 14.125 -19.082 -14.439 1.00 93.06 374 ALA A C 1
ATOM 2971 O O . ALA A 1 374 ? 14.881 -18.669 -13.555 1.00 93.06 374 ALA A O 1
ATOM 2972 N N . SER A 1 375 ? 14.601 -19.648 -15.545 1.00 94.94 375 SER A N 1
ATOM 2973 C CA . SER A 1 375 ? 15.998 -19.482 -15.946 1.00 94.94 375 SER A CA 1
ATOM 2974 C C . SER A 1 375 ? 16.190 -18.141 -16.651 1.00 94.94 375 SER A C 1
ATOM 2976 O O . SER A 1 375 ? 15.279 -17.641 -17.307 1.00 94.94 375 SER A O 1
ATOM 2978 N N . GLU A 1 376 ? 17.400 -17.586 -16.581 1.00 95.88 376 GLU A N 1
ATOM 2979 C CA . GLU A 1 376 ? 17.740 -16.366 -17.323 1.00 95.88 376 GLU A CA 1
ATOM 2980 C C . GLU A 1 376 ? 17.475 -16.530 -18.823 1.00 95.88 376 GLU A C 1
ATOM 2982 O O . GLU A 1 376 ? 16.870 -15.662 -19.433 1.00 95.88 376 GLU A O 1
ATOM 2987 N N . LYS A 1 377 ? 17.797 -17.697 -19.396 1.00 96.00 377 LYS A N 1
ATOM 2988 C CA . LYS A 1 377 ? 17.506 -18.006 -20.801 1.00 96.00 377 LYS A CA 1
ATOM 2989 C C . LYS A 1 377 ? 16.013 -17.895 -21.136 1.00 96.00 377 LYS A C 1
ATOM 2991 O O . LYS A 1 377 ? 15.681 -17.392 -22.201 1.00 96.00 377 LYS A O 1
ATOM 2996 N N . GLN A 1 378 ? 15.125 -18.371 -20.261 1.00 96.62 378 GLN A N 1
ATOM 2997 C CA . GLN A 1 378 ? 13.675 -18.260 -20.471 1.00 96.62 378 GLN A CA 1
ATOM 2998 C C . GLN A 1 378 ? 13.206 -16.806 -20.392 1.00 96.62 378 GLN A C 1
ATOM 3000 O O . GLN A 1 378 ? 12.461 -16.370 -21.260 1.00 96.62 378 GLN A O 1
ATOM 3005 N N . LEU A 1 379 ? 13.672 -16.057 -19.389 1.00 97.44 379 LEU A N 1
ATOM 3006 C CA . LEU A 1 379 ? 13.345 -14.637 -19.220 1.00 97.44 379 LEU A CA 1
ATOM 3007 C C . LEU A 1 379 ? 13.783 -13.825 -20.445 1.00 97.44 379 LEU A C 1
ATOM 3009 O O . LEU A 1 379 ? 12.989 -13.103 -21.035 1.00 97.44 379 LEU A O 1
ATOM 3013 N N . CYS A 1 380 ? 15.029 -14.013 -20.868 1.00 97.06 380 CYS A N 1
ATOM 3014 C CA . CYS A 1 380 ? 15.630 -13.369 -22.028 1.00 97.06 380 CYS A CA 1
ATOM 3015 C C . CYS A 1 380 ? 14.950 -13.740 -23.351 1.00 97.06 380 CYS A C 1
ATOM 3017 O O . CYS A 1 380 ? 14.819 -12.894 -24.228 1.00 97.06 380 CYS A O 1
ATOM 3019 N N . ALA A 1 381 ? 14.460 -14.976 -23.486 1.00 96.81 381 ALA A N 1
ATOM 3020 C CA . ALA A 1 381 ? 13.685 -15.387 -24.655 1.00 96.81 381 ALA A CA 1
ATOM 3021 C C . ALA A 1 381 ? 12.328 -14.671 -24.754 1.00 96.81 381 ALA A C 1
ATOM 3023 O O . ALA A 1 381 ? 11.854 -14.446 -25.863 1.00 96.81 381 ALA A O 1
ATOM 3024 N N . ILE A 1 382 ? 11.714 -14.315 -23.619 1.00 96.94 382 ILE A N 1
ATOM 3025 C CA . ILE A 1 382 ? 10.450 -13.567 -23.588 1.00 96.94 382 ILE A CA 1
ATOM 3026 C C . ILE A 1 382 ? 10.706 -12.069 -23.777 1.00 96.94 382 ILE A C 1
ATOM 3028 O O . ILE A 1 382 ? 10.080 -11.445 -24.621 1.00 96.94 382 ILE A O 1
ATOM 3032 N N . MET A 1 383 ? 11.664 -11.506 -23.035 1.00 97.06 383 MET A N 1
ATOM 3033 C CA . MET A 1 383 ? 11.982 -10.070 -23.056 1.00 97.06 383 MET A CA 1
ATOM 3034 C C . MET A 1 383 ? 12.894 -9.656 -24.218 1.00 97.06 383 MET A C 1
ATOM 3036 O O . MET A 1 383 ? 13.329 -8.512 -24.271 1.00 97.06 383 MET A O 1
ATOM 3040 N N . LYS A 1 384 ? 13.235 -10.590 -25.112 1.00 97.12 384 LYS A N 1
ATOM 3041 C CA . LYS A 1 384 ? 14.046 -10.367 -26.319 1.00 97.12 384 LYS A CA 1
ATOM 3042 C C . LYS A 1 384 ? 15.389 -9.666 -26.079 1.00 97.12 384 LYS A C 1
ATOM 3044 O O . LYS A 1 384 ? 15.896 -8.931 -26.921 1.00 97.12 384 LYS A O 1
ATOM 3049 N N . CYS A 1 385 ? 16.014 -9.964 -24.944 1.00 94.94 385 CYS A N 1
ATOM 3050 C CA . CYS A 1 385 ? 17.353 -9.500 -24.591 1.00 94.94 385 CYS A CA 1
ATOM 3051 C C . CYS A 1 385 ? 18.329 -10.680 -24.506 1.00 94.94 385 CYS A C 1
ATOM 3053 O O . CYS A 1 385 ? 17.932 -11.826 -24.315 1.00 94.94 385 CYS A O 1
ATOM 3055 N N . ARG A 1 386 ? 19.634 -10.437 -24.633 1.00 94.06 386 ARG A N 1
ATOM 3056 C CA . ARG A 1 386 ? 20.663 -11.487 -24.545 1.00 94.06 386 ARG A CA 1
ATOM 3057 C C . ARG A 1 386 ? 20.859 -12.001 -23.120 1.00 94.06 386 ARG A C 1
ATOM 3059 O O . ARG A 1 386 ? 21.160 -13.176 -22.911 1.00 94.06 386 ARG A O 1
ATOM 3066 N N . ASN A 1 387 ? 20.805 -11.083 -22.167 1.00 95.62 387 ASN A N 1
ATOM 3067 C CA . ASN A 1 387 ? 20.958 -11.310 -20.736 1.00 95.62 387 ASN A CA 1
ATOM 3068 C C . ASN A 1 387 ? 20.249 -10.177 -19.983 1.00 95.62 387 ASN A C 1
ATOM 3070 O O . ASN A 1 387 ? 19.940 -9.132 -20.560 1.00 95.62 387 ASN A O 1
ATOM 3074 N N . LEU A 1 388 ? 20.019 -10.363 -18.686 1.00 95.81 388 LEU A N 1
ATOM 3075 C CA . LEU A 1 388 ? 19.304 -9.364 -17.882 1.00 95.81 388 LEU A CA 1
ATOM 3076 C C . LEU A 1 388 ? 20.090 -8.049 -17.744 1.00 95.81 388 LEU A C 1
ATOM 3078 O O . LEU A 1 388 ? 19.494 -6.988 -17.585 1.00 95.81 388 LEU A O 1
ATOM 3082 N N . GLN A 1 389 ? 21.422 -8.092 -17.854 1.00 94.62 389 GLN A N 1
ATOM 3083 C CA . GLN A 1 389 ? 22.252 -6.887 -17.820 1.00 94.62 389 GLN A CA 1
ATOM 3084 C C . GLN A 1 389 ? 22.006 -5.982 -19.035 1.00 94.62 389 GLN A C 1
ATOM 3086 O O . GLN A 1 389 ? 22.020 -4.763 -18.893 1.00 94.62 389 GLN A O 1
ATOM 3091 N N . GLU A 1 390 ? 21.776 -6.551 -20.219 1.00 94.06 390 GLU A N 1
ATOM 3092 C CA . GLU A 1 390 ? 21.439 -5.795 -21.430 1.00 94.06 390 GLU A CA 1
ATOM 3093 C C . GLU A 1 390 ? 20.108 -5.053 -21.257 1.00 94.06 390 GLU A C 1
ATOM 3095 O O . GLU A 1 390 ? 20.044 -3.855 -21.526 1.00 94.06 390 GLU A O 1
ATOM 3100 N N . LEU A 1 391 ? 19.097 -5.720 -20.689 1.00 95.69 391 LEU A N 1
ATOM 3101 C CA . LEU A 1 391 ? 17.809 -5.102 -20.363 1.00 95.69 391 LEU A CA 1
ATOM 3102 C C . LEU A 1 391 ? 17.960 -3.950 -19.353 1.00 95.69 391 LEU A C 1
ATOM 3104 O O . LEU A 1 391 ? 17.425 -2.861 -19.551 1.00 95.69 391 LEU A O 1
ATOM 3108 N N . VAL A 1 392 ? 18.744 -4.157 -18.291 1.00 94.25 392 VAL A N 1
ATOM 3109 C CA . VAL A 1 392 ? 19.026 -3.118 -17.285 1.00 94.25 392 VAL A CA 1
ATOM 3110 C C . VAL A 1 392 ? 19.805 -1.940 -17.884 1.00 94.25 392 VAL A C 1
ATOM 3112 O O . VAL A 1 392 ? 19.550 -0.788 -17.533 1.00 94.25 392 VAL A O 1
ATOM 3115 N N . ASN A 1 393 ? 20.737 -2.193 -18.806 1.00 93.25 393 ASN A N 1
ATOM 3116 C CA . ASN A 1 393 ? 21.485 -1.135 -19.487 1.00 93.25 393 ASN A CA 1
ATOM 3117 C C . ASN A 1 393 ? 20.590 -0.310 -20.421 1.00 93.25 393 ASN A C 1
ATOM 3119 O O . ASN A 1 393 ? 20.757 0.908 -20.476 1.00 93.25 393 ASN A O 1
ATOM 3123 N N . LEU A 1 394 ? 19.646 -0.948 -21.127 1.00 94.19 394 LEU A N 1
ATOM 3124 C CA . LEU A 1 394 ? 18.620 -0.256 -21.916 1.00 94.19 394 LEU A CA 1
ATOM 3125 C C . LEU A 1 394 ? 17.780 0.659 -21.024 1.00 94.19 394 LEU A C 1
ATOM 3127 O O . LEU A 1 394 ? 17.676 1.850 -21.310 1.00 94.19 394 LEU A O 1
ATOM 3131 N N . ALA A 1 395 ? 17.275 0.135 -19.903 1.00 94.50 395 ALA A N 1
ATOM 3132 C CA . ALA A 1 395 ? 16.495 0.907 -18.938 1.00 94.50 395 ALA A CA 1
ATOM 3133 C C . ALA A 1 395 ? 17.300 2.100 -18.394 1.00 94.50 395 ALA A C 1
ATOM 3135 O O . ALA A 1 395 ? 16.825 3.233 -18.395 1.00 94.50 395 ALA A O 1
ATOM 3136 N N . HIS A 1 396 ? 18.568 1.896 -18.018 1.00 91.94 396 HIS A N 1
ATOM 3137 C CA . HIS A 1 396 ? 19.457 2.997 -17.637 1.00 91.94 396 HIS A CA 1
ATOM 3138 C C . HIS A 1 396 ? 19.636 4.032 -18.754 1.00 91.94 396 HIS A C 1
ATOM 3140 O O . HIS A 1 396 ? 19.618 5.231 -18.466 1.00 91.94 396 HIS A O 1
ATOM 3146 N N . GLY A 1 397 ? 19.765 3.583 -20.004 1.00 90.94 397 GLY A N 1
ATOM 3147 C CA . GLY A 1 397 ? 19.833 4.448 -21.177 1.00 90.94 397 GLY A CA 1
ATOM 3148 C C . GLY A 1 397 ? 18.590 5.310 -21.373 1.00 90.94 397 GLY A C 1
ATOM 3149 O O . GLY A 1 397 ? 18.726 6.477 -21.733 1.00 90.94 397 GLY A O 1
ATOM 3150 N N . ILE A 1 398 ? 17.408 4.766 -21.078 1.00 92.31 398 ILE A N 1
ATOM 3151 C CA . ILE A 1 398 ? 16.126 5.483 -21.112 1.00 92.31 398 ILE A CA 1
ATOM 3152 C C . ILE A 1 398 ? 16.040 6.509 -19.976 1.00 92.31 398 ILE A C 1
ATOM 3154 O O . ILE A 1 398 ? 15.649 7.648 -20.207 1.00 92.31 398 ILE A O 1
ATOM 3158 N N . THR A 1 399 ? 16.470 6.159 -18.755 1.00 88.81 399 THR A N 1
ATOM 3159 C CA . THR A 1 399 ? 16.411 7.099 -17.614 1.00 88.81 399 THR A CA 1
ATOM 3160 C C . THR A 1 399 ? 17.300 8.335 -17.788 1.00 88.81 399 THR A C 1
ATOM 3162 O O . THR A 1 399 ? 17.112 9.325 -17.085 1.00 88.81 399 THR A O 1
ATOM 3165 N N . GLY A 1 400 ? 18.332 8.270 -18.639 1.00 83.62 400 GLY A N 1
ATOM 3166 C CA . GLY A 1 400 ? 19.304 9.352 -18.838 1.00 83.62 400 GLY A CA 1
ATOM 3167 C C . GLY A 1 400 ? 20.178 9.683 -17.616 1.00 83.62 400 GLY A C 1
ATOM 3168 O O . GLY A 1 400 ? 21.014 10.582 -17.687 1.00 83.62 400 GLY A O 1
ATOM 3169 N N . LYS A 1 401 ? 20.037 8.959 -16.494 1.00 75.88 401 LYS A N 1
ATOM 3170 C CA . LYS A 1 401 ? 20.744 9.238 -15.227 1.00 75.88 401 LYS A CA 1
ATOM 3171 C C . LYS A 1 401 ? 22.233 8.865 -15.255 1.00 75.88 401 LYS A C 1
ATOM 3173 O O . LYS A 1 401 ? 22.993 9.331 -14.410 1.00 75.88 401 LYS A O 1
ATOM 3178 N N . LYS A 1 402 ? 22.667 8.018 -16.197 1.00 73.56 402 LYS A N 1
ATOM 3179 C CA . LYS A 1 402 ? 24.062 7.564 -16.340 1.00 73.56 402 LYS A CA 1
ATOM 3180 C C . LYS A 1 402 ? 24.585 7.906 -17.733 1.00 73.56 402 LYS A C 1
ATOM 3182 O O . LYS A 1 402 ? 24.188 7.282 -18.708 1.00 73.56 402 LYS A O 1
ATOM 3187 N N . SER A 1 403 ? 25.522 8.851 -17.815 1.00 64.19 403 SER A N 1
ATOM 3188 C CA . SER A 1 403 ? 26.040 9.390 -19.086 1.00 64.19 403 SER A CA 1
ATOM 3189 C C . SER A 1 403 ? 26.727 8.362 -19.994 1.00 64.19 403 SER A C 1
ATOM 3191 O O . SER A 1 403 ? 26.829 8.583 -21.196 1.00 64.19 403 SER A O 1
ATOM 3193 N N . TRP A 1 404 ? 27.190 7.237 -19.443 1.00 74.38 404 TRP A N 1
ATOM 3194 C CA . TRP A 1 404 ? 27.857 6.169 -20.195 1.00 74.38 404 TRP A CA 1
ATOM 3195 C C . TRP A 1 404 ? 26.907 5.092 -20.748 1.00 74.38 404 TRP A C 1
ATOM 3197 O O . TRP A 1 404 ? 27.340 4.263 -21.546 1.00 74.38 404 TRP A O 1
ATOM 3207 N N . TYR A 1 405 ? 25.626 5.092 -20.361 1.00 75.69 405 TYR A N 1
ATOM 3208 C CA . TYR A 1 405 ? 24.596 4.240 -20.963 1.00 75.69 405 TYR A CA 1
ATOM 3209 C C . TYR A 1 405 ? 23.665 5.126 -21.786 1.00 75.69 405 TYR A C 1
ATOM 3211 O O . TYR A 1 405 ? 22.844 5.842 -21.227 1.00 75.69 405 TYR A O 1
ATOM 3219 N N . THR A 1 406 ? 23.787 5.103 -23.112 1.00 87.94 406 THR A N 1
ATOM 3220 C CA . THR A 1 406 ? 22.841 5.789 -24.002 1.00 87.94 406 THR A CA 1
ATOM 3221 C C . THR A 1 406 ? 21.893 4.771 -24.619 1.00 87.94 406 THR A C 1
ATOM 3223 O O . THR A 1 406 ? 22.334 3.707 -25.057 1.00 87.94 406 THR A O 1
ATOM 3226 N N . TYR A 1 407 ? 20.600 5.097 -24.682 1.00 89.69 407 TYR A N 1
ATOM 3227 C CA . TYR A 1 407 ? 19.593 4.242 -25.320 1.00 89.69 407 TYR A CA 1
ATOM 3228 C C . TYR A 1 407 ? 19.996 3.871 -26.757 1.00 89.69 407 TYR A C 1
ATOM 3230 O O . TYR A 1 407 ? 20.132 2.692 -27.076 1.00 89.69 407 TYR A O 1
ATOM 3238 N N . ASN A 1 408 ? 20.332 4.872 -27.580 1.00 91.38 408 ASN A N 1
ATOM 3239 C CA . ASN A 1 408 ? 20.765 4.657 -28.966 1.00 91.38 408 ASN A CA 1
ATOM 3240 C C . ASN A 1 408 ? 22.000 3.749 -29.066 1.00 91.38 408 ASN A C 1
ATOM 3242 O O . ASN A 1 408 ? 22.076 2.912 -29.960 1.00 91.38 408 ASN A O 1
ATOM 3246 N N . GLY A 1 409 ? 22.954 3.879 -28.137 1.00 90.75 409 GLY A N 1
ATOM 3247 C CA . GLY A 1 409 ? 24.131 3.015 -28.102 1.00 90.75 409 GLY A CA 1
ATOM 3248 C C . GLY A 1 409 ? 23.791 1.565 -27.753 1.00 90.75 409 GLY A C 1
ATOM 3249 O O . GLY A 1 409 ? 24.407 0.650 -28.291 1.00 90.75 409 GLY A O 1
ATOM 3250 N N . GLN A 1 410 ? 22.813 1.324 -26.874 1.00 91.69 410 GLN A N 1
ATOM 3251 C CA . GLN A 1 410 ? 22.363 -0.037 -26.561 1.00 91.69 410 GLN A CA 1
ATOM 3252 C C . GLN A 1 410 ? 21.589 -0.662 -27.728 1.00 91.69 410 GLN A C 1
ATOM 3254 O O . GLN A 1 410 ? 21.894 -1.791 -28.106 1.00 91.69 410 GLN A O 1
ATOM 3259 N N . VAL A 1 411 ? 20.671 0.085 -28.347 1.00 93.56 411 VAL A N 1
ATOM 3260 C CA . VAL A 1 411 ? 19.919 -0.369 -29.529 1.00 93.56 411 VAL A CA 1
ATOM 3261 C C . VAL A 1 411 ? 20.860 -0.723 -30.682 1.00 93.56 411 VAL A C 1
ATOM 3263 O O . VAL A 1 411 ? 20.740 -1.793 -31.275 1.00 93.56 411 VAL A O 1
ATOM 3266 N N . GLU A 1 412 ? 21.859 0.116 -30.959 1.00 93.62 412 GLU A N 1
ATOM 3267 C CA . GLU A 1 412 ? 22.831 -0.165 -32.019 1.00 93.62 412 GLU A CA 1
ATOM 3268 C C . GLU A 1 412 ? 23.665 -1.421 -31.720 1.00 93.62 412 GLU A C 1
ATOM 3270 O O . GLU A 1 412 ? 23.899 -2.251 -32.598 1.00 93.62 412 GLU A O 1
ATOM 3275 N N . ASN A 1 413 ? 24.046 -1.633 -30.457 1.00 92.06 413 ASN A N 1
ATOM 3276 C CA . ASN A 1 413 ? 24.718 -2.866 -30.047 1.00 92.06 413 ASN A CA 1
ATOM 3277 C C . ASN A 1 413 ? 23.841 -4.114 -30.243 1.00 92.06 413 ASN A C 1
ATOM 3279 O O . ASN A 1 413 ? 24.381 -5.174 -30.567 1.00 92.06 413 ASN A O 1
ATOM 3283 N N . MET A 1 414 ? 22.521 -4.016 -30.052 1.00 94.88 414 MET A N 1
ATOM 3284 C CA . MET A 1 414 ? 21.591 -5.114 -30.337 1.00 94.88 414 MET A CA 1
ATOM 3285 C C . MET A 1 414 ? 21.522 -5.406 -31.841 1.00 94.88 414 MET A C 1
ATOM 3287 O O . MET A 1 414 ? 21.634 -6.570 -32.233 1.00 94.88 414 MET A O 1
ATOM 3291 N N . ARG A 1 415 ? 21.448 -4.368 -32.688 1.00 94.94 415 ARG A N 1
ATOM 3292 C CA . ARG A 1 415 ? 21.458 -4.508 -34.157 1.00 94.94 415 ARG A CA 1
ATOM 3293 C C . ARG A 1 415 ? 22.724 -5.172 -34.678 1.00 94.94 415 ARG A C 1
ATOM 3295 O O . ARG A 1 415 ? 22.645 -6.143 -35.424 1.00 94.94 415 ARG A O 1
ATOM 3302 N N . ILE A 1 416 ? 23.896 -4.712 -34.231 1.00 94.44 416 ILE A N 1
ATOM 3303 C CA . ILE A 1 416 ? 25.201 -5.286 -34.614 1.00 94.44 416 ILE A CA 1
ATOM 3304 C C . ILE A 1 416 ? 25.275 -6.784 -34.277 1.00 94.44 416 ILE A C 1
ATOM 3306 O O . ILE A 1 416 ? 25.971 -7.551 -34.941 1.00 94.44 416 ILE A O 1
ATOM 3310 N N . ARG A 1 417 ? 24.547 -7.219 -33.246 1.00 90.00 417 ARG A N 1
ATOM 3311 C CA . ARG A 1 417 ? 24.487 -8.616 -32.799 1.00 90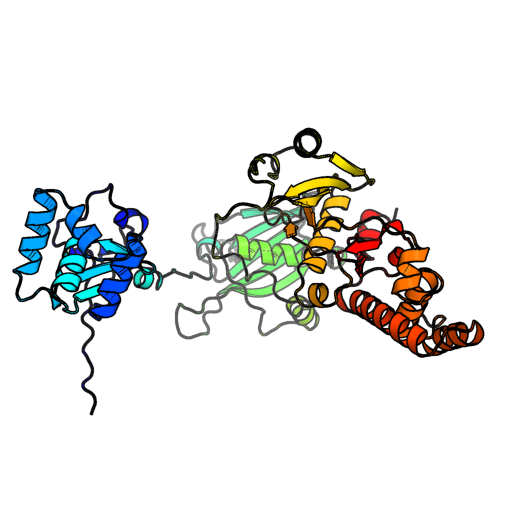.00 417 ARG A CA 1
ATOM 3312 C C . ARG A 1 417 ? 23.378 -9.431 -33.468 1.00 90.00 417 ARG A C 1
ATOM 3314 O O . ARG A 1 417 ? 23.245 -10.609 -33.145 1.00 90.00 417 ARG A O 1
ATOM 3321 N N . GLY A 1 418 ? 22.626 -8.838 -34.392 1.00 94.38 418 GLY A N 1
ATOM 3322 C CA . GLY A 1 418 ? 21.605 -9.515 -35.187 1.00 94.38 418 GLY A CA 1
ATOM 3323 C C . GLY A 1 418 ? 20.220 -9.588 -34.543 1.00 94.38 418 GLY A C 1
ATOM 3324 O O . GLY A 1 418 ? 19.433 -10.435 -34.956 1.00 94.38 418 GLY A O 1
ATOM 3325 N N . ALA A 1 419 ? 19.912 -8.750 -33.547 1.00 95.19 419 ALA A N 1
ATOM 3326 C CA . ALA A 1 419 ? 18.534 -8.606 -33.073 1.00 95.19 419 ALA A CA 1
ATOM 3327 C C . ALA A 1 419 ? 17.659 -7.981 -34.173 1.00 95.19 419 ALA A C 1
ATOM 3329 O O . ALA A 1 419 ? 18.098 -7.054 -34.858 1.00 95.19 419 ALA A O 1
ATOM 3330 N N . SER A 1 420 ? 16.435 -8.485 -34.343 1.00 96.50 420 SER A N 1
ATOM 3331 C CA . SER A 1 420 ? 15.454 -7.866 -35.241 1.00 96.50 420 SER A CA 1
ATOM 3332 C C . SER A 1 420 ? 14.877 -6.582 -34.628 1.00 96.50 420 SER A C 1
ATOM 3334 O O . SER A 1 420 ? 14.961 -6.383 -33.417 1.00 96.50 420 SER A O 1
ATOM 3336 N N . GLU A 1 421 ? 14.263 -5.711 -35.437 1.00 95.06 421 GLU A N 1
ATOM 3337 C CA . GLU A 1 421 ? 13.595 -4.514 -34.894 1.00 95.06 421 GLU A CA 1
ATOM 3338 C C . GLU A 1 421 ? 12.428 -4.884 -33.957 1.00 95.06 421 GLU A C 1
ATOM 3340 O O . GLU A 1 421 ? 12.241 -4.213 -32.950 1.00 95.06 421 GLU A O 1
ATOM 3345 N N . GLU A 1 422 ? 11.717 -5.990 -34.211 1.00 95.56 422 GLU A N 1
ATOM 3346 C CA . GLU A 1 422 ? 10.656 -6.505 -33.324 1.00 95.56 422 GLU A CA 1
ATOM 3347 C C . GLU A 1 422 ? 11.219 -6.974 -31.968 1.00 95.56 422 GLU A C 1
ATOM 3349 O O . GLU A 1 422 ? 10.642 -6.711 -30.908 1.00 95.56 422 GLU A O 1
ATOM 3354 N N . ASP A 1 423 ? 12.384 -7.634 -31.978 1.00 95.88 423 ASP A N 1
ATOM 3355 C CA . ASP A 1 423 ? 13.077 -8.020 -30.745 1.00 95.88 423 ASP A CA 1
ATOM 3356 C C . ASP A 1 423 ? 13.526 -6.782 -29.953 1.00 95.88 423 ASP A C 1
ATOM 3358 O O . ASP A 1 423 ? 13.388 -6.739 -28.730 1.00 95.88 423 ASP A O 1
ATOM 3362 N N . ILE A 1 424 ? 14.041 -5.763 -30.648 1.00 96.00 424 ILE A N 1
ATOM 3363 C CA . ILE A 1 424 ? 14.458 -4.492 -30.042 1.00 96.00 424 ILE A CA 1
ATOM 3364 C C . ILE A 1 424 ? 13.257 -3.761 -29.440 1.00 96.00 424 ILE A C 1
ATOM 3366 O O . ILE A 1 424 ? 13.369 -3.253 -28.324 1.00 96.00 424 ILE A O 1
ATOM 3370 N N . GLU A 1 425 ? 12.123 -3.717 -30.138 1.00 95.12 425 GLU A N 1
ATOM 3371 C CA . GLU A 1 425 ? 10.884 -3.096 -29.660 1.00 95.12 425 GLU A CA 1
ATOM 3372 C C . GLU A 1 425 ? 10.392 -3.786 -28.386 1.00 95.12 425 GLU A C 1
ATOM 3374 O O . GLU A 1 425 ? 10.250 -3.131 -27.355 1.00 95.12 425 GLU A O 1
ATOM 3379 N N . THR A 1 426 ? 10.287 -5.118 -28.405 1.00 95.81 426 THR A N 1
ATOM 3380 C CA . THR A 1 426 ? 9.878 -5.906 -27.231 1.00 95.81 426 THR A CA 1
ATOM 3381 C C . THR A 1 426 ? 10.813 -5.674 -26.038 1.00 95.81 426 THR A C 1
ATOM 3383 O O . THR A 1 426 ? 10.366 -5.437 -24.916 1.00 95.81 426 THR A O 1
ATOM 3386 N N . ALA A 1 427 ? 12.132 -5.707 -26.254 1.00 96.38 427 ALA A N 1
ATOM 3387 C CA . ALA A 1 427 ? 13.100 -5.436 -25.191 1.00 96.38 427 ALA A CA 1
ATOM 3388 C C . ALA A 1 427 ? 12.994 -3.999 -24.660 1.00 96.38 427 ALA A C 1
ATOM 3390 O O . ALA A 1 427 ? 13.176 -3.759 -23.464 1.00 96.38 427 ALA A O 1
ATOM 3391 N N . THR A 1 428 ? 12.688 -3.048 -25.541 1.00 94.94 428 THR A N 1
ATOM 3392 C CA . THR A 1 428 ? 12.508 -1.637 -25.198 1.00 94.94 428 THR A CA 1
ATOM 3393 C C . THR A 1 428 ? 11.248 -1.415 -24.373 1.00 94.94 428 THR A C 1
ATOM 3395 O O . THR A 1 428 ? 11.300 -0.641 -23.424 1.00 94.94 428 THR A O 1
ATOM 3398 N N . GLU A 1 429 ? 10.148 -2.115 -24.653 1.00 95.44 429 GLU A N 1
ATOM 3399 C CA . GLU A 1 429 ? 8.932 -2.061 -23.832 1.00 95.44 429 GLU A CA 1
ATOM 3400 C C . GLU A 1 429 ? 9.222 -2.455 -22.381 1.00 95.44 429 GLU A C 1
ATOM 3402 O O . GLU A 1 429 ? 8.972 -1.669 -21.467 1.00 95.44 429 GLU A O 1
ATOM 3407 N N . TYR A 1 430 ? 9.861 -3.611 -22.165 1.00 96.38 430 TYR A N 1
ATOM 3408 C CA . TYR A 1 430 ? 10.280 -4.032 -20.826 1.00 96.38 430 TYR A CA 1
ATOM 3409 C C . TYR A 1 430 ? 11.267 -3.043 -20.18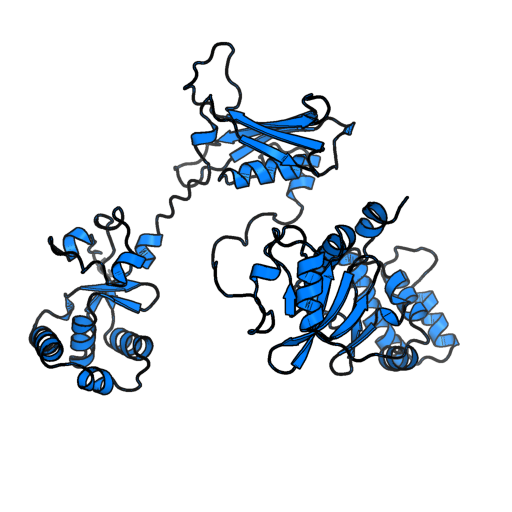9 1.00 96.38 430 TYR A C 1
ATOM 3411 O O . TYR A 1 430 ? 11.175 -2.749 -18.995 1.00 96.38 430 TYR A O 1
ATOM 3419 N N . ALA A 1 431 ? 12.211 -2.504 -20.965 1.00 95.62 431 ALA A N 1
ATOM 3420 C CA . ALA A 1 431 ? 13.174 -1.526 -20.469 1.00 95.62 431 ALA A CA 1
ATOM 3421 C C . ALA A 1 431 ? 12.518 -0.191 -20.069 1.00 95.62 431 ALA A C 1
ATOM 3423 O O . ALA A 1 431 ? 12.934 0.401 -19.073 1.00 95.62 431 ALA A O 1
ATOM 3424 N N . ASN A 1 432 ? 11.490 0.260 -20.794 1.00 93.25 432 ASN A N 1
ATOM 3425 C CA . ASN A 1 432 ? 10.680 1.425 -20.435 1.00 93.25 432 ASN A CA 1
ATOM 3426 C C . ASN A 1 432 ? 9.952 1.178 -19.118 1.00 93.25 432 ASN A C 1
ATOM 3428 O O . ASN A 1 432 ? 10.042 2.006 -18.219 1.00 93.25 432 ASN A O 1
ATOM 3432 N N . THR A 1 433 ? 9.340 0.003 -18.943 1.00 93.56 433 THR A N 1
ATOM 3433 C CA . THR A 1 433 ? 8.688 -0.351 -17.676 1.00 93.56 433 THR A CA 1
ATOM 3434 C C . THR A 1 433 ? 9.663 -0.300 -16.497 1.00 93.56 433 THR A C 1
ATOM 3436 O O . THR A 1 433 ? 9.344 0.234 -15.436 1.00 93.56 433 THR A O 1
ATOM 3439 N N . LEU A 1 434 ? 10.886 -0.811 -16.673 1.00 93.38 434 LEU A N 1
ATOM 3440 C CA . LEU A 1 434 ? 11.931 -0.703 -15.653 1.00 93.38 434 LEU A CA 1
ATOM 3441 C C . LEU A 1 434 ? 12.344 0.756 -15.403 1.00 93.38 434 LEU A C 1
ATOM 3443 O O . LEU A 1 434 ? 12.515 1.160 -14.253 1.00 93.38 434 LEU A O 1
ATOM 3447 N N . ALA A 1 435 ? 12.508 1.558 -16.454 1.00 91.06 435 ALA A N 1
ATOM 3448 C CA . ALA A 1 435 ? 12.844 2.972 -16.324 1.00 91.06 435 ALA A CA 1
ATOM 3449 C C . ALA A 1 435 ? 11.755 3.755 -15.570 1.00 91.06 435 ALA A C 1
ATOM 3451 O O . ALA A 1 435 ? 12.086 4.567 -14.702 1.00 91.06 435 ALA A O 1
ATOM 3452 N N . ASP A 1 436 ? 10.483 3.461 -15.834 1.00 89.31 436 ASP A N 1
ATOM 3453 C CA . ASP A 1 436 ? 9.335 4.042 -15.138 1.00 89.31 436 ASP A CA 1
ATOM 3454 C C . ASP A 1 436 ? 9.340 3.665 -13.659 1.00 89.31 436 ASP A C 1
ATOM 3456 O O . ASP A 1 436 ? 9.212 4.537 -12.800 1.00 89.31 436 ASP A O 1
ATOM 3460 N N . LEU A 1 437 ? 9.603 2.394 -13.339 1.00 88.56 437 LEU A N 1
ATOM 3461 C CA . LEU A 1 437 ? 9.768 1.944 -11.956 1.00 88.56 437 LEU A CA 1
ATOM 3462 C C . LEU A 1 437 ? 10.903 2.690 -11.233 1.00 88.56 437 LEU A C 1
ATOM 3464 O O . LEU A 1 437 ? 10.744 3.125 -10.092 1.00 88.56 437 LEU A O 1
ATOM 3468 N N . ASN A 1 438 ? 12.044 2.895 -11.895 1.00 89.56 438 ASN A N 1
ATOM 3469 C CA . ASN A 1 438 ? 13.168 3.640 -11.321 1.00 89.56 438 ASN A CA 1
ATOM 3470 C C . ASN A 1 438 ? 12.853 5.127 -11.100 1.00 89.56 438 ASN A C 1
ATOM 3472 O O . ASN A 1 438 ? 13.342 5.726 -10.140 1.00 89.56 438 ASN A O 1
ATOM 3476 N N . ASN A 1 439 ? 12.102 5.745 -12.009 1.00 85.06 439 ASN A N 1
ATOM 3477 C CA . ASN A 1 439 ? 11.784 7.168 -11.943 1.00 85.06 439 ASN A CA 1
ATOM 3478 C C . ASN A 1 439 ? 10.667 7.476 -10.947 1.00 85.06 439 ASN A C 1
ATOM 3480 O O . ASN A 1 439 ? 10.755 8.494 -10.263 1.00 85.06 439 ASN A O 1
ATOM 3484 N N . SER A 1 440 ? 9.669 6.601 -10.849 1.00 82.44 440 SER A N 1
ATOM 3485 C CA . SER A 1 440 ? 8.488 6.810 -10.011 1.00 82.44 440 SER A CA 1
ATOM 3486 C C . SER A 1 440 ? 8.669 6.311 -8.576 1.00 82.44 440 SER A C 1
ATOM 3488 O O . SER A 1 440 ? 8.145 6.938 -7.661 1.00 82.44 440 SER A O 1
ATOM 3490 N N . PHE A 1 441 ? 9.443 5.239 -8.362 1.00 81.75 441 PHE A N 1
ATOM 3491 C CA . PHE A 1 441 ? 9.547 4.560 -7.057 1.00 81.75 441 PHE A CA 1
ATOM 3492 C C . PHE A 1 441 ? 10.983 4.468 -6.513 1.00 81.75 441 PHE A C 1
ATOM 3494 O O . PHE A 1 441 ? 11.233 3.781 -5.527 1.00 81.75 441 PHE A O 1
ATOM 3501 N N . GLU A 1 442 ? 11.953 5.138 -7.151 1.00 82.69 442 GLU A N 1
ATOM 3502 C CA . GLU A 1 442 ? 13.375 5.129 -6.751 1.00 82.69 442 GLU A CA 1
ATOM 3503 C C . GLU A 1 442 ? 13.980 3.709 -6.628 1.00 82.69 442 GLU A C 1
ATOM 3505 O O . GLU A 1 442 ? 14.905 3.460 -5.851 1.00 82.69 442 GLU A O 1
ATOM 3510 N N . ILE A 1 443 ? 13.462 2.756 -7.408 1.00 83.56 443 ILE A N 1
ATOM 3511 C CA . ILE A 1 443 ? 13.885 1.351 -7.383 1.00 83.56 443 ILE A CA 1
ATOM 3512 C C . ILE A 1 443 ? 15.266 1.182 -8.022 1.00 83.56 443 ILE A C 1
ATOM 3514 O O . ILE A 1 443 ? 15.518 1.661 -9.130 1.00 83.56 443 ILE A O 1
ATOM 3518 N N . GLU A 1 444 ? 16.163 0.439 -7.372 1.00 84.50 444 GLU A N 1
ATOM 3519 C CA . GLU A 1 444 ? 17.524 0.213 -7.868 1.00 84.50 444 GLU A CA 1
ATOM 3520 C C . GLU A 1 444 ? 17.578 -0.846 -8.982 1.00 84.50 444 GLU A C 1
ATOM 3522 O O . GLU A 1 444 ? 17.606 -2.052 -8.735 1.00 84.50 444 GLU A O 1
ATOM 3527 N N . LEU A 1 445 ? 17.689 -0.392 -10.235 1.00 88.31 445 LEU A N 1
ATOM 3528 C CA . LEU A 1 445 ? 17.703 -1.265 -11.421 1.00 88.31 445 LEU A CA 1
ATOM 3529 C C . LEU A 1 445 ? 18.835 -2.294 -11.445 1.00 88.31 445 LEU A C 1
ATOM 3531 O O . LEU A 1 445 ? 18.705 -3.340 -12.079 1.00 88.31 445 LEU A O 1
ATOM 3535 N N . GLY A 1 446 ? 19.954 -2.010 -10.771 1.00 84.56 446 GLY A N 1
ATOM 3536 C CA . GLY A 1 446 ? 21.104 -2.915 -10.737 1.00 84.56 446 GLY A CA 1
ATOM 3537 C C . GLY A 1 446 ? 20.740 -4.300 -10.204 1.00 84.56 446 GLY A C 1
ATOM 3538 O O . GLY A 1 446 ? 21.283 -5.306 -10.665 1.00 84.56 446 GLY A O 1
ATOM 3539 N N . ASP A 1 447 ? 19.764 -4.367 -9.301 1.00 82.88 447 ASP A N 1
ATOM 3540 C CA . ASP A 1 447 ? 19.321 -5.612 -8.695 1.00 82.88 447 ASP A CA 1
ATOM 3541 C C . ASP A 1 447 ? 18.597 -6.530 -9.687 1.00 82.88 447 ASP A C 1
ATOM 3543 O O . ASP A 1 447 ? 18.657 -7.756 -9.570 1.00 82.88 447 ASP A O 1
ATOM 3547 N N . PHE A 1 448 ? 17.998 -5.961 -10.732 1.00 91.81 448 PHE A N 1
ATOM 3548 C CA . PHE A 1 448 ? 17.264 -6.701 -11.756 1.00 91.81 448 PHE A CA 1
ATOM 3549 C C . PHE A 1 448 ? 18.163 -7.388 -12.784 1.00 91.81 448 PHE A C 1
ATOM 3551 O O . PHE A 1 448 ? 17.686 -8.208 -13.563 1.00 91.81 448 PHE A O 1
ATOM 3558 N N . SER A 1 449 ? 19.478 -7.170 -12.723 1.00 92.06 449 SER A N 1
ATOM 3559 C CA . SER A 1 449 ? 20.450 -7.996 -13.454 1.00 92.06 449 SER A CA 1
ATOM 3560 C C . SER A 1 449 ? 20.528 -9.433 -12.910 1.00 92.06 449 SER A C 1
ATOM 3562 O O . SER A 1 449 ? 21.042 -10.334 -13.574 1.00 92.06 449 SER A O 1
ATOM 3564 N N . ARG A 1 450 ? 20.012 -9.680 -11.695 1.00 90.31 450 ARG A N 1
ATOM 3565 C CA . ARG A 1 450 ? 20.079 -10.979 -11.019 1.00 90.31 450 ARG A CA 1
ATOM 3566 C C . ARG A 1 450 ? 18.813 -11.784 -11.276 1.00 90.31 450 ARG A C 1
ATOM 3568 O O . ARG A 1 450 ? 17.749 -11.451 -10.766 1.00 90.31 450 ARG A O 1
ATOM 3575 N N . LYS A 1 451 ? 18.939 -12.942 -11.933 1.00 91.88 451 LYS A N 1
ATOM 3576 C CA . LYS A 1 451 ? 17.804 -13.859 -12.185 1.00 91.88 451 LYS A CA 1
ATOM 3577 C C . LYS A 1 451 ? 17.013 -14.271 -10.933 1.00 91.88 451 LYS A C 1
ATOM 3579 O O . LYS A 1 451 ? 15.872 -14.686 -11.051 1.00 91.88 451 LYS A O 1
ATOM 3584 N N . ALA A 1 452 ? 17.630 -14.219 -9.748 1.00 87.56 452 ALA A N 1
ATOM 3585 C CA . ALA A 1 452 ? 16.981 -14.579 -8.486 1.00 87.56 452 ALA A CA 1
ATOM 3586 C C . ALA A 1 452 ? 15.835 -13.625 -8.107 1.00 87.56 452 ALA A C 1
ATOM 3588 O O . ALA A 1 452 ? 14.958 -14.022 -7.348 1.00 87.56 452 ALA A O 1
ATOM 3589 N N . ASN A 1 453 ? 15.836 -12.412 -8.666 1.00 91.00 453 ASN A N 1
ATOM 3590 C CA . ASN A 1 453 ? 14.809 -11.398 -8.448 1.00 91.00 453 ASN A CA 1
ATOM 3591 C C . ASN A 1 453 ? 13.645 -11.509 -9.448 1.00 91.00 453 ASN A C 1
ATOM 3593 O O . ASN A 1 453 ? 12.754 -10.667 -9.431 1.00 91.00 453 ASN A O 1
ATOM 3597 N N . TRP A 1 454 ? 13.637 -12.538 -10.302 1.00 94.75 454 TRP A N 1
ATOM 3598 C CA . TRP A 1 454 ? 12.648 -12.734 -11.359 1.00 94.75 454 TRP A CA 1
ATOM 3599 C C . TRP A 1 454 ? 11.954 -14.094 -11.258 1.00 94.75 454 TRP A C 1
ATOM 3601 O O . TRP A 1 454 ? 12.546 -15.097 -10.846 1.00 94.75 454 TRP A O 1
ATOM 3611 N N . GLY A 1 455 ? 10.707 -14.143 -11.716 1.00 95.25 455 GLY A N 1
ATOM 3612 C CA . GLY A 1 455 ? 9.934 -15.367 -11.902 1.00 95.25 455 GLY A CA 1
ATOM 3613 C C . GLY A 1 455 ? 8.988 -15.268 -13.096 1.00 95.25 455 GLY A C 1
ATOM 3614 O O . GLY A 1 455 ? 8.963 -14.261 -13.800 1.00 95.25 455 GLY A O 1
ATOM 3615 N N . LEU A 1 456 ? 8.221 -16.331 -13.330 1.00 96.00 456 LEU A N 1
ATOM 3616 C CA . LEU A 1 456 ? 7.126 -16.346 -14.297 1.00 96.00 456 LEU A CA 1
ATOM 3617 C C . LEU A 1 456 ? 5.788 -16.429 -13.567 1.00 96.00 456 LEU A C 1
ATOM 3619 O O . LEU A 1 456 ? 5.534 -17.397 -12.849 1.00 96.00 456 LEU A O 1
ATOM 3623 N N . TYR A 1 457 ? 4.917 -15.453 -13.794 1.00 95.06 457 TYR A N 1
ATOM 3624 C CA . TYR A 1 457 ? 3.540 -15.459 -1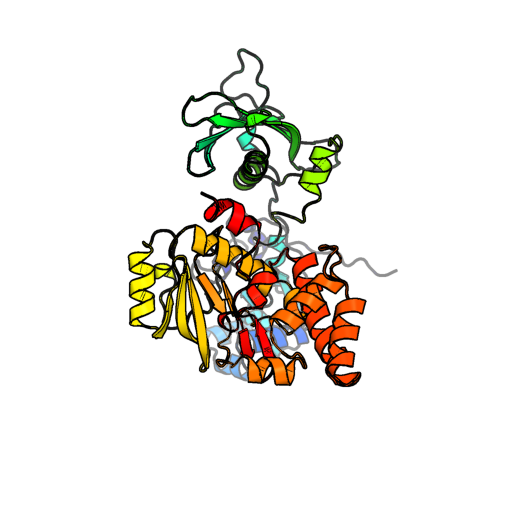3.310 1.00 95.06 457 TYR A CA 1
ATOM 3625 C C . TYR A 1 457 ? 2.595 -15.435 -14.512 1.00 95.06 457 TYR A C 1
ATOM 3627 O O . TYR A 1 457 ? 2.724 -14.588 -15.392 1.00 95.06 457 TYR A O 1
ATOM 3635 N N . HIS A 1 458 ? 1.727 -16.445 -14.624 1.00 92.25 458 HIS A N 1
ATOM 3636 C CA . HIS A 1 458 ? 0.915 -16.703 -15.825 1.00 92.25 458 HIS A CA 1
ATOM 3637 C C . HIS A 1 458 ? 1.704 -16.640 -17.150 1.00 92.25 458 HIS A C 1
ATOM 3639 O O . HIS A 1 458 ? 1.237 -16.109 -18.154 1.00 92.25 458 HIS A O 1
ATOM 3645 N N . GLY A 1 459 ? 2.932 -17.173 -17.148 1.00 92.06 459 GLY A N 1
ATOM 3646 C CA . GLY A 1 459 ? 3.810 -17.196 -18.323 1.00 92.06 459 GLY A CA 1
ATOM 3647 C C . GLY A 1 459 ? 4.521 -15.874 -18.633 1.00 92.06 459 GLY A C 1
ATOM 3648 O O . GLY A 1 459 ? 5.316 -15.841 -19.569 1.00 92.06 459 GLY A O 1
ATOM 3649 N N . LYS A 1 460 ? 4.295 -14.812 -17.848 1.00 94.81 460 LYS A N 1
ATOM 3650 C CA . LYS A 1 460 ? 4.936 -13.502 -18.020 1.00 94.81 460 LYS A CA 1
ATOM 3651 C C . LYS A 1 460 ? 6.088 -13.292 -17.026 1.00 94.81 460 LYS A C 1
ATOM 3653 O O . LYS A 1 460 ? 5.953 -13.704 -15.872 1.00 94.81 460 LYS A O 1
ATOM 3658 N N . PRO A 1 461 ? 7.203 -12.657 -17.436 1.00 96.69 461 PRO A N 1
ATOM 3659 C CA . PRO A 1 461 ? 8.270 -12.239 -16.532 1.00 96.69 461 PRO A CA 1
ATOM 3660 C C . PRO A 1 461 ? 7.749 -11.253 -15.489 1.00 96.69 461 PRO A C 1
ATOM 3662 O O . PRO A 1 461 ? 7.155 -10.240 -15.848 1.00 96.69 461 PRO A O 1
ATOM 3665 N N . VAL A 1 462 ? 8.002 -11.540 -14.214 1.00 96.50 462 VAL A N 1
ATOM 3666 C CA . VAL A 1 462 ? 7.679 -10.640 -13.102 1.00 96.50 462 VAL A CA 1
ATOM 3667 C C . VAL A 1 462 ? 8.845 -10.512 -12.128 1.00 96.50 462 VAL A C 1
ATOM 3669 O O . VAL A 1 462 ? 9.594 -11.469 -11.905 1.00 96.50 462 VAL A O 1
ATOM 3672 N N . ILE A 1 463 ? 8.977 -9.334 -11.530 1.00 94.81 463 ILE A N 1
ATOM 3673 C CA . ILE A 1 463 ? 9.924 -9.016 -10.467 1.00 94.81 463 ILE A CA 1
ATOM 3674 C C . ILE A 1 463 ? 9.341 -9.488 -9.136 1.00 94.81 463 ILE A C 1
ATOM 3676 O O . ILE A 1 463 ? 8.201 -9.179 -8.795 1.00 94.81 463 ILE A O 1
ATOM 3680 N N . LEU A 1 464 ? 10.142 -10.237 -8.381 1.00 90.81 464 LEU A N 1
ATOM 3681 C CA . LEU A 1 464 ? 9.747 -10.849 -7.110 1.00 90.81 464 LEU A CA 1
ATOM 3682 C C . LEU A 1 464 ? 10.137 -10.016 -5.888 1.00 90.81 464 LEU A C 1
ATOM 3684 O O . LEU A 1 464 ? 9.554 -10.202 -4.821 1.00 90.81 464 LEU A O 1
ATOM 3688 N N . ASP A 1 465 ? 11.155 -9.163 -6.015 1.00 83.25 465 ASP A N 1
ATOM 3689 C CA . ASP A 1 465 ? 11.703 -8.357 -4.922 1.00 83.25 465 ASP A CA 1
ATOM 3690 C C . ASP A 1 465 ? 12.002 -6.940 -5.427 1.00 83.25 465 ASP A C 1
ATOM 3692 O O . ASP A 1 465 ? 12.887 -6.740 -6.260 1.00 83.25 465 ASP A O 1
ATOM 3696 N N . VAL A 1 466 ? 11.229 -5.975 -4.924 1.00 82.75 466 VAL A N 1
ATOM 3697 C CA . VAL A 1 466 ? 11.417 -4.529 -5.135 1.00 82.75 466 VAL A CA 1
ATOM 3698 C C . VAL A 1 466 ? 11.791 -3.810 -3.836 1.00 82.75 466 VAL A C 1
ATOM 3700 O O . VAL A 1 466 ? 11.937 -2.593 -3.818 1.00 82.75 466 VAL A O 1
ATOM 3703 N N . GLY A 1 467 ? 12.000 -4.548 -2.738 1.00 66.19 467 GLY A N 1
ATOM 3704 C CA . GLY A 1 467 ? 12.246 -3.982 -1.407 1.00 66.19 467 GLY A CA 1
ATOM 3705 C C . GLY A 1 467 ? 13.636 -3.367 -1.233 1.00 66.19 467 GLY A C 1
ATOM 3706 O O . GLY A 1 467 ? 13.974 -2.876 -0.154 1.00 66.19 467 GLY A O 1
ATOM 3707 N N . PHE A 1 468 ? 14.477 -3.416 -2.265 1.00 66.81 468 PHE A N 1
ATOM 3708 C CA . PHE A 1 468 ? 15.823 -2.864 -2.252 1.00 66.81 468 PHE A CA 1
ATOM 3709 C C . PHE A 1 468 ? 15.864 -1.515 -2.979 1.00 66.81 468 PHE A C 1
ATOM 3711 O O . PHE A 1 468 ? 16.006 -1.453 -4.199 1.00 66.81 468 PHE A O 1
ATOM 3718 N N . ASN A 1 469 ? 15.764 -0.425 -2.215 1.00 62.97 469 ASN A N 1
ATOM 3719 C CA . ASN A 1 469 ? 15.960 0.937 -2.713 1.00 62.97 469 ASN A CA 1
ATOM 3720 C C . ASN A 1 469 ? 17.200 1.600 -2.084 1.00 62.97 469 ASN A C 1
ATOM 3722 O O . ASN A 1 469 ? 17.754 1.133 -1.078 1.00 62.97 469 ASN A O 1
ATOM 3726 N N . SER A 1 470 ? 17.638 2.715 -2.669 1.00 53.22 470 SER A N 1
ATOM 3727 C CA . SER A 1 470 ? 18.820 3.477 -2.238 1.00 53.22 470 SER A CA 1
ATOM 3728 C C . SER A 1 470 ? 18.722 3.916 -0.771 1.00 53.22 470 SER A C 1
ATOM 3730 O O . SER A 1 470 ? 19.725 3.946 -0.059 1.00 53.22 470 SER A O 1
ATOM 3732 N N . ASN A 1 471 ? 17.507 4.196 -0.287 1.00 52.03 471 ASN A N 1
ATOM 3733 C CA . ASN A 1 471 ? 17.237 4.592 1.096 1.00 52.03 471 ASN A CA 1
ATOM 3734 C C . ASN A 1 471 ? 17.461 3.443 2.095 1.00 52.03 471 ASN A C 1
ATOM 3736 O O . ASN A 1 471 ? 18.023 3.669 3.169 1.00 52.03 471 ASN A O 1
ATOM 3740 N N . VAL A 1 472 ? 17.079 2.208 1.752 1.00 57.00 472 VAL A N 1
ATOM 3741 C CA . VAL A 1 472 ? 17.356 1.007 2.556 1.00 57.00 472 VAL A CA 1
ATOM 3742 C C . VAL A 1 472 ? 18.856 0.699 2.557 1.00 57.00 472 VAL A C 1
ATOM 3744 O O . VAL A 1 472 ? 19.413 0.405 3.617 1.00 57.00 472 VAL A O 1
ATOM 3747 N N . LEU A 1 473 ? 19.534 0.832 1.410 1.00 52.44 473 LEU A N 1
ATOM 3748 C CA . LEU A 1 473 ? 20.990 0.679 1.310 1.00 52.44 473 LEU A CA 1
ATOM 3749 C C . LEU A 1 473 ? 21.719 1.681 2.228 1.00 52.44 473 LEU A C 1
ATOM 3751 O O . LEU A 1 473 ? 22.543 1.285 3.050 1.00 52.44 473 LEU A O 1
ATOM 3755 N N . GLN A 1 474 ? 21.364 2.964 2.135 1.00 51.44 474 GLN A N 1
ATOM 3756 C CA . GLN A 1 474 ? 22.045 4.064 2.825 1.00 51.44 474 GLN A CA 1
ATOM 3757 C C . GLN A 1 474 ? 21.713 4.156 4.327 1.00 51.44 474 GLN A C 1
ATOM 3759 O O . GLN A 1 474 ? 22.486 4.715 5.101 1.00 51.44 474 GLN A O 1
ATOM 3764 N N . LYS A 1 475 ? 20.570 3.617 4.774 1.00 51.75 475 LYS A N 1
ATOM 3765 C CA . LYS A 1 475 ? 20.206 3.574 6.204 1.00 51.75 475 LYS A CA 1
ATOM 3766 C C . LYS A 1 475 ? 20.630 2.291 6.914 1.00 51.75 475 LYS A C 1
ATOM 3768 O O . LYS A 1 475 ? 20.768 2.302 8.136 1.00 51.75 475 LYS A O 1
ATOM 3773 N N . HIS A 1 476 ? 20.787 1.181 6.191 1.00 50.53 476 HIS A N 1
ATOM 3774 C CA . HIS A 1 476 ? 20.932 -0.1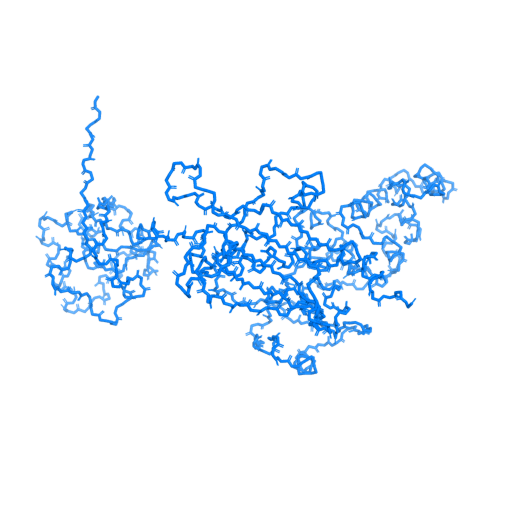35 6.821 1.00 50.53 476 HIS A CA 1
ATOM 3775 C C . HIS A 1 476 ? 22.090 -0.997 6.301 1.00 50.53 476 HIS A C 1
ATOM 3777 O O . HIS A 1 476 ? 22.337 -2.049 6.902 1.00 50.53 476 HIS A O 1
ATOM 3783 N N . TYR A 1 477 ? 22.787 -0.606 5.230 1.00 50.44 477 TYR A N 1
ATOM 3784 C CA . TYR A 1 477 ? 23.876 -1.393 4.626 1.00 50.44 477 TYR A CA 1
ATOM 3785 C C . TYR A 1 477 ? 25.187 -0.624 4.410 1.00 50.44 477 TYR A C 1
ATOM 3787 O O . TYR A 1 477 ? 26.188 -1.251 4.076 1.00 50.44 477 TYR A O 1
ATOM 3795 N N . SER A 1 478 ? 25.216 0.688 4.632 1.00 42.84 478 SER A N 1
ATOM 3796 C CA . SER A 1 478 ? 26.459 1.444 4.799 1.00 42.84 478 SER A CA 1
ATOM 3797 C C . SER A 1 478 ? 26.947 1.330 6.245 1.00 42.84 478 SER A C 1
ATOM 3799 O O . SER A 1 478 ? 26.286 1.836 7.154 1.00 42.84 478 SER A O 1
ATOM 3801 N N . GLU A 1 479 ? 28.063 0.623 6.434 1.00 37.88 479 GLU A N 1
ATOM 3802 C CA . GLU A 1 479 ? 28.924 0.740 7.623 1.00 37.88 479 GLU A CA 1
ATOM 3803 C C . GLU A 1 479 ? 29.708 2.055 7.606 1.00 37.88 479 GLU A C 1
ATOM 3805 O O . GLU A 1 479 ? 30.148 2.466 6.503 1.00 37.88 479 GLU A O 1
#

pLDDT: mean 78.58, std 16.82, range [26.0, 97.44]